Protein 4NV8 (pdb70)

Organism: Mesorhizobium japonicum (strain LMG 29417 / CECT 9101 / MAFF 303099) (NCBI:txid266835)

InterPro domains:
  IPR001447 Arylamine N-acetyltransferase [PF00797] (25-258)
  IPR001447 Arylamine N-acetyltransferase [PR01543] (25-48)
  IPR001447 Arylamine N-acetyltransferase [PR01543] (49-72)
  IPR001447 Arylamine N-acetyltransferase [PR01543] (73-95)
  IPR001447 Arylamine N-acetyltransferase [PR01543] (106-131)
  IPR001447 Arylamine N-acetyltransferase [PTHR11786] (8-260)
  IPR038765 Papain-like cysteine peptidase superfamily [SSF54001] (7-272)

Sequence (538 aa):
PPFDLDAYLARIGYTGPRNASLDTLKALHFAHPQAIPWENIDPFLGRPVRLDLAALQDKIVLGGRGGYCFEHNLLFMHALKALGFEVGGLAARVLWGQSEAITARSHMLLRVELDGRTYIADVGFGGLTLTAPLLLEPGREQKTPHEPFRIVEADDHFRLQAAIGGDWRSLYRFDLQPQYEVDYSVTNYFLSTSPTSHFLSSVIAARAAPDRRYALRGNRLSIHHLGGRTEQTEIATAADLADTLQGLLGIIIPDRRTAFEAKVRETKIVEPPFDLDAYLARIGYTGPRNASLDTLKALHFAHPQAIPWENIDPFLGRPVRLDLAALQDKIVLGGRGGYCFEHNLLFMHALKALGFEVGGLAARVLWGDAITARSHMLLRVELDGRTYIADVGFGGLTLTAPLLLEPGREQKTPHEPFRIVEADDHFRLQAAIGGDWRSLYRFDLQPQYEVDYSVTNYFLSTSPTSHFLSSVIAARAAPDRRYALRGNRLSIHHLGGRTEQTEIATAADLADTLQGLLGIIIPDRTAFEAKVRETKIVE

Structure (mmCIF, N/CA/C/O backbone):
data_4NV8
#
_entry.id   4NV8
#
_cell.length_a   52.860
_cell.length_b   115.080
_cell.length_c   115.570
_cell.angle_alpha   90.00
_cell.angle_beta   90.00
_cell.angle_gamma   90.00
#
_symmetry.space_group_name_H-M   'P 21 21 21'
#
loop_
_entity.id
_entity.type
_entity.pdbx_description
1 polymer 'Arylamine N-acetyltransferase'
2 water water
#
loop_
_atom_site.group_PDB
_atom_site.id
_atom_site.type_symbol
_atom_site.label_atom_id
_atom_site.label_alt_id
_atom_site.label_comp_id
_atom_site.label_asym_id
_atom_site.label_entity_id
_atom_site.label_seq_id
_atom_site.pdbx_PDB_ins_code
_atom_site.Cartn_x
_atom_site.Cartn_y
_atom_site.Cartn_z
_atom_site.occupancy
_atom_site.B_iso_or_equiv
_atom_site.auth_seq_id
_atom_site.auth_comp_id
_atom_site.auth_asym_id
_atom_site.auth_atom_id
_atom_site.pdbx_PDB_model_num
ATOM 1 N N . PRO A 1 39 ? -6.163 -11.696 13.755 1.00 74.28 5 PRO A N 1
ATOM 2 C CA . PRO A 1 39 ? -6.416 -12.989 14.405 1.00 70.17 5 PRO A CA 1
ATOM 3 C C . PRO A 1 39 ? -6.956 -14.061 13.445 1.00 64.60 5 PRO A C 1
ATOM 4 O O . PRO A 1 39 ? -7.199 -13.774 12.272 1.00 62.85 5 PRO A O 1
ATOM 8 N N . PRO A 1 40 ? -7.176 -15.293 13.935 1.00 60.06 6 PRO A N 1
ATOM 9 C CA . PRO A 1 40 ? -7.998 -16.139 13.085 1.00 54.49 6 PRO A CA 1
ATOM 10 C C . PRO A 1 40 ? -9.482 -15.852 13.310 1.00 45.95 6 PRO A C 1
ATOM 11 O O . PRO A 1 40 ? -9.860 -15.074 14.193 1.00 48.67 6 PRO A O 1
ATOM 15 N N . PHE A 1 41 ? -10.290 -16.439 12.454 1.00 36.06 7 PHE A N 1
ATOM 16 C CA . PHE A 1 41 ? -11.722 -16.362 12.559 1.00 32.77 7 PHE A CA 1
ATOM 17 C C . PHE A 1 41 ? -12.243 -17.461 13.479 1.00 31.06 7 PHE A C 1
ATOM 18 O O . PHE A 1 41 ? -11.981 -18.624 13.259 1.00 29.69 7 PHE A O 1
ATOM 26 N N . ASP A 1 42 ? -13.015 -17.091 14.490 1.00 30.04 8 ASP A N 1
ATOM 27 C CA . ASP A 1 42 ? -13.658 -18.076 15.342 1.00 29.09 8 ASP A CA 1
ATOM 28 C C . ASP A 1 42 ? -14.975 -18.543 14.740 1.00 28.48 8 ASP A C 1
ATOM 29 O O . ASP A 1 42 ? -16.026 -17.963 14.984 1.00 28.76 8 ASP A O 1
ATOM 34 N N . LEU A 1 43 ? -14.937 -19.636 13.991 1.00 29.89 9 LEU A N 1
ATOM 35 C CA . LEU A 1 43 ? -16.141 -20.134 13.326 1.00 28.96 9 LEU A CA 1
ATOM 36 C C . LEU A 1 43 ? -17.186 -20.628 14.326 1.00 29.65 9 LEU A C 1
ATOM 37 O O . LEU A 1 43 ? -18.378 -20.413 14.156 1.00 25.46 9 LEU A O 1
ATOM 42 N N . ASP A 1 44 ? -16.760 -21.320 15.382 1.00 31.09 10 ASP A N 1
ATOM 43 C CA . ASP A 1 44 ? -17.736 -21.806 16.381 1.00 31.45 10 ASP A CA 1
ATOM 44 C C . ASP A 1 44 ? -18.544 -20.669 16.925 1.00 25.83 10 ASP A C 1
ATOM 45 O O . ASP A 1 44 ? -19.753 -20.780 17.049 1.00 30.69 10 ASP A O 1
ATOM 50 N N . ALA A 1 45 ? -17.858 -19.595 17.308 1.00 25.20 11 ALA A N 1
ATOM 51 C CA . ALA A 1 45 ? -18.508 -18.447 17.941 1.00 25.59 11 ALA A CA 1
ATOM 52 C C . ALA A 1 45 ? -19.505 -17.805 16.963 1.00 26.73 11 ALA A C 1
ATOM 53 O O . ALA A 1 45 ? -20.611 -17.441 17.346 1.00 25.24 11 ALA A O 1
ATOM 55 N N . TYR A 1 46 ? -19.110 -17.695 15.691 1.00 25.23 12 TYR A N 1
ATOM 56 C CA . TYR A 1 46 ? -20.002 -17.085 14.678 1.00 24.56 12 TYR A CA 1
ATOM 57 C C . TYR A 1 46 ? -21.266 -17.938 14.498 1.00 24.17 12 TYR A C 1
ATOM 58 O O . TYR A 1 46 ? -22.388 -17.414 14.484 1.00 25.74 12 TYR A O 1
ATOM 67 N N . LEU A 1 47 ? -21.092 -19.255 14.378 1.00 26.32 13 LEU A N 1
ATOM 68 C CA . LEU A 1 47 ? -22.210 -20.160 14.168 1.00 29.64 13 LEU A CA 1
ATOM 69 C C . LEU A 1 47 ? -23.123 -20.144 15.394 1.00 30.22 13 LEU A C 1
ATOM 70 O O . LEU A 1 47 ? -24.341 -20.224 15.255 1.00 26.71 13 LEU A O 1
ATOM 75 N N . ALA A 1 48 ? -22.533 -19.952 16.578 1.00 30.66 14 ALA A N 1
ATOM 76 C CA . ALA A 1 48 ? -23.320 -19.777 17.799 1.00 30.82 14 ALA A CA 1
ATOM 77 C C . ALA A 1 48 ? -24.137 -18.486 17.757 1.00 29.78 14 ALA A C 1
ATOM 78 O O . ALA A 1 48 ? -25.325 -18.485 18.084 1.00 28.06 14 ALA A O 1
ATOM 80 N N . ARG A 1 49 ? -23.525 -17.392 17.323 1.00 28.07 15 ARG A N 1
ATOM 81 C CA . ARG A 1 49 ? -24.211 -16.131 17.190 1.00 26.95 15 ARG A CA 1
ATOM 82 C C . ARG A 1 49 ? -25.475 -16.267 16.313 1.00 26.30 15 ARG A C 1
ATOM 83 O O . ARG A 1 49 ? -26.473 -15.624 16.599 1.00 24.37 15 ARG A O 1
ATOM 91 N N . ILE A 1 50 ? -25.393 -17.037 15.222 1.00 26.45 16 ILE A N 1
ATOM 92 C CA . ILE A 1 50 ? -26.511 -17.135 14.287 1.00 27.76 16 ILE A CA 1
ATOM 93 C C . ILE A 1 50 ? -27.356 -18.379 14.530 1.00 30.93 16 ILE A C 1
ATOM 94 O O . ILE A 1 50 ? -28.328 -18.576 13.834 1.00 30.10 16 ILE A O 1
ATOM 99 N N . GLY A 1 51 ? -26.991 -19.197 15.525 1.00 31.31 17 GLY A N 1
ATOM 100 C CA . GLY A 1 51 ? -27.811 -20.329 15.940 1.00 33.60 17 GLY A CA 1
ATOM 101 C C . GLY A 1 51 ? -27.762 -21.471 14.966 1.00 32.93 17 GLY A C 1
ATOM 102 O O . GLY A 1 51 ? -28.728 -22.206 14.827 1.00 40.19 17 GLY A O 1
ATOM 103 N N . TYR A 1 52 ? -26.637 -21.624 14.276 1.00 34.56 18 TYR A N 1
ATOM 104 C CA . TYR A 1 52 ? -26.522 -22.675 13.276 1.00 36.33 18 TYR A CA 1
ATOM 105 C C . TYR A 1 52 ? -25.839 -23.862 13.913 1.00 40.15 18 TYR A C 1
ATOM 106 O O . TYR A 1 52 ? -24.714 -23.741 14.371 1.00 39.18 18 TYR A O 1
ATOM 115 N N . THR A 1 53 ? -26.528 -24.998 13.915 1.00 40.37 19 THR A N 1
ATOM 116 C CA . THR A 1 53 ? -25.997 -26.233 14.482 1.00 45.57 19 THR A CA 1
ATOM 117 C C . THR A 1 53 ? -25.959 -27.345 13.436 1.00 46.44 19 THR A C 1
ATOM 118 O O . THR A 1 53 ? -25.855 -28.528 13.781 1.00 51.44 19 THR A O 1
ATOM 122 N N . GLY A 1 54 ? -26.059 -26.982 12.158 1.00 41.92 20 GLY A N 1
ATOM 123 C CA . GLY A 1 54 ? -26.071 -27.977 11.105 1.00 38.56 20 GLY A CA 1
ATOM 124 C C . GLY A 1 54 ? -24.677 -28.430 10.725 1.00 39.18 20 GLY A C 1
ATOM 125 O O . GLY A 1 54 ? -23.687 -28.006 11.328 1.00 40.80 20 GLY A O 1
ATOM 126 N N . PRO A 1 55 ? -24.585 -29.265 9.686 1.00 39.81 21 PRO A N 1
ATOM 127 C CA . PRO A 1 55 ? -23.332 -29.761 9.152 1.00 41.69 21 PRO A CA 1
ATOM 128 C C . PRO A 1 55 ? -22.391 -28.642 8.731 1.00 40.29 21 PRO A C 1
ATOM 129 O O . PRO A 1 55 ? -22.843 -27.598 8.260 1.00 39.10 21 PRO A O 1
ATOM 133 N N . ARG A 1 56 ? -21.099 -28.859 8.915 1.00 40.65 22 ARG A N 1
ATOM 134 C CA . ARG A 1 56 ? -20.107 -27.876 8.553 1.00 44.63 22 ARG A CA 1
ATOM 135 C C . ARG A 1 56 ? -19.343 -28.324 7.339 1.00 47.06 22 ARG A C 1
ATOM 136 O O . ARG A 1 56 ? -18.343 -29.044 7.425 1.00 52.47 22 ARG A O 1
ATOM 144 N N . ASN A 1 57 ? -19.828 -27.893 6.192 1.00 46.15 23 ASN A N 1
ATOM 145 C CA . ASN A 1 57 ? -19.223 -28.254 4.934 1.00 44.06 23 ASN A CA 1
ATOM 146 C C . ASN A 1 57 ? -19.559 -27.155 3.922 1.00 43.76 23 ASN A C 1
ATOM 147 O O . ASN A 1 57 ? -20.223 -26.168 4.269 1.00 38.41 23 ASN A O 1
ATOM 152 N N . ALA A 1 58 ? -19.072 -27.303 2.693 1.00 38.56 24 ALA A N 1
ATOM 153 C CA . ALA A 1 58 ? -19.205 -26.257 1.701 1.00 35.98 24 ALA A CA 1
ATOM 154 C C . ALA A 1 58 ? -20.258 -26.614 0.663 1.00 36.41 24 ALA A C 1
ATOM 155 O O . ALA A 1 58 ? -20.064 -26.418 -0.529 1.00 42.48 24 ALA A O 1
ATOM 157 N N . SER A 1 59 ? -21.406 -27.080 1.138 1.00 36.49 25 SER A N 1
ATOM 158 C CA . SER A 1 59 ? -22.495 -27.506 0.275 1.00 36.51 25 SER A CA 1
ATOM 159 C C . SER A 1 59 ? -23.486 -26.396 0.042 1.00 35.54 25 SER A C 1
ATOM 160 O O . SER A 1 59 ? -23.571 -25.456 0.847 1.00 31.27 25 SER A O 1
ATOM 163 N N . LEU A 1 60 ? -24.278 -26.538 -1.018 1.00 34.95 26 LEU A N 1
ATOM 164 C CA . LEU A 1 60 ? -25.394 -25.630 -1.278 1.00 38.07 26 LEU A CA 1
ATOM 165 C C . LEU A 1 60 ? -26.411 -25.653 -0.119 1.00 38.52 26 LEU A C 1
ATOM 166 O O . LEU A 1 60 ? -26.919 -24.608 0.281 1.00 38.15 26 LEU A O 1
ATOM 171 N N . ASP A 1 61 ? -26.695 -26.830 0.432 1.00 38.61 27 ASP A N 1
ATOM 172 C CA . ASP A 1 61 ? -27.583 -26.920 1.598 1.00 38.92 27 ASP A CA 1
ATOM 173 C C . ASP A 1 61 ? -27.082 -26.026 2.736 1.00 33.27 27 ASP A C 1
ATOM 174 O O . ASP A 1 61 ? -27.842 -25.269 3.335 1.00 34.89 27 ASP A O 1
ATOM 179 N N . THR A 1 62 ? -25.794 -26.113 3.034 1.00 34.04 28 THR A N 1
ATOM 180 C CA . THR A 1 62 ? -25.213 -25.289 4.104 1.00 33.17 28 THR A CA 1
ATOM 181 C C . THR A 1 62 ? -25.301 -23.802 3.781 1.00 33.96 28 THR A C 1
ATOM 182 O O . THR A 1 62 ? -25.647 -22.966 4.646 1.00 31.96 28 THR A O 1
ATOM 186 N N . LEU A 1 63 ? -24.980 -23.448 2.541 1.00 31.04 29 LEU A N 1
ATOM 187 C CA . LEU A 1 63 ? -25.026 -22.057 2.144 1.00 30.97 29 LEU A CA 1
ATOM 188 C C . LEU A 1 63 ? -26.433 -21.520 2.330 1.00 28.75 29 LEU A C 1
ATOM 189 O O . LEU A 1 63 ? -26.637 -20.414 2.867 1.00 28.22 29 LEU A O 1
ATOM 194 N N . LYS A 1 64 ? -27.418 -22.299 1.916 1.00 28.54 30 LYS A N 1
ATOM 195 C CA . LYS A 1 64 ? -28.803 -21.877 2.087 1.00 30.95 30 LYS A CA 1
ATOM 196 C C . LYS A 1 64 ? -29.182 -21.678 3.555 1.00 30.37 30 LYS A C 1
ATOM 197 O O . LYS A 1 64 ? -29.856 -20.697 3.905 1.00 29.77 30 LYS A O 1
ATOM 203 N N . ALA A 1 65 ? -28.760 -22.617 4.402 1.00 29.44 31 ALA A N 1
ATOM 204 C CA . ALA A 1 65 ? -29.080 -22.557 5.809 1.00 29.24 31 ALA A CA 1
ATOM 205 C C . ALA A 1 65 ? -28.462 -21.314 6.467 1.00 25.35 31 ALA A C 1
ATOM 206 O O . ALA A 1 65 ? -29.127 -20.581 7.217 1.00 28.94 31 ALA A O 1
ATOM 208 N N . LEU A 1 66 ? -27.206 -21.059 6.150 1.00 27.88 32 LEU A N 1
ATOM 209 C CA . LEU A 1 66 ? -26.508 -19.901 6.700 1.00 27.47 32 LEU A CA 1
ATOM 210 C C . LEU A 1 66 ? -27.115 -18.595 6.196 1.00 27.50 32 LEU A C 1
ATOM 211 O O . LEU A 1 66 ? -27.241 -17.615 6.953 1.00 24.54 32 LEU A O 1
ATOM 216 N N . HIS A 1 67 ? -27.495 -18.590 4.915 1.00 27.34 33 HIS A N 1
ATOM 217 C CA . HIS A 1 67 ? -28.010 -17.382 4.301 1.00 27.64 33 HIS A CA 1
ATOM 218 C C . HIS A 1 67 ? -29.357 -16.985 4.880 1.00 28.33 33 HIS A C 1
ATOM 219 O O . HIS A 1 67 ? -29.708 -15.798 4.895 1.00 28.40 33 HIS A O 1
ATOM 226 N N . PHE A 1 68 ? -30.091 -17.990 5.390 1.00 27.83 34 PHE A N 1
ATOM 227 C CA . PHE A 1 68 ? -31.369 -17.785 6.065 1.00 28.55 34 PHE A CA 1
ATOM 228 C C . PHE A 1 68 ? -31.180 -17.380 7.522 1.00 26.00 34 PHE A C 1
ATOM 229 O O . PHE A 1 68 ? -31.822 -16.468 8.001 1.00 26.25 34 PHE A O 1
ATOM 237 N N . ALA A 1 69 ? -30.258 -18.051 8.204 1.00 26.85 35 ALA A N 1
ATOM 238 C CA . ALA A 1 69 ? -30.075 -17.869 9.650 1.00 28.32 35 ALA A CA 1
ATOM 239 C C . ALA A 1 69 ? -29.426 -16.545 9.999 1.00 24.99 35 ALA A C 1
ATOM 240 O O . ALA A 1 69 ? -29.841 -15.888 10.950 1.00 25.74 35 ALA A O 1
ATOM 242 N N . HIS A 1 70 ? -28.393 -16.135 9.235 1.00 24.21 36 HIS A N 1
ATOM 243 C CA . HIS A 1 70 ? -27.642 -14.928 9.554 1.00 23.13 36 HIS A CA 1
ATOM 244 C C . HIS A 1 70 ? -28.488 -13.665 9.692 1.00 23.90 36 HIS A C 1
ATOM 245 O O . HIS A 1 70 ? -28.433 -12.976 10.752 1.00 22.47 36 HIS A O 1
ATOM 252 N N . PRO A 1 71 ? -29.325 -13.334 8.665 1.00 24.52 37 PRO A N 1
ATOM 253 C CA . PRO A 1 71 ? -30.054 -12.099 8.771 1.00 23.90 37 PRO A CA 1
ATOM 254 C C . PRO A 1 71 ? -31.236 -12.131 9.716 1.00 26.48 37 PRO A C 1
ATOM 255 O O . PRO A 1 71 ? -31.828 -11.091 9.942 1.00 28.03 37 PRO A O 1
ATOM 259 N N . GLN A 1 72 ? -31.596 -13.304 10.211 1.00 28.46 38 GLN A N 1
ATOM 260 C CA . GLN A 1 72 ? -32.563 -13.362 11.321 1.00 31.55 38 GLN A CA 1
ATOM 261 C C . GLN A 1 72 ? -31.884 -13.096 12.663 1.00 31.07 38 GLN A C 1
ATOM 262 O O . GLN A 1 72 ? -32.466 -12.470 13.518 1.00 31.54 38 GLN A O 1
ATOM 268 N N . ALA A 1 73 ? -30.630 -13.515 12.806 1.00 27.31 39 ALA A N 1
ATOM 269 C CA . ALA A 1 73 ? -29.914 -13.393 14.089 1.00 27.97 39 ALA A CA 1
ATOM 270 C C . ALA A 1 73 ? -29.210 -12.063 14.258 1.00 27.50 39 ALA A C 1
ATOM 271 O O . ALA A 1 73 ? -29.160 -11.520 15.367 1.00 24.45 39 ALA A O 1
ATOM 273 N N . ILE A 1 74 ? -28.670 -11.508 13.167 1.00 22.95 40 ILE A N 1
ATOM 274 C CA . ILE A 1 74 ? -27.889 -10.289 13.223 1.00 22.94 40 ILE A CA 1
ATOM 275 C C . ILE A 1 74 ? -28.612 -9.157 12.496 1.00 24.40 40 ILE A C 1
ATOM 276 O O . ILE A 1 74 ? -28.795 -9.255 11.287 1.00 22.84 40 ILE A O 1
ATOM 281 N N . PRO A 1 75 ? -29.018 -8.076 13.211 1.00 22.46 41 PRO A N 1
ATOM 282 C CA . PRO A 1 75 ? -29.811 -7.059 12.539 1.00 22.85 41 PRO A CA 1
ATOM 283 C C . PRO A 1 75 ? -28.962 -6.140 11.670 1.00 22.34 41 PRO A C 1
ATOM 284 O O . PRO A 1 75 ? -27.723 -6.031 11.841 1.00 20.12 41 PRO A O 1
ATOM 288 N N . TRP A 1 76 ? -29.626 -5.548 10.693 1.00 21.96 42 TRP A N 1
ATOM 289 C CA . TRP A 1 76 ? -29.053 -4.476 9.918 1.00 22.23 42 TRP A CA 1
ATOM 290 C C . TRP A 1 76 ? -29.314 -3.201 10.664 1.00 23.33 42 TRP A C 1
ATOM 291 O O . TRP A 1 76 ? -30.467 -2.911 11.021 1.00 23.88 42 TRP A O 1
ATOM 302 N N . GLU A 1 77 ? -28.269 -2.440 10.933 1.00 21.87 43 GLU A N 1
ATOM 303 C CA . GLU A 1 77 ? -28.426 -1.178 11.612 1.00 25.93 43 GLU A CA 1
ATOM 304 C C . GLU A 1 77 ? -27.251 -0.254 11.366 1.00 25.12 43 GLU A C 1
ATOM 305 O O . GLU A 1 77 ? -26.165 -0.702 10.987 1.00 21.66 43 GLU A O 1
ATOM 311 N N . ASN A 1 78 ? -27.503 1.033 11.548 1.00 25.47 44 ASN A N 1
ATOM 312 C CA . ASN A 1 78 ? -26.510 2.082 11.367 1.00 26.16 44 ASN A CA 1
ATOM 313 C C . ASN A 1 78 ? -26.295 2.901 12.650 1.00 26.63 44 ASN A C 1
ATOM 314 O O . ASN A 1 78 ? -26.041 4.104 12.588 1.00 27.43 44 ASN A O 1
ATOM 319 N N . ILE A 1 79 ? -26.383 2.226 13.791 1.00 27.68 45 ILE A N 1
ATOM 320 C CA . ILE A 1 79 ? -26.264 2.882 15.097 1.00 31.68 45 ILE A CA 1
ATOM 321 C C . ILE A 1 79 ? -24.931 3.624 15.184 1.00 31.24 45 ILE A C 1
ATOM 322 O O . ILE A 1 79 ? -24.906 4.773 15.550 1.00 31.26 45 ILE A O 1
ATOM 327 N N . ASP A 1 80 ? -23.821 2.964 14.878 1.00 28.53 46 ASP A N 1
ATOM 328 C CA . ASP A 1 80 ? -22.527 3.626 15.025 1.00 30.88 46 ASP A CA 1
ATOM 329 C C . ASP A 1 80 ? -22.367 4.851 14.120 1.00 31.59 46 ASP A C 1
ATOM 330 O O . ASP A 1 80 ? -21.986 5.903 14.612 1.00 31.04 46 ASP A O 1
ATOM 335 N N . PRO A 1 81 ? -22.641 4.724 12.800 1.00 31.23 47 PRO A N 1
ATOM 336 C CA . PRO A 1 81 ? -22.588 5.916 11.946 1.00 32.45 47 PRO A CA 1
ATOM 337 C C . PRO A 1 81 ? -23.494 7.060 12.457 1.00 32.40 47 PRO A C 1
ATOM 338 O O . PRO A 1 81 ? -23.123 8.224 12.437 1.00 31.47 47 PRO A O 1
ATOM 342 N N . PHE A 1 82 ? -24.686 6.708 12.903 1.00 31.58 48 PHE A N 1
ATOM 343 C CA . PHE A 1 82 ? -25.624 7.700 13.430 1.00 31.87 48 PHE A CA 1
ATOM 344 C C . PHE A 1 82 ? -25.024 8.391 14.680 1.00 35.25 48 PHE A C 1
ATOM 345 O O . PHE A 1 82 ? -25.173 9.591 14.866 1.00 37.28 48 PHE A O 1
ATOM 353 N N . LEU A 1 83 ? -24.352 7.643 15.535 1.00 36.27 49 LEU A N 1
ATOM 354 C CA . LEU A 1 83 ? -23.785 8.216 16.758 1.00 38.90 49 LEU A CA 1
ATOM 355 C C . LEU A 1 83 ? -22.405 8.833 16.490 1.00 41.74 49 LEU A C 1
ATOM 356 O O . LEU A 1 83 ? -21.768 9.315 17.403 1.00 39.05 49 LEU A O 1
ATOM 361 N N . GLY A 1 84 ? -21.928 8.773 15.250 1.00 40.14 50 GLY A N 1
ATOM 362 C CA . GLY A 1 84 ? -20.619 9.299 14.890 1.00 37.42 50 GLY A CA 1
ATOM 363 C C . GLY A 1 84 ? -19.466 8.464 15.387 1.00 38.13 50 GLY A C 1
ATOM 364 O O . GLY A 1 84 ? -18.369 8.985 15.583 1.00 40.21 50 GLY A O 1
ATOM 365 N N . ARG A 1 85 ? -19.692 7.172 15.616 1.00 35.14 51 ARG A N 1
ATOM 366 C CA . ARG A 1 85 ? -18.637 6.292 16.050 1.00 35.32 51 ARG A CA 1
ATOM 367 C C . ARG A 1 85 ? -18.046 5.598 14.840 1.00 35.30 51 ARG A C 1
ATOM 368 O O . ARG A 1 85 ? -18.787 5.208 13.936 1.00 35.07 51 ARG A O 1
ATOM 376 N N . PRO A 1 86 ? -16.726 5.400 14.829 1.00 35.72 52 PRO A N 1
ATOM 377 C CA . PRO A 1 86 ? -16.101 4.751 13.670 1.00 34.46 52 PRO A CA 1
ATOM 378 C C . PRO A 1 86 ? -16.553 3.320 13.445 1.00 33.73 52 PRO A C 1
ATOM 379 O O . PRO A 1 86 ? -16.780 2.582 14.401 1.00 31.65 52 PRO A O 1
ATOM 383 N N . VAL A 1 87 ? -16.672 2.914 12.183 1.00 28.69 53 VAL A N 1
ATOM 384 C CA . VAL A 1 87 ? -17.018 1.568 11.848 1.00 27.26 53 VAL A CA 1
ATOM 385 C C . VAL A 1 87 ? -15.768 0.894 11.349 1.00 26.73 53 VAL A C 1
ATOM 386 O O . VAL A 1 87 ? -15.183 1.336 10.361 1.00 24.06 53 VAL A O 1
ATOM 390 N N . ARG A 1 88 ? -15.347 -0.166 12.020 1.00 24.19 54 ARG A N 1
ATOM 391 C CA . ARG A 1 88 ? -14.115 -0.872 11.668 1.00 25.78 54 ARG A CA 1
ATOM 392 C C . ARG A 1 88 ? -14.465 -2.119 10.935 1.00 26.05 54 ARG A C 1
ATOM 393 O O . ARG A 1 88 ? -15.388 -2.877 11.325 1.00 23.68 54 ARG A O 1
ATOM 401 N N . LEU A 1 89 ? -13.733 -2.386 9.865 1.00 24.50 55 LEU A N 1
ATOM 402 C CA . LEU A 1 89 ? -14.019 -3.557 9.039 1.00 25.16 55 LEU A CA 1
ATOM 403 C C . LEU A 1 89 ? -13.043 -4.717 9.168 1.00 25.44 55 LEU A C 1
ATOM 404 O O . LEU A 1 89 ? -13.242 -5.757 8.590 1.00 24.99 55 LEU A O 1
ATOM 409 N N . ASP A 1 90 ? -11.960 -4.534 9.916 1.00 27.07 56 ASP A N 1
ATOM 410 C CA . ASP A 1 90 ? -11.000 -5.623 10.144 1.00 27.98 56 ASP A CA 1
ATOM 411 C C . ASP A 1 90 ? -11.639 -6.755 10.919 1.00 29.40 56 ASP A C 1
ATOM 412 O O . ASP A 1 90 ? -12.574 -6.541 11.698 1.00 26.73 56 ASP A O 1
ATOM 417 N N . LEU A 1 91 ? -11.153 -7.961 10.660 1.00 28.34 57 LEU A N 1
ATOM 418 C CA . LEU A 1 91 ? -11.761 -9.160 11.171 1.00 31.89 57 LEU A CA 1
ATOM 419 C C . LEU A 1 91 ? -11.891 -9.131 12.701 1.00 30.53 57 LEU A C 1
ATOM 420 O O . LEU A 1 91 ? -12.941 -9.518 13.239 1.00 26.90 57 LEU A O 1
ATOM 425 N N . ALA A 1 92 ? -10.862 -8.647 13.378 1.00 30.43 58 ALA A N 1
ATOM 426 C CA . ALA A 1 92 ? -10.890 -8.615 14.843 1.00 32.82 58 ALA A CA 1
ATOM 427 C C . ALA A 1 92 ? -12.060 -7.784 15.330 1.00 29.99 58 ALA A C 1
ATOM 428 O O . ALA A 1 92 ? -12.836 -8.246 16.181 1.00 28.80 58 ALA A O 1
ATOM 430 N N . ALA A 1 93 ? -12.227 -6.584 14.766 1.00 28.18 59 ALA A N 1
ATOM 431 C CA . ALA A 1 93 ? -13.238 -5.671 15.198 1.00 28.04 59 ALA A CA 1
ATOM 432 C C . ALA A 1 93 ? -14.656 -6.181 14.858 1.00 28.34 59 ALA A C 1
ATOM 433 O O . ALA A 1 93 ? -15.559 -6.056 15.667 1.00 24.85 59 ALA A O 1
ATOM 435 N N . LEU A 1 94 ? -14.825 -6.790 13.687 1.00 27.52 60 LEU A N 1
ATOM 436 C CA . LEU A 1 94 ? -16.136 -7.364 13.304 1.00 26.73 60 LEU A CA 1
ATOM 437 C C . LEU A 1 94 ? -16.552 -8.457 14.266 1.00 27.29 60 LEU A C 1
ATOM 438 O O . LEU A 1 94 ? -17.688 -8.501 14.708 1.00 27.33 60 LEU A O 1
ATOM 443 N N . GLN A 1 95 ? -15.646 -9.370 14.559 1.00 25.19 61 GLN A N 1
ATOM 444 C CA . GLN A 1 95 ? -15.978 -10.426 15.491 1.00 26.64 61 GLN A CA 1
ATOM 445 C C . GLN A 1 95 ? -16.327 -9.869 16.871 1.00 28.81 61 GLN A C 1
ATOM 446 O O . GLN A 1 95 ? -17.320 -10.277 17.460 1.00 29.13 61 GLN A O 1
ATOM 452 N N . ASP A 1 96 ? -15.541 -8.920 17.362 1.00 27.04 62 ASP A N 1
ATOM 453 C CA . ASP A 1 96 ? -15.782 -8.337 18.675 1.00 30.70 62 ASP A CA 1
ATOM 454 C C . ASP A 1 96 ? -17.114 -7.555 18.743 1.00 29.45 62 ASP A C 1
ATOM 455 O O . ASP A 1 96 ? -17.839 -7.643 19.716 1.00 27.01 62 ASP A O 1
ATOM 460 N N . LYS A 1 97 ? -17.430 -6.788 17.696 1.00 25.18 63 LYS A N 1
ATOM 461 C CA . LYS A 1 97 ? -18.645 -6.017 17.692 1.00 24.21 63 LYS A CA 1
ATOM 462 C C . LYS A 1 97 ? -19.882 -6.891 17.558 1.00 23.55 63 LYS A C 1
ATOM 463 O O . LYS A 1 97 ? -20.856 -6.754 18.323 1.00 24.00 63 LYS A O 1
ATOM 469 N N . ILE A 1 98 ? -19.846 -7.781 16.578 1.00 23.05 64 ILE A N 1
ATOM 470 C CA . ILE A 1 98 ? -21.018 -8.490 16.156 1.00 24.47 64 ILE A CA 1
ATOM 471 C C . ILE A 1 98 ? -21.148 -9.842 16.832 1.00 24.45 64 ILE A C 1
ATOM 472 O O . ILE A 1 98 ? -22.187 -10.126 17.397 1.00 24.84 64 ILE A O 1
ATOM 477 N N . VAL A 1 99 ? -20.089 -10.651 16.781 1.00 23.51 65 VAL A N 1
ATOM 478 C CA . VAL A 1 99 ? -20.150 -12.026 17.239 1.00 25.93 65 VAL A CA 1
ATOM 479 C C . VAL A 1 99 ? -20.095 -12.059 18.783 1.00 26.43 65 VAL A C 1
ATOM 480 O O . VAL A 1 99 ? -20.987 -12.592 19.430 1.00 25.20 65 VAL A O 1
ATOM 484 N N . LEU A 1 100 ? -19.101 -11.402 19.350 1.00 25.70 66 LEU A N 1
ATOM 485 C CA . LEU A 1 100 ? -19.002 -11.337 20.835 1.00 26.80 66 LEU A CA 1
ATOM 486 C C . LEU A 1 100 ? -19.888 -10.267 21.450 1.00 26.15 66 LEU A C 1
ATOM 487 O O . LEU A 1 100 ? -20.641 -10.546 22.399 1.00 25.08 66 LEU A O 1
ATOM 492 N N . GLY A 1 101 ? -19.859 -9.051 20.903 1.00 20.94 67 GLY A N 1
ATOM 493 C CA . GLY A 1 101 ? -20.584 -7.942 21.462 1.00 23.17 67 GLY A CA 1
ATOM 494 C C . GLY A 1 101 ? -22.075 -8.004 21.203 1.00 21.43 67 GLY A C 1
ATOM 495 O O . GLY A 1 101 ? -22.836 -7.257 21.803 1.00 23.73 67 GLY A O 1
ATOM 496 N N . GLY A 1 102 ? -22.506 -8.914 20.344 1.00 23.34 68 GLY A N 1
ATOM 497 C CA . GLY A 1 102 ? -23.934 -9.100 20.071 1.00 21.85 68 GLY A CA 1
ATOM 498 C C . GLY A 1 102 ? -24.651 -7.951 19.353 1.00 24.54 68 GLY A C 1
ATOM 499 O O . GLY A 1 102 ? -25.882 -7.861 19.384 1.00 24.09 68 GLY A O 1
ATOM 500 N N . ARG A 1 103 ? -23.911 -7.112 18.653 1.00 23.15 69 ARG A N 1
ATOM 501 C CA . ARG A 1 103 ? -24.519 -6.003 17.902 1.00 23.45 69 ARG A CA 1
ATOM 502 C C . ARG A 1 103 ? -24.687 -6.444 16.435 1.00 22.00 69 ARG A C 1
ATOM 503 O O . ARG A 1 103 ? -24.483 -7.610 16.098 1.00 23.01 69 ARG A O 1
ATOM 511 N N . GLY A 1 104 ? -25.166 -5.522 15.612 1.00 22.53 70 GLY A N 1
ATOM 512 C CA . GLY A 1 104 ? -25.339 -5.752 14.160 1.00 21.95 70 GLY A CA 1
ATOM 513 C C . GLY A 1 104 ? -24.464 -4.791 13.400 1.00 22.91 70 GLY A C 1
ATOM 514 O O . GLY A 1 104 ? -23.426 -4.336 13.901 1.00 21.53 70 GLY A O 1
ATOM 515 N N . GLY A 1 105 ? -24.907 -4.411 12.200 1.00 21.99 71 GLY A N 1
ATOM 516 C CA . GLY A 1 105 ? -24.138 -3.490 11.403 1.00 20.20 71 GLY A CA 1
ATOM 517 C C . GLY A 1 105 ? -24.781 -3.305 10.043 1.00 21.91 71 GLY A C 1
ATOM 518 O O . GLY A 1 105 ? -25.912 -3.753 9.840 1.00 19.28 71 GLY A O 1
ATOM 519 N N . TYR A 1 106 ? -24.062 -2.603 9.157 1.00 22.72 72 TYR A N 1
ATOM 520 C CA . TYR A 1 106 ? -24.563 -2.414 7.782 1.00 23.48 72 TYR A CA 1
ATOM 521 C C . TYR A 1 106 ? -23.787 -3.285 6.769 1.00 22.03 72 TYR A C 1
ATOM 522 O O . TYR A 1 106 ? -23.179 -4.300 7.160 1.00 20.67 72 TYR A O 1
ATOM 531 N N . CYS A 1 107 ? -23.887 -2.958 5.465 1.00 21.84 73 CYS A N 1
ATOM 532 C CA . CYS A 1 107 ? -23.620 -3.976 4.466 1.00 19.94 73 CYS A CA 1
ATOM 533 C C . CYS A 1 107 ? -22.210 -4.573 4.565 1.00 18.86 73 CYS A C 1
ATOM 534 O O . CYS A 1 107 ? -22.063 -5.781 4.467 1.00 18.92 73 CYS A O 1
ATOM 537 N N . PHE A 1 108 ? -21.200 -3.742 4.753 1.00 19.36 74 PHE A N 1
ATOM 538 C CA . PHE A 1 108 ? -19.810 -4.258 4.751 1.00 19.03 74 PHE A CA 1
ATOM 539 C C . PHE A 1 108 ? -19.554 -5.188 5.946 1.00 19.00 74 PHE A C 1
ATOM 540 O O . PHE A 1 108 ? -18.858 -6.204 5.867 1.00 19.64 74 PHE A O 1
ATOM 548 N N . GLU A 1 109 ? -20.142 -4.810 7.081 1.00 19.41 75 GLU A N 1
ATOM 549 C CA . GLU A 1 109 ? -19.981 -5.613 8.303 1.00 21.07 75 GLU A CA 1
ATOM 550 C C . GLU A 1 109 ? -20.598 -6.982 8.167 1.00 19.30 75 GLU A C 1
ATOM 551 O O . GLU A 1 109 ? -19.977 -7.995 8.437 1.00 20.33 75 GLU A O 1
ATOM 557 N N . HIS A 1 110 ? -21.839 -7.023 7.699 1.00 18.00 76 HIS A N 1
ATOM 558 C CA . HIS A 1 110 ? -22.512 -8.248 7.406 1.00 19.16 76 HIS A CA 1
ATOM 559 C C . HIS A 1 110 ? -21.781 -9.144 6.417 1.00 19.71 76 HIS A C 1
ATOM 560 O O . HIS A 1 110 ? -21.507 -10.307 6.687 1.00 18.01 76 HIS A O 1
ATOM 567 N N . ASN A 1 111 ? -21.416 -8.585 5.267 1.00 21.00 77 ASN A N 1
ATOM 568 C CA . ASN A 1 111 ? -20.921 -9.462 4.226 1.00 19.70 77 ASN A CA 1
ATOM 569 C C . ASN A 1 111 ? -19.456 -9.821 4.368 1.00 19.23 77 ASN A C 1
ATOM 570 O O . ASN A 1 111 ? -19.077 -10.893 3.906 1.00 19.76 77 ASN A O 1
ATOM 575 N N . LEU A 1 112 ? -18.668 -8.972 5.008 1.00 20.47 78 LEU A N 1
ATOM 576 C CA . LEU A 1 112 ? -17.295 -9.359 5.363 1.00 20.49 78 LEU A CA 1
ATOM 577 C C . LEU A 1 112 ? -17.341 -10.499 6.343 1.00 21.23 78 LEU A C 1
ATOM 578 O O . LEU A 1 112 ? -16.622 -11.492 6.201 1.00 21.82 78 LEU A O 1
ATOM 583 N N . LEU A 1 113 ? -18.186 -10.387 7.355 1.00 21.65 79 LEU A N 1
ATOM 584 C CA . LEU A 1 113 ? -18.278 -11.469 8.331 1.00 21.06 79 LEU A CA 1
ATOM 585 C C . LEU A 1 113 ? -18.749 -12.739 7.675 1.00 21.58 79 LEU A C 1
ATOM 586 O O . LEU A 1 113 ? -18.245 -13.837 7.917 1.00 21.60 79 LEU A O 1
ATOM 591 N N . PHE A 1 114 ? -19.790 -12.618 6.867 1.00 20.47 80 PHE A N 1
ATOM 592 C CA . PHE A 1 114 ? -20.336 -13.765 6.211 1.00 19.37 80 PHE A CA 1
ATOM 593 C C . PHE A 1 114 ? -19.282 -14.423 5.318 1.00 20.11 80 PHE A C 1
ATOM 594 O O . PHE A 1 114 ? -19.168 -15.645 5.299 1.00 20.53 80 PHE A O 1
ATOM 602 N N . MET A 1 115 ? -18.530 -13.619 4.574 1.00 21.32 81 MET A N 1
ATOM 603 C CA . MET A 1 115 ? -17.461 -14.165 3.739 1.00 21.49 81 MET A CA 1
ATOM 604 C C . MET A 1 115 ? -16.413 -14.937 4.557 1.00 22.61 81 MET A C 1
ATOM 605 O O . MET A 1 115 ? -15.924 -15.965 4.125 1.00 22.76 81 MET A O 1
ATOM 610 N N . HIS A 1 116 ? -15.983 -14.361 5.675 1.00 23.67 82 HIS A N 1
ATOM 611 C CA . HIS A 1 116 ? -15.024 -15.053 6.550 1.00 25.20 82 HIS A CA 1
ATOM 612 C C . HIS A 1 116 ? -15.537 -16.415 6.975 1.00 23.76 82 HIS A C 1
ATOM 613 O O . HIS A 1 116 ? -14.784 -17.376 7.036 1.00 25.29 82 HIS A O 1
ATOM 620 N N . ALA A 1 117 ? -16.810 -16.478 7.339 1.00 24.09 83 ALA A N 1
ATOM 621 C CA . ALA A 1 117 ? -17.430 -17.706 7.760 1.00 25.77 83 ALA A CA 1
ATOM 622 C C . ALA A 1 117 ? -17.475 -18.727 6.620 1.00 26.91 83 ALA A C 1
ATOM 623 O O . ALA A 1 117 ? -17.145 -19.911 6.808 1.00 23.94 83 ALA A O 1
ATOM 625 N N . LEU A 1 118 ? -17.889 -18.270 5.430 1.00 25.64 84 LEU A N 1
ATOM 626 C CA . LEU A 1 118 ? -17.955 -19.170 4.285 1.00 25.29 84 LEU A CA 1
ATOM 627 C C . LEU A 1 118 ? -16.573 -19.678 3.922 1.00 24.86 84 LEU A C 1
ATOM 628 O O . LEU A 1 118 ? -16.427 -20.867 3.632 1.00 29.57 84 LEU A O 1
ATOM 633 N N . LYS A 1 119 ? -15.576 -18.802 3.929 1.00 27.68 85 LYS A N 1
ATOM 634 C CA . LYS A 1 119 ? -14.187 -19.238 3.690 1.00 28.91 85 LYS A CA 1
ATOM 635 C C . LYS A 1 119 ? -13.749 -20.291 4.723 1.00 32.25 85 LYS A C 1
ATOM 636 O O . LYS A 1 119 ? -13.119 -21.279 4.370 1.00 30.93 85 LYS A O 1
ATOM 642 N N . ALA A 1 120 ? -14.141 -20.097 5.979 1.00 30.36 86 ALA A N 1
ATOM 643 C CA . ALA A 1 120 ? -13.807 -21.052 7.052 1.00 28.75 86 ALA A CA 1
ATOM 644 C C . ALA A 1 120 ? -14.442 -22.408 6.816 1.00 33.33 86 ALA A C 1
ATOM 645 O O . ALA A 1 120 ? -13.851 -23.434 7.155 1.00 35.15 86 ALA A O 1
ATOM 647 N N . LEU A 1 121 ? -15.615 -22.422 6.194 1.00 30.52 87 LEU A N 1
ATOM 648 C CA . LEU A 1 121 ? -16.326 -23.650 5.881 1.00 32.01 87 LEU A CA 1
ATOM 649 C C . LEU A 1 121 ? -15.867 -24.318 4.590 1.00 30.30 87 LEU A C 1
ATOM 650 O O . LEU A 1 121 ? -16.338 -25.389 4.266 1.00 35.99 87 LEU A O 1
ATOM 655 N N . GLY A 1 122 ? -14.982 -23.672 3.854 1.00 32.41 88 GLY A N 1
ATOM 656 C CA . GLY A 1 122 ? -14.418 -24.270 2.662 1.00 32.45 88 GLY A CA 1
ATOM 657 C C . GLY A 1 122 ? -15.041 -23.771 1.365 1.00 33.74 88 GLY A C 1
ATOM 658 O O . GLY A 1 122 ? -14.670 -24.254 0.294 1.00 29.86 88 GLY A O 1
ATOM 659 N N . PHE A 1 123 ? -15.938 -22.779 1.423 1.00 28.15 89 PHE A N 1
ATOM 660 C CA . PHE A 1 123 ? -16.466 -22.215 0.177 1.00 28.86 89 PHE A CA 1
ATOM 661 C C . PHE A 1 123 ? -15.452 -21.360 -0.576 1.00 29.73 89 PHE A C 1
ATOM 662 O O . PHE A 1 123 ? -14.542 -20.770 0.015 1.00 28.95 89 PHE A O 1
ATOM 670 N N . GLU A 1 124 ? -15.615 -21.304 -1.898 1.00 30.19 90 GLU A N 1
ATOM 671 C CA . GLU A 1 124 ? -14.861 -20.388 -2.753 1.00 31.97 90 GLU A CA 1
ATOM 672 C C . GLU A 1 124 ? -15.669 -19.097 -2.899 1.00 29.83 90 GLU A C 1
ATOM 673 O O . GLU A 1 124 ? -16.717 -19.111 -3.533 1.00 30.12 90 GLU A O 1
ATOM 679 N N . VAL A 1 125 ? -15.175 -18.005 -2.322 1.00 28.59 91 VAL A N 1
ATOM 680 C CA . VAL A 1 125 ? -15.973 -16.793 -2.173 1.00 27.58 91 VAL A CA 1
ATOM 681 C C . VAL A 1 125 ? -15.117 -15.591 -2.438 1.00 28.88 91 VAL A C 1
ATOM 682 O O . VAL A 1 125 ? -13.916 -15.568 -2.126 1.00 27.04 91 VAL A O 1
ATOM 686 N N . GLY A 1 126 ? -15.718 -14.601 -3.080 1.00 23.99 92 GLY A N 1
ATOM 687 C CA . GLY A 1 126 ? -15.067 -13.347 -3.378 1.00 28.14 92 GLY A CA 1
ATOM 688 C C . GLY A 1 126 ? -16.025 -12.192 -3.139 1.00 25.03 92 GLY A C 1
ATOM 689 O O . GLY A 1 126 ? -17.240 -12.382 -3.165 1.00 26.45 92 GLY A O 1
ATOM 690 N N . GLY A 1 127 ? -15.469 -11.018 -2.937 1.00 23.88 93 GLY A N 1
ATOM 691 C CA . GLY A 1 127 ? -16.253 -9.814 -2.764 1.00 24.59 93 GLY A CA 1
ATOM 692 C C . GLY A 1 127 ? -16.604 -9.138 -4.086 1.00 24.27 93 GLY A C 1
ATOM 693 O O . GLY A 1 127 ? -15.791 -9.109 -5.022 1.00 21.20 93 GLY A O 1
ATOM 694 N N . LEU A 1 128 ? -17.796 -8.566 -4.119 1.00 22.22 94 LEU A N 1
ATOM 695 C CA . LEU A 1 128 ? -18.290 -7.707 -5.240 1.00 23.76 94 LEU A CA 1
ATOM 696 C C . LEU A 1 128 ? -18.780 -6.408 -4.697 1.00 21.90 94 LEU A C 1
ATOM 697 O O . LEU A 1 128 ? -18.884 -6.258 -3.469 1.00 23.55 94 LEU A O 1
ATOM 702 N N . ALA A 1 129 ? -19.074 -5.426 -5.556 1.00 19.45 95 ALA A N 1
ATOM 703 C CA . ALA A 1 129 ? -19.646 -4.177 -5.118 1.00 18.54 95 ALA A CA 1
ATOM 704 C C . ALA A 1 129 ? -20.820 -3.842 -6.044 1.00 20.53 95 ALA A C 1
ATOM 705 O O . ALA A 1 129 ? -20.847 -4.318 -7.184 1.00 21.40 95 ALA A O 1
ATOM 707 N N . ALA A 1 130 ? -21.692 -2.976 -5.587 1.00 17.11 96 ALA A N 1
ATOM 708 C CA . ALA A 1 130 ? -22.908 -2.607 -6.355 1.00 17.90 96 ALA A CA 1
ATOM 709 C C . ALA A 1 130 ? -23.298 -1.182 -6.155 1.00 19.58 96 ALA A C 1
ATOM 710 O O . ALA A 1 130 ? -23.023 -0.582 -5.105 1.00 20.08 96 ALA A O 1
ATOM 712 N N . ARG A 1 131 ? -24.013 -0.621 -7.143 1.00 18.85 97 ARG A N 1
ATOM 713 C CA . ARG A 1 131 ? -24.592 0.668 -7.031 1.00 18.78 97 ARG A CA 1
ATOM 714 C C . ARG A 1 131 ? -26.060 0.487 -6.675 1.00 18.84 97 ARG A C 1
ATOM 715 O O . ARG A 1 131 ? -26.742 -0.310 -7.310 1.00 20.25 97 ARG A O 1
ATOM 723 N N . VAL A 1 132 ? -26.528 1.201 -5.673 1.00 19.96 98 VAL A N 1
ATOM 724 C CA . VAL A 1 132 ? -27.879 0.953 -5.156 1.00 20.95 98 VAL A CA 1
ATOM 725 C C . VAL A 1 132 ? -28.888 1.671 -6.050 1.00 21.66 98 VAL A C 1
ATOM 726 O O . VAL A 1 132 ? -28.656 2.825 -6.460 1.00 21.72 98 VAL A O 1
ATOM 730 N N . LEU A 1 133 ? -29.966 0.959 -6.370 1.00 21.71 99 LEU A N 1
ATOM 731 C CA . LEU A 1 133 ? -31.058 1.482 -7.199 1.00 24.08 99 LEU A CA 1
ATOM 732 C C . LEU A 1 133 ? -32.360 1.663 -6.400 1.00 26.61 99 LEU A C 1
ATOM 733 O O . LEU A 1 133 ? -33.120 2.580 -6.657 1.00 29.27 99 LEU A O 1
ATOM 738 N N . TRP A 1 134 ? -32.573 0.798 -5.437 1.00 27.29 100 TRP A N 1
ATOM 739 C CA . TRP A 1 134 ? -33.735 0.830 -4.542 1.00 32.40 100 TRP A CA 1
ATOM 740 C C . TRP A 1 134 ? -33.928 2.213 -3.918 1.00 34.06 100 TRP A C 1
ATOM 741 O O . TRP A 1 134 ? -33.028 2.745 -3.294 1.00 34.57 100 TRP A O 1
ATOM 752 N N . GLY A 1 135 ? -35.099 2.806 -4.065 1.00 40.71 101 GLY A N 1
ATOM 753 C CA . GLY A 1 135 ? -35.380 4.106 -3.441 1.00 47.90 101 GLY A CA 1
ATOM 754 C C . GLY A 1 135 ? -34.614 5.309 -3.964 1.00 54.65 101 GLY A C 1
ATOM 755 O O . GLY A 1 135 ? -34.788 6.408 -3.454 1.00 57.68 101 GLY A O 1
ATOM 756 N N . GLN A 1 136 ? -33.749 5.123 -4.957 1.00 57.16 102 GLN A N 1
ATOM 757 C CA . GLN A 1 136 ? -32.984 6.244 -5.501 1.00 62.61 102 GLN A CA 1
ATOM 758 C C . GLN A 1 136 ? -33.835 6.913 -6.563 1.00 66.15 102 GLN A C 1
ATOM 759 O O . GLN A 1 136 ? -34.958 6.495 -6.820 1.00 79.06 102 GLN A O 1
ATOM 765 N N . SER A 1 137 ? -33.298 7.955 -7.176 1.00 72.04 103 SER A N 1
ATOM 766 C CA . SER A 1 137 ? -33.958 8.629 -8.289 1.00 71.07 103 SER A CA 1
ATOM 767 C C . SER A 1 137 ? -33.271 8.261 -9.607 1.00 75.54 103 SER A C 1
ATOM 768 O O . SER A 1 137 ? -32.047 8.168 -9.664 1.00 80.47 103 SER A O 1
ATOM 771 N N . GLU A 1 138 ? -34.049 8.027 -10.660 1.00 77.07 104 GLU A N 1
ATOM 772 C CA . GLU A 1 138 ? -33.465 7.747 -11.974 1.00 74.83 104 GLU A CA 1
ATOM 773 C C . GLU A 1 138 ? -33.093 9.071 -12.619 1.00 74.77 104 GLU A C 1
ATOM 774 O O . GLU A 1 138 ? -32.278 9.111 -13.533 1.00 77.09 104 GLU A O 1
ATOM 780 N N . ALA A 1 140 ? -30.119 8.464 -11.252 1.00 60.14 106 ALA A N 1
ATOM 781 C CA . ALA A 1 140 ? -28.829 8.622 -11.927 1.00 58.15 106 ALA A CA 1
ATOM 782 C C . ALA A 1 140 ? -27.893 7.487 -11.506 1.00 52.19 106 ALA A C 1
ATOM 783 O O . ALA A 1 140 ? -28.311 6.542 -10.845 1.00 53.14 106 ALA A O 1
ATOM 785 N N . ILE A 1 141 ? -26.632 7.577 -11.903 1.00 50.06 107 ILE A N 1
ATOM 786 C CA . ILE A 1 141 ? -25.645 6.602 -11.493 1.00 41.69 107 ILE A CA 1
ATOM 787 C C . ILE A 1 141 ? -25.265 6.957 -10.048 1.00 36.05 107 ILE A C 1
ATOM 788 O O . ILE A 1 141 ? -24.852 8.080 -9.760 1.00 33.44 107 ILE A O 1
ATOM 793 N N . THR A 1 142 ? -25.447 6.005 -9.138 1.00 33.25 108 THR A N 1
ATOM 794 C CA . THR A 1 142 ? -25.076 6.145 -7.747 1.00 29.24 108 THR A CA 1
ATOM 795 C C . THR A 1 142 ? -23.693 5.480 -7.522 1.00 23.33 108 THR A C 1
ATOM 796 O O . THR A 1 142 ? -23.244 4.706 -8.331 1.00 22.74 108 THR A O 1
ATOM 800 N N . ALA A 1 143 ? -23.059 5.810 -6.417 1.00 24.00 109 ALA A N 1
ATOM 801 C CA . ALA A 1 143 ? -21.754 5.256 -6.066 1.00 25.76 109 ALA A CA 1
ATOM 802 C C . ALA A 1 143 ? -21.858 3.751 -5.832 1.00 25.00 109 ALA A C 1
ATOM 803 O O . ALA A 1 143 ? -22.940 3.230 -5.500 1.00 23.46 109 ALA A O 1
ATOM 805 N N . ARG A 1 144 ? -20.760 3.031 -6.035 1.00 24.92 110 ARG A N 1
ATOM 806 C CA . ARG A 1 144 ? -20.713 1.620 -5.728 1.00 26.91 110 ARG A CA 1
ATOM 807 C C . ARG A 1 144 ? -20.653 1.467 -4.219 1.00 29.17 110 ARG A C 1
ATOM 808 O O . ARG A 1 144 ? -19.639 1.077 -3.674 1.00 32.79 110 ARG A O 1
ATOM 816 N N . SER A 1 145 ? -21.757 1.739 -3.560 1.00 28.96 111 SER A N 1
ATOM 817 C CA . SER A 1 145 ? -21.780 1.900 -2.113 1.00 30.48 111 SER A CA 1
ATOM 818 C C . SER A 1 145 ? -22.141 0.584 -1.380 1.00 27.21 111 SER A C 1
ATOM 819 O O . SER A 1 145 ? -22.064 0.539 -0.154 1.00 27.91 111 SER A O 1
ATOM 822 N N . HIS A 1 146 ? -22.561 -0.457 -2.107 1.00 21.71 112 HIS A N 1
ATOM 823 C CA . HIS A 1 146 ? -23.020 -1.687 -1.500 1.00 21.60 112 HIS A CA 1
ATOM 824 C C . HIS A 1 146 ? -22.078 -2.847 -1.733 1.00 22.04 112 HIS A C 1
ATOM 825 O O . HIS A 1 146 ? -21.465 -2.993 -2.793 1.00 23.46 112 HIS A O 1
ATOM 832 N N . MET A 1 147 ? -21.928 -3.709 -0.746 1.00 20.45 113 MET A N 1
ATOM 833 C CA . MET A 1 147 ? -21.155 -4.913 -0.879 1.00 18.67 113 MET A CA 1
ATOM 834 C C . MET A 1 147 ? -22.036 -6.141 -1.042 1.00 20.53 113 MET A C 1
ATOM 835 O O . MET A 1 147 ? -23.044 -6.276 -0.359 1.00 18.31 113 MET A O 1
ATOM 840 N N . LEU A 1 148 ? -21.660 -7.066 -1.933 1.00 18.40 114 LEU A N 1
ATOM 841 C CA . LEU A 1 148 ? -22.219 -8.392 -1.943 1.00 19.04 114 LEU A CA 1
ATOM 842 C C . LEU A 1 148 ? -21.104 -9.409 -2.218 1.00 18.67 114 LEU A C 1
ATOM 843 O O . LEU A 1 148 ? -19.931 -9.015 -2.341 1.00 22.17 114 LEU A O 1
ATOM 848 N N . LEU A 1 149 ? -21.463 -10.678 -2.353 1.00 19.86 115 LEU A N 1
ATOM 849 C CA . LEU A 1 149 ? -20.503 -11.762 -2.497 1.00 21.41 115 LEU A CA 1
ATOM 850 C C . LEU A 1 149 ? -20.778 -12.616 -3.729 1.00 22.19 115 LEU A C 1
ATOM 851 O O . LEU A 1 149 ? -21.914 -12.766 -4.157 1.00 22.58 115 LEU A O 1
ATOM 856 N N . ARG A 1 150 ? -19.708 -13.169 -4.258 1.00 23.44 116 ARG A N 1
ATOM 857 C CA . ARG A 1 150 ? -19.791 -14.204 -5.269 1.00 27.25 116 ARG A CA 1
ATOM 858 C C . ARG A 1 150 ? -19.307 -15.525 -4.693 1.00 27.07 116 ARG A C 1
ATOM 859 O O . ARG A 1 150 ? -18.292 -15.556 -3.970 1.00 27.05 116 ARG A O 1
ATOM 867 N N . VAL A 1 151 ? -20.050 -16.610 -4.950 1.00 28.12 117 VAL A N 1
ATOM 868 C CA . VAL A 1 151 ? -19.702 -17.912 -4.433 1.00 30.77 117 VAL A CA 1
ATOM 869 C C . VAL A 1 151 ? -19.682 -18.884 -5.624 1.00 32.05 117 VAL A C 1
ATOM 870 O O . VAL A 1 151 ? -20.657 -18.969 -6.371 1.00 33.13 117 VAL A O 1
ATOM 874 N N . GLU A 1 152 ? -18.566 -19.585 -5.781 1.00 32.72 118 GLU A N 1
ATOM 875 C CA . GLU A 1 152 ? -18.406 -20.610 -6.831 1.00 35.18 118 GLU A CA 1
ATOM 876 C C . GLU A 1 152 ? -18.631 -21.976 -6.207 1.00 34.46 118 GLU A C 1
ATOM 877 O O . GLU A 1 152 ? -17.912 -22.388 -5.307 1.00 34.75 118 GLU A O 1
ATOM 883 N N . LEU A 1 153 ? -19.645 -22.679 -6.677 1.00 34.50 119 LEU A N 1
ATOM 884 C CA . LEU A 1 153 ? -20.113 -23.856 -6.009 1.00 40.21 119 LEU A CA 1
ATOM 885 C C . LEU A 1 153 ? -20.631 -24.865 -7.043 1.00 42.95 119 LEU A C 1
ATOM 886 O O . LEU A 1 153 ? -21.530 -24.555 -7.835 1.00 40.22 119 LEU A O 1
ATOM 891 N N . ASP A 1 154 ? -20.033 -26.055 -7.038 1.00 45.95 120 ASP A N 1
ATOM 892 C CA . ASP A 1 154 ? -20.338 -27.130 -7.991 1.00 47.17 120 ASP A CA 1
ATOM 893 C C . ASP A 1 154 ? -20.361 -26.648 -9.436 1.00 44.84 120 ASP A C 1
ATOM 894 O O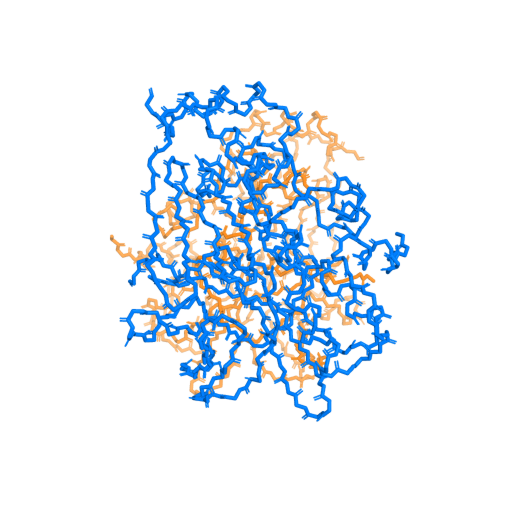 . ASP A 1 154 ? -21.292 -26.922 -10.164 1.00 46.08 120 ASP A O 1
ATOM 899 N N . GLY A 1 155 ? -19.355 -25.880 -9.814 1.00 42.16 121 GLY A N 1
ATOM 900 C CA . GLY A 1 155 ? -19.219 -25.408 -11.181 1.00 46.03 121 GLY A CA 1
ATOM 901 C C . GLY A 1 155 ? -20.132 -24.268 -11.603 1.00 45.60 121 GLY A C 1
ATOM 902 O O . GLY A 1 155 ? -20.114 -23.894 -12.768 1.00 42.57 121 GLY A O 1
ATOM 903 N N . ARG A 1 156 ? -20.911 -23.706 -10.671 1.00 42.09 122 ARG A N 1
ATOM 904 C CA . ARG A 1 156 ? -21.824 -22.607 -10.980 1.00 40.72 122 ARG A CA 1
ATOM 905 C C . ARG A 1 156 ? -21.540 -21.365 -10.105 1.00 38.21 122 ARG A C 1
ATOM 906 O O . ARG A 1 156 ? -21.019 -21.485 -8.999 1.00 36.50 122 ARG A O 1
ATOM 914 N N . THR A 1 157 ? -21.829 -20.185 -10.629 1.00 34.56 123 THR A N 1
ATOM 915 C CA . THR A 1 157 ? -21.642 -18.951 -9.870 1.00 35.65 123 THR A CA 1
ATOM 916 C C . THR A 1 157 ? -22.932 -18.559 -9.185 1.00 33.63 123 THR A C 1
ATOM 917 O O . THR A 1 157 ? -23.996 -18.481 -9.814 1.00 31.23 123 THR A O 1
ATOM 921 N N . TYR A 1 158 ? -22.836 -18.302 -7.885 1.00 31.63 124 TYR A N 1
ATOM 922 C CA . TYR A 1 158 ? -23.942 -17.760 -7.091 1.00 29.51 124 TYR A CA 1
ATOM 923 C C . TYR A 1 158 ? -23.577 -16.382 -6.573 1.00 25.11 124 TYR A C 1
ATOM 924 O O . TYR A 1 158 ? -22.394 -16.048 -6.451 1.00 26.42 124 TYR A O 1
ATOM 933 N N . ILE A 1 159 ? -24.583 -15.568 -6.270 1.00 26.52 125 ILE A N 1
ATOM 934 C CA . ILE A 1 159 ? -24.331 -14.415 -5.424 1.00 25.25 125 ILE A CA 1
ATOM 935 C C . ILE A 1 159 ? -24.936 -14.688 -4.056 1.00 25.34 125 ILE A C 1
ATOM 936 O O . ILE A 1 159 ? -25.864 -15.483 -3.908 1.00 23.48 125 ILE A O 1
ATOM 941 N N . ALA A 1 160 ? -24.377 -14.018 -3.064 1.00 23.34 126 ALA A N 1
ATOM 942 C CA . ALA A 1 160 ? -24.905 -14.084 -1.704 1.00 23.66 126 ALA A CA 1
ATOM 943 C C . ALA A 1 160 ? -24.762 -12.680 -1.134 1.00 23.30 126 ALA A C 1
ATOM 944 O O . ALA A 1 160 ? -23.871 -11.909 -1.523 1.00 21.08 126 ALA A O 1
ATOM 946 N N . ASP A 1 161 ? -25.708 -12.305 -0.279 1.00 21.11 127 ASP A N 1
ATOM 947 C CA . ASP A 1 161 ? -25.765 -10.979 0.225 1.00 21.67 127 ASP A CA 1
ATOM 948 C C . ASP A 1 161 ? -26.661 -10.984 1.457 1.00 22.25 127 ASP A C 1
ATOM 949 O O . ASP A 1 161 ? -27.898 -10.971 1.350 1.00 20.39 127 ASP A O 1
ATOM 954 N N . VAL A 1 162 ? -26.043 -10.975 2.625 1.00 22.04 128 VAL A N 1
ATOM 955 C CA . VAL A 1 162 ? -26.817 -10.905 3.879 1.00 21.23 128 VAL A CA 1
ATOM 956 C C . VAL A 1 162 ? -26.790 -9.517 4.463 1.00 23.03 128 VAL A C 1
ATOM 957 O O . VAL A 1 162 ? -27.049 -9.329 5.668 1.00 22.95 128 VAL A O 1
ATOM 961 N N . GLY A 1 163 ? -26.495 -8.488 3.638 1.00 22.36 129 GLY A N 1
ATOM 962 C CA . GLY A 1 163 ? -26.299 -7.142 4.151 1.00 22.99 129 GLY A CA 1
ATOM 963 C C . GLY A 1 163 ? -27.022 -5.989 3.487 1.00 21.26 129 GLY A C 1
ATOM 964 O O . GLY A 1 163 ? -26.674 -4.833 3.720 1.00 21.35 129 GLY A O 1
ATOM 965 N N . PHE A 1 164 ? -28.053 -6.270 2.696 1.00 23.00 130 PHE A N 1
ATOM 966 C CA . PHE A 1 164 ? -28.729 -5.181 1.973 1.00 23.18 130 PHE A CA 1
ATOM 967 C C . PHE A 1 164 ? -29.833 -4.612 2.844 1.00 27.44 130 PHE A C 1
ATOM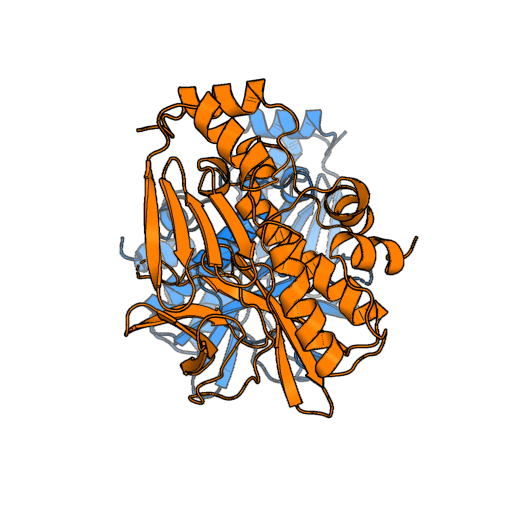 968 O O . PHE A 1 164 ? -30.707 -5.351 3.228 1.00 28.22 130 PHE A O 1
ATOM 976 N N . GLY A 1 165 ? -29.822 -3.323 3.136 1.00 27.63 131 GLY A N 1
ATOM 977 C CA . GLY A 1 165 ? -30.734 -2.807 4.186 1.00 34.58 131 GLY A CA 1
ATOM 978 C C . GLY A 1 165 ? -32.196 -2.743 3.731 1.00 38.04 131 GLY A C 1
ATOM 979 O O . GLY A 1 165 ? -33.114 -3.103 4.488 1.00 39.17 131 GLY A O 1
ATOM 980 N N . GLY A 1 166 ? -32.389 -2.376 2.458 1.00 40.96 132 GLY A N 1
ATOM 981 C CA . GLY A 1 166 ? -33.714 -2.150 1.896 1.00 40.13 132 GLY A CA 1
ATOM 982 C C . GLY A 1 166 ? -34.572 -3.396 1.827 1.00 40.67 132 GLY A C 1
ATOM 983 O O . GLY A 1 166 ? -35.801 -3.300 1.877 1.00 39.54 132 GLY A O 1
ATOM 984 N N . LEU A 1 167 ? -33.929 -4.555 1.729 1.00 33.46 133 LEU A N 1
ATOM 985 C CA . LEU A 1 167 ? -34.594 -5.841 1.586 1.00 33.11 133 LEU A CA 1
ATOM 986 C C . LEU A 1 167 ? -33.533 -6.923 1.625 1.00 36.27 133 LEU A C 1
ATOM 987 O O . LEU A 1 167 ? -32.820 -7.151 0.651 1.00 40.29 133 LEU A O 1
ATOM 992 N N . THR A 1 168 ? -33.396 -7.603 2.735 1.00 41.35 134 THR A N 1
ATOM 993 C CA . THR A 1 168 ? -32.326 -8.566 2.831 1.00 42.46 134 THR A CA 1
ATOM 994 C C . THR A 1 168 ? -32.693 -9.869 2.160 1.00 37.72 134 THR A C 1
ATOM 995 O O . THR A 1 168 ? -33.754 -10.412 2.374 1.00 42.11 134 THR A O 1
ATOM 999 N N . LEU A 1 169 ? -31.795 -10.337 1.321 1.00 31.78 135 LEU A N 1
ATOM 1000 C CA . LEU A 1 169 ? -31.928 -11.619 0.699 1.00 30.92 135 LEU A CA 1
ATOM 1001 C C . LEU A 1 169 ? -31.699 -12.765 1.711 1.00 29.02 135 LEU A C 1
ATOM 1002 O O . LEU A 1 169 ? -30.815 -12.672 2.558 1.00 26.03 135 LEU A O 1
ATOM 1007 N N . THR A 1 170 ? -32.512 -13.823 1.633 1.00 28.39 136 THR A N 1
ATOM 1008 C CA . THR A 1 170 ? -32.448 -14.933 2.581 1.00 28.27 136 THR A CA 1
ATOM 1009 C C . THR A 1 170 ? -32.087 -16.279 1.954 1.00 28.45 136 THR A C 1
ATOM 1010 O O . THR A 1 170 ? -32.171 -17.315 2.623 1.00 30.75 136 THR A O 1
ATOM 1014 N N . ALA A 1 171 ? -31.633 -16.250 0.694 1.00 26.64 137 ALA A N 1
ATOM 1015 C CA . ALA A 1 171 ? -31.055 -17.406 0.031 1.00 26.27 137 ALA A CA 1
ATOM 1016 C C . ALA A 1 171 ? -30.033 -16.934 -0.984 1.00 26.34 137 ALA A C 1
ATOM 1017 O O . ALA A 1 171 ? -30.179 -15.835 -1.533 1.00 25.21 137 ALA A O 1
ATOM 1019 N N . PRO A 1 172 ? -29.001 -17.745 -1.245 1.00 25.79 138 PRO A N 1
ATOM 1020 C CA . PRO A 1 172 ? -28.084 -17.469 -2.359 1.00 25.15 138 PRO A CA 1
ATOM 1021 C C . PRO A 1 172 ? -28.823 -17.614 -3.681 1.00 26.55 138 PRO A C 1
ATOM 1022 O O . PRO A 1 172 ? -29.827 -18.332 -3.729 1.00 26.46 138 PRO A O 1
ATOM 1026 N N . LEU A 1 173 ? -28.375 -16.896 -4.705 1.00 26.45 139 LEU A N 1
ATOM 1027 C CA . LEU A 1 173 ? -29.034 -16.925 -6.017 1.00 26.34 139 LEU A CA 1
ATOM 1028 C C . LEU A 1 173 ? -28.041 -17.312 -7.092 1.00 26.83 139 LEU A C 1
ATOM 1029 O O . LEU A 1 173 ? -26.908 -16.837 -7.121 1.00 29.03 139 LEU A O 1
ATOM 1034 N N . LEU A 1 174 ? -28.479 -18.168 -8.003 1.00 30.38 140 LEU A N 1
ATOM 1035 C CA . LEU A 1 174 ? -27.679 -18.484 -9.163 1.00 28.37 140 LEU A CA 1
ATOM 1036 C C . LEU A 1 174 ? -27.527 -17.241 -10.011 1.00 29.24 140 LEU A C 1
ATOM 1037 O O . LEU A 1 174 ? -28.507 -16.552 -10.263 1.00 27.35 140 LEU A O 1
ATOM 1042 N N . LEU A 1 175 ? -26.320 -16.965 -10.504 1.00 29.41 141 LEU A N 1
ATOM 1043 C CA . LEU A 1 175 ? -26.128 -15.850 -11.391 1.00 30.25 141 LEU A CA 1
ATOM 1044 C C . LEU A 1 175 ? -26.606 -16.256 -12.798 1.00 33.36 141 LEU A C 1
ATOM 1045 O O . LEU A 1 175 ? -25.790 -16.498 -13.668 1.00 34.53 141 LEU A O 1
ATOM 1050 N N . GLU A 1 176 ? -27.921 -16.367 -12.981 1.00 35.33 142 GLU A N 1
ATOM 1051 C CA . GLU A 1 176 ? -28.533 -16.860 -14.247 1.00 37.89 142 GLU A CA 1
ATOM 1052 C C . GLU A 1 176 ? -29.559 -15.860 -14.732 1.00 33.91 142 GLU A C 1
ATOM 1053 O O . GLU A 1 176 ? -30.699 -15.838 -14.238 1.00 36.64 142 GLU A O 1
ATOM 1059 N N . PRO A 1 177 ? -29.146 -14.966 -15.648 1.00 34.83 143 PRO A N 1
ATOM 1060 C CA . PRO A 1 177 ? -30.036 -13.869 -16.010 1.00 38.72 143 PRO A CA 1
ATOM 1061 C C . PRO A 1 177 ? -31.418 -14.334 -16.443 1.00 36.91 143 PRO A C 1
ATOM 1062 O O . PRO A 1 177 ? -31.530 -15.327 -17.146 1.00 36.39 143 PRO A O 1
ATOM 1066 N N . GLY A 1 178 ? -32.448 -13.628 -15.987 1.00 36.77 144 GLY A N 1
ATOM 1067 C CA . GLY A 1 178 ? -33.828 -13.905 -16.350 1.00 38.57 144 GLY A CA 1
ATOM 1068 C C . GLY A 1 178 ? -34.563 -14.877 -15.439 1.00 38.18 144 GLY A C 1
ATOM 1069 O O . GLY A 1 178 ? -35.764 -14.774 -15.248 1.00 42.61 144 GLY A O 1
ATOM 1070 N N . ARG A 1 179 ? -33.837 -15.819 -14.858 1.00 41.35 145 ARG A N 1
ATOM 1071 C CA . ARG A 1 179 ? -34.439 -16.897 -14.109 1.00 40.83 145 ARG A CA 1
ATOM 1072 C C . ARG A 1 179 ? -35.101 -16.441 -12.820 1.00 42.96 145 ARG A C 1
ATOM 1073 O O . ARG A 1 179 ? -34.488 -15.721 -12.052 1.00 39.66 145 ARG A O 1
ATOM 1081 N N . GLU A 1 180 ? -36.337 -16.874 -12.564 1.00 39.68 146 GLU A N 1
ATOM 1082 C CA . GLU A 1 180 ? -37.014 -16.466 -11.358 1.00 42.67 146 GLU A CA 1
ATOM 1083 C C . GLU A 1 180 ? -36.677 -17.478 -10.284 1.00 37.32 146 GLU A C 1
ATOM 1084 O O . GLU A 1 180 ? -36.788 -18.674 -10.505 1.00 43.61 146 GLU A O 1
ATOM 1090 N N . GLN A 1 181 ? -36.222 -16.989 -9.137 1.00 35.83 147 GLN A N 1
ATOM 1091 C CA . GLN A 1 181 ? -35.717 -17.860 -8.090 1.00 33.40 147 GLN A CA 1
ATOM 1092 C C . GLN A 1 181 ? -36.466 -17.651 -6.810 1.00 35.16 147 GLN A C 1
ATOM 1093 O O . GLN A 1 181 ? -36.522 -16.525 -6.273 1.00 35.48 147 GLN A O 1
ATOM 1099 N N . LYS A 1 182 ? -37.019 -18.743 -6.295 1.00 37.31 148 LYS A N 1
ATOM 1100 C CA . LYS A 1 182 ? -37.711 -18.724 -5.019 1.00 40.72 148 LYS A CA 1
ATOM 1101 C C . LYS A 1 182 ? -36.713 -18.570 -3.891 1.00 36.38 148 LYS A C 1
ATOM 1102 O O . LYS A 1 182 ? -35.589 -19.041 -3.975 1.00 38.46 148 LYS A O 1
ATOM 1108 N N . THR A 1 183 ? -37.126 -17.869 -2.851 1.00 34.89 149 THR A N 1
ATOM 1109 C CA . THR A 1 183 ? -36.355 -17.817 -1.621 1.00 35.57 149 THR A CA 1
ATOM 1110 C C . THR A 1 183 ? -37.323 -18.095 -0.473 1.00 37.98 149 THR A C 1
ATOM 1111 O O . THR A 1 183 ? -38.521 -18.225 -0.696 1.00 38.00 149 THR A O 1
ATOM 1115 N N . PRO A 1 184 ? -36.806 -18.159 0.762 1.00 39.12 150 PRO A N 1
ATOM 1116 C CA . PRO A 1 184 ? -37.714 -18.262 1.904 1.00 40.19 150 PRO A CA 1
ATOM 1117 C C . PRO A 1 184 ? -38.657 -17.064 2.070 1.00 40.52 150 PRO A C 1
ATOM 1118 O O . PRO A 1 184 ? -39.640 -17.173 2.785 1.00 40.85 150 PRO A O 1
ATOM 1122 N N . HIS A 1 185 ? -38.347 -15.927 1.433 1.00 37.43 151 HIS A N 1
ATOM 1123 C CA . HIS A 1 185 ? -39.233 -14.774 1.411 1.00 36.93 151 HIS A CA 1
ATOM 1124 C C . HIS A 1 185 ? -39.648 -14.526 -0.051 1.00 40.99 151 HIS A C 1
ATOM 1125 O O . HIS A 1 185 ? -40.187 -15.441 -0.663 1.00 38.36 151 HIS A O 1
ATOM 1132 N N . GLU A 1 186 ? -39.373 -13.336 -0.601 1.00 39.33 152 GLU A N 1
ATOM 1133 C CA . GLU A 1 186 ? -39.829 -12.940 -1.951 1.00 38.13 152 GLU A CA 1
ATOM 1134 C C . GLU A 1 186 ? -39.047 -13.702 -3.025 1.00 33.71 152 GLU A C 1
ATOM 1135 O O . GLU A 1 186 ? -37.933 -14.141 -2.784 1.00 33.53 152 GLU A O 1
ATOM 1141 N N . PRO A 1 187 ? -39.634 -13.861 -4.220 1.00 31.22 153 PRO A N 1
ATOM 1142 C CA . PRO A 1 187 ? -38.840 -14.296 -5.347 1.00 31.08 153 PRO A CA 1
ATOM 1143 C C . PRO A 1 187 ? -37.886 -13.167 -5.801 1.00 27.09 153 PRO A C 1
ATOM 1144 O O . PRO A 1 187 ? -38.198 -11.980 -5.641 1.00 26.68 153 PRO A O 1
ATOM 1148 N N . PHE A 1 188 ? -36.754 -13.576 -6.339 1.00 28.21 154 PHE A N 1
ATOM 1149 C CA . PHE A 1 188 ? -35.735 -12.662 -6.841 1.00 27.71 154 PHE A CA 1
ATOM 1150 C C . PHE A 1 188 ? -35.360 -13.125 -8.224 1.00 27.21 154 PHE A C 1
ATOM 1151 O O . PHE A 1 188 ? -35.567 -14.276 -8.596 1.00 30.89 154 PHE A O 1
ATOM 1159 N N . ARG A 1 189 ? -34.796 -12.226 -9.009 1.00 27.40 155 ARG A N 1
ATOM 1160 C CA . ARG A 1 189 ? -34.167 -12.622 -10.238 1.00 27.68 155 ARG A CA 1
ATOM 1161 C C . ARG A 1 189 ? -33.008 -11.674 -10.516 1.00 26.37 155 ARG A C 1
ATOM 1162 O O . ARG A 1 189 ? -32.999 -10.542 -10.062 1.00 28.03 155 ARG A O 1
ATOM 1170 N N . ILE A 1 190 ? -32.061 -12.159 -11.293 1.00 27.18 156 ILE A N 1
ATOM 1171 C CA . ILE A 1 190 ? -30.983 -11.340 -11.824 1.00 28.63 156 ILE A CA 1
ATOM 1172 C C . ILE A 1 190 ? -31.244 -11.158 -13.300 1.00 29.80 156 ILE A C 1
ATOM 1173 O O . ILE A 1 190 ? -31.625 -12.111 -14.004 1.00 33.76 156 ILE A O 1
ATOM 1178 N N . VAL A 1 191 ? -31.081 -9.931 -13.748 1.00 30.92 157 VAL A N 1
ATOM 1179 C CA . VAL A 1 191 ? -31.231 -9.596 -15.154 1.00 31.79 157 VAL A CA 1
ATOM 1180 C C . VAL A 1 191 ? -29.950 -8.980 -15.656 1.00 34.16 157 VAL A C 1
ATOM 1181 O O . VAL A 1 191 ? -29.219 -8.364 -14.897 1.00 30.30 157 VAL A O 1
ATOM 1185 N N . GLU A 1 192 ? -29.707 -9.117 -16.959 1.00 33.21 158 GLU A N 1
ATOM 1186 C CA . GLU A 1 192 ? -28.638 -8.387 -17.611 1.00 40.12 158 GLU A CA 1
ATOM 1187 C C . GLU A 1 192 ? -29.078 -7.021 -18.055 1.00 44.46 158 GLU A C 1
ATOM 1188 O O . GLU A 1 192 ? -30.212 -6.833 -18.478 1.00 45.82 158 GLU A O 1
ATOM 1194 N N . ALA A 1 193 ? -28.186 -6.054 -17.924 1.00 42.83 159 ALA A N 1
ATOM 1195 C CA . ALA A 1 193 ? -28.389 -4.731 -18.429 1.00 49.80 159 ALA A CA 1
ATOM 1196 C C . ALA A 1 193 ? -27.039 -4.267 -18.914 1.00 55.42 159 ALA A C 1
ATOM 1197 O O . ALA A 1 193 ? -26.112 -4.154 -18.094 1.00 52.74 159 ALA A O 1
ATOM 1199 N N . ASP A 1 194 ? -26.922 -3.952 -20.205 1.00 59.55 160 ASP A N 1
ATOM 1200 C CA . ASP A 1 194 ? -25.628 -3.590 -20.792 1.00 58.98 160 ASP A CA 1
ATOM 1201 C C . ASP A 1 194 ? -24.635 -4.684 -20.467 1.00 56.88 160 ASP A C 1
ATOM 1202 O O . ASP A 1 194 ? -24.966 -5.859 -20.564 1.00 61.61 160 ASP A O 1
ATOM 1207 N N . ASP A 1 195 ? -23.448 -4.313 -19.994 1.00 54.97 161 ASP A N 1
ATOM 1208 C CA . ASP A 1 195 ? -22.452 -5.304 -19.613 1.00 55.38 161 ASP A CA 1
ATOM 1209 C C . ASP A 1 195 ? -22.442 -5.558 -18.097 1.00 52.21 161 ASP A C 1
ATOM 1210 O O . ASP A 1 195 ? -21.420 -5.971 -17.549 1.00 50.33 161 ASP A O 1
ATOM 1215 N N . HIS A 1 196 ? -23.570 -5.301 -17.419 1.00 48.48 162 HIS A N 1
ATOM 1216 C CA . HIS A 1 196 ? -23.683 -5.562 -15.964 1.00 42.79 162 HIS A CA 1
ATOM 1217 C C . HIS A 1 196 ? -25.002 -6.255 -15.626 1.00 39.27 162 HIS A C 1
ATOM 1218 O O . HIS A 1 196 ? -25.785 -6.589 -16.518 1.00 33.55 162 HIS A O 1
ATOM 1225 N N . PHE A 1 197 ? -25.227 -6.483 -14.338 1.00 28.65 163 PHE A N 1
ATOM 1226 C CA . PHE A 1 197 ? -26.390 -7.198 -13.851 1.00 25.06 163 PHE A CA 1
ATOM 1227 C C . PHE A 1 197 ? -27.191 -6.324 -12.904 1.00 26.86 163 PHE A C 1
ATOM 1228 O O . PHE A 1 197 ? -26.656 -5.368 -12.322 1.00 26.41 163 PHE A O 1
ATOM 1236 N N . ARG A 1 198 ? -28.475 -6.634 -12.767 1.00 25.06 164 ARG A N 1
ATOM 1237 C CA . ARG A 1 198 ? -29.271 -6.051 -11.712 1.00 25.06 164 ARG A CA 1
ATOM 1238 C C . ARG A 1 198 ? -29.879 -7.177 -10.935 1.00 24.96 164 ARG A C 1
ATOM 1239 O O . ARG A 1 198 ? -30.346 -8.167 -11.517 1.00 27.77 164 ARG A O 1
ATOM 1247 N N . LEU A 1 199 ? -29.906 -7.022 -9.611 1.00 22.43 165 LEU A N 1
ATOM 1248 C CA . LEU A 1 199 ? -30.720 -7.854 -8.771 1.00 22.91 165 LEU A CA 1
ATOM 1249 C C . LEU A 1 199 ? -32.072 -7.196 -8.546 1.00 20.84 165 LEU A C 1
ATOM 1250 O O . LEU A 1 199 ? -32.149 -6.013 -8.200 1.00 21.38 165 LEU A O 1
ATOM 1255 N N . GLN A 1 200 ? -33.119 -7.999 -8.727 1.00 24.21 166 GLN A N 1
ATOM 1256 C CA . GLN A 1 200 ? -34.48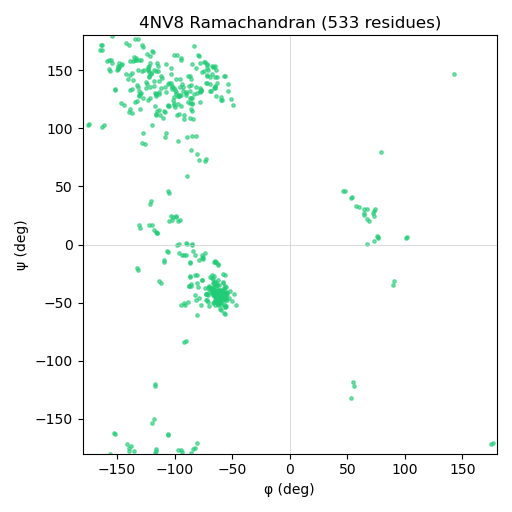8 -7.541 -8.610 1.00 23.00 166 GLN A CA 1
ATOM 1257 C C . GLN A 1 200 ? -35.285 -8.482 -7.734 1.00 23.05 166 GLN A C 1
ATOM 1258 O O . GLN A 1 200 ? -35.018 -9.670 -7.677 1.00 25.28 166 GLN A O 1
ATOM 1264 N N . ALA A 1 201 ? -36.278 -7.907 -7.066 1.00 23.37 167 ALA A N 1
ATOM 1265 C CA . ALA A 1 201 ? -37.222 -8.669 -6.245 1.00 24.18 167 ALA A CA 1
ATOM 1266 C C . ALA A 1 201 ? -38.643 -8.424 -6.735 1.00 24.17 167 ALA A C 1
ATOM 1267 O O . ALA A 1 201 ? -38.958 -7.337 -7.219 1.00 24.53 167 ALA A O 1
ATOM 1269 N N . ALA A 1 202 ? -39.473 -9.439 -6.587 1.00 28.59 168 ALA A N 1
ATOM 1270 C CA . ALA A 1 202 ? -40.883 -9.336 -6.958 1.00 29.79 168 ALA A CA 1
ATOM 1271 C C . ALA A 1 202 ? -41.606 -8.762 -5.762 1.00 32.02 168 ALA A C 1
ATOM 1272 O O . ALA A 1 202 ? -41.706 -9.418 -4.717 1.00 34.59 168 ALA A O 1
ATOM 1274 N N . ILE A 1 203 ? -42.028 -7.516 -5.893 1.00 28.04 169 ILE A N 1
ATOM 1275 C CA . ILE A 1 203 ? -42.697 -6.772 -4.834 1.00 31.75 169 ILE A CA 1
ATOM 1276 C C . ILE A 1 203 ? -43.941 -6.078 -5.385 1.00 32.74 169 ILE A C 1
ATOM 1277 O O . ILE A 1 203 ? -43.842 -5.288 -6.318 1.00 27.98 169 ILE A O 1
ATOM 1282 N N . GLY A 1 204 ? -45.102 -6.356 -4.803 1.00 31.04 170 GLY A N 1
ATOM 1283 C CA . GLY A 1 204 ? -46.333 -5.704 -5.246 1.00 31.51 170 GLY A CA 1
ATOM 1284 C C . GLY A 1 204 ? -46.674 -5.970 -6.695 1.00 28.44 170 GLY A C 1
ATOM 1285 O O . GLY A 1 204 ? -47.247 -5.130 -7.345 1.00 31.64 170 GLY A O 1
ATOM 1286 N N . GLY A 1 205 ? -46.320 -7.152 -7.178 1.00 27.96 171 GLY A N 1
ATOM 1287 C CA . GLY A 1 205 ? -46.548 -7.563 -8.526 1.00 27.96 171 GLY A CA 1
ATOM 1288 C C . GLY A 1 205 ? -45.612 -6.966 -9.552 1.00 28.54 171 GLY A C 1
ATOM 1289 O O . GLY A 1 205 ? -45.829 -7.189 -10.745 1.00 27.57 171 GLY A O 1
ATOM 1290 N N . ASP A 1 206 ? -44.583 -6.220 -9.115 1.00 25.80 172 ASP A N 1
ATOM 1291 C CA . ASP A 1 206 ? -43.581 -5.625 -10.017 1.00 24.60 172 ASP A CA 1
ATOM 1292 C C . ASP A 1 206 ? -42.190 -6.249 -9.758 1.00 27.37 172 ASP A C 1
ATOM 1293 O O . ASP A 1 206 ? -41.884 -6.641 -8.622 1.00 26.10 172 ASP A O 1
ATOM 1298 N N . TRP A 1 207 ? -41.356 -6.344 -10.788 1.00 25.27 173 TRP A N 1
ATOM 1299 C CA . TRP A 1 207 ? -39.934 -6.618 -10.566 1.00 26.44 173 TRP A CA 1
ATOM 1300 C C . TRP A 1 207 ? -39.219 -5.297 -10.276 1.00 27.15 173 TRP A C 1
ATOM 1301 O O . TRP A 1 207 ? -39.170 -4.415 -11.126 1.00 27.25 173 TRP A O 1
ATOM 1312 N N . ARG A 1 208 ? -38.687 -5.145 -9.060 1.00 24.95 174 ARG A N 1
ATOM 1313 C CA . ARG A 1 208 ? -38.089 -3.914 -8.621 1.00 25.87 174 ARG A CA 1
ATOM 1314 C C . ARG A 1 208 ? -36.592 -4.101 -8.418 1.00 22.57 174 ARG A C 1
ATOM 1315 O O . ARG A 1 208 ? -36.179 -5.033 -7.758 1.00 22.44 174 ARG A O 1
ATOM 1323 N N . SER A 1 209 ? -35.816 -3.191 -8.982 1.00 21.04 175 SER A N 1
ATOM 1324 C CA . SER A 1 209 ? -34.360 -3.310 -8.939 1.00 22.12 175 SER A CA 1
ATOM 1325 C C . SER A 1 209 ? -33.826 -2.895 -7.557 1.00 22.12 175 SER A C 1
ATOM 1326 O O . SER A 1 209 ? -34.185 -1.842 -7.040 1.00 22.03 175 SER A O 1
ATOM 1329 N N . LEU A 1 210 ? -32.956 -3.723 -6.995 1.00 23.25 176 LEU A N 1
ATOM 1330 C CA . LEU A 1 210 ? -32.322 -3.415 -5.703 1.00 23.48 176 LEU A CA 1
ATOM 1331 C C . LEU A 1 210 ? -31.003 -2.674 -5.973 1.00 20.23 176 LEU A C 1
ATOM 1332 O O . LEU A 1 210 ? -30.719 -1.594 -5.426 1.00 20.55 176 LEU A O 1
ATOM 1337 N N . TYR A 1 211 ? -30.233 -3.272 -6.856 1.00 19.52 177 TYR A N 1
ATOM 1338 C CA . TYR A 1 211 ? -28.941 -2.734 -7.213 1.00 19.47 177 TYR A CA 1
ATOM 1339 C C . TYR A 1 211 ? -28.380 -3.329 -8.482 1.00 19.16 177 TYR A C 1
ATOM 1340 O O . TYR A 1 211 ? -28.882 -4.346 -8.971 1.00 20.23 177 TYR A O 1
ATOM 1349 N N . ARG A 1 212 ? -27.325 -2.674 -8.990 1.00 20.78 178 ARG A N 1
ATOM 1350 C CA . ARG A 1 212 ? -26.668 -3.088 -10.203 1.00 22.21 178 ARG A CA 1
ATOM 1351 C C . ARG A 1 212 ? -25.221 -3.344 -9.905 1.00 22.73 178 ARG A C 1
ATOM 1352 O O . ARG A 1 212 ? -24.611 -2.646 -9.060 1.00 21.74 178 ARG A O 1
ATOM 1360 N N . PHE A 1 213 ? -24.662 -4.334 -10.580 1.00 21.67 179 PHE A N 1
ATOM 1361 C CA . PHE A 1 213 ? -23.282 -4.726 -10.310 1.00 22.80 179 PHE A CA 1
ATOM 1362 C C . PHE A 1 213 ? -22.614 -5.398 -11.483 1.00 25.33 179 PHE A C 1
ATOM 1363 O O . PHE A 1 213 ? -23.289 -6.004 -12.326 1.00 27.14 179 PHE A O 1
ATOM 1371 N N . ASP A 1 214 ? -21.273 -5.374 -11.469 1.00 24.11 180 ASP A N 1
ATOM 1372 C CA . ASP A 1 214 ? -20.496 -6.248 -12.348 1.00 24.50 180 ASP A CA 1
ATOM 1373 C C . ASP A 1 214 ? -19.676 -7.225 -11.497 1.00 24.72 180 ASP A C 1
ATOM 1374 O O . ASP A 1 214 ? -19.801 -7.234 -10.289 1.00 23.75 180 ASP A O 1
ATOM 1379 N N . LEU A 1 215 ? -18.867 -8.065 -12.130 1.00 23.45 181 LEU A N 1
ATOM 1380 C CA . LEU A 1 215 ? -18.084 -9.066 -11.420 1.00 25.13 181 LEU A CA 1
ATOM 1381 C C . LEU A 1 215 ? -16.656 -8.671 -11.070 1.00 22.62 181 LEU A C 1
ATOM 1382 O O . LEU A 1 215 ? -15.834 -9.513 -10.753 1.00 26.16 181 LEU A O 1
ATOM 1387 N N . GLN A 1 216 ? -16.378 -7.392 -11.036 1.00 22.53 182 GLN A N 1
ATOM 1388 C CA . GLN A 1 216 ? -15.058 -6.966 -10.630 1.00 23.05 182 GLN A CA 1
ATOM 1389 C C . GLN A 1 216 ? -14.828 -7.374 -9.180 1.00 25.36 182 GLN A C 1
ATOM 1390 O O . GLN A 1 216 ? -15.617 -6.985 -8.326 1.00 22.17 182 GLN A O 1
ATOM 1396 N N . PRO A 1 217 ? -13.711 -8.060 -8.895 1.00 25.84 183 PRO A N 1
ATOM 1397 C CA . PRO A 1 217 ? -13.409 -8.436 -7.502 1.00 27.16 183 PRO A CA 1
ATOM 1398 C C . PRO A 1 217 ? -13.054 -7.249 -6.631 1.00 25.53 183 PRO A C 1
ATOM 1399 O O . PRO A 1 217 ? -12.468 -6.253 -7.095 1.00 24.29 183 PRO A O 1
ATOM 1403 N N . GLN A 1 218 ? -13.473 -7.320 -5.375 1.00 22.77 184 GLN A N 1
ATOM 1404 C CA . GLN A 1 218 ? -13.206 -6.279 -4.400 1.00 22.78 184 GLN A CA 1
ATOM 1405 C C . GLN A 1 218 ? -12.477 -6.879 -3.214 1.00 26.47 184 GLN A C 1
ATOM 1406 O O . GLN A 1 218 ? -12.734 -8.005 -2.856 1.00 25.89 184 GLN A O 1
ATOM 1412 N N . TYR A 1 219 ? -11.656 -6.076 -2.561 1.00 27.96 185 TYR A N 1
ATOM 1413 C CA . TYR A 1 219 ? -10.959 -6.516 -1.364 1.00 28.95 185 TYR A CA 1
ATOM 1414 C C . TYR A 1 219 ? -11.333 -5.647 -0.195 1.00 28.00 185 TYR A C 1
ATOM 1415 O O . TYR A 1 219 ? -11.881 -4.593 -0.360 1.00 26.04 185 TYR A O 1
ATOM 1424 N N . GLU A 1 220 ? -11.000 -6.099 1.020 1.00 27.07 186 GLU A N 1
ATOM 1425 C CA . GLU A 1 220 ? -11.268 -5.302 2.186 1.00 27.67 186 GLU A CA 1
ATOM 1426 C C . GLU A 1 220 ? -10.806 -3.879 2.037 1.00 22.88 186 GLU A C 1
ATOM 1427 O O . GLU A 1 220 ? -11.469 -2.973 2.468 1.00 26.13 186 GLU A O 1
ATOM 1433 N N . VAL A 1 221 ? -9.617 -3.642 1.472 1.00 24.15 187 VAL A N 1
ATOM 1434 C CA . VAL A 1 221 ? -9.173 -2.243 1.305 1.00 21.78 187 VAL A CA 1
ATOM 1435 C C . VAL A 1 221 ? -10.152 -1.397 0.474 1.00 20.02 187 VAL A C 1
ATOM 1436 O O . VAL A 1 221 ? -10.337 -0.174 0.705 1.00 22.62 187 VAL A O 1
ATOM 1440 N N . ASP A 1 222 ? -10.795 -2.031 -0.484 1.00 22.92 188 ASP A N 1
ATOM 1441 C CA . ASP A 1 222 ? -11.730 -1.290 -1.349 1.00 22.80 188 ASP A CA 1
ATOM 1442 C C . ASP A 1 222 ? -12.949 -0.898 -0.536 1.00 20.64 188 ASP A C 1
ATOM 1443 O O . ASP A 1 222 ? -13.443 0.243 -0.596 1.00 22.84 188 ASP A O 1
ATOM 1448 N N . TYR A 1 223 ? -13.399 -1.837 0.297 1.00 19.64 189 TYR A N 1
ATOM 1449 C CA . TYR A 1 223 ? -14.557 -1.551 1.117 1.00 21.08 189 TYR A CA 1
ATOM 1450 C C . TYR A 1 223 ? -14.259 -0.462 2.161 1.00 21.90 189 TYR A C 1
ATOM 1451 O O . TYR A 1 223 ? -15.128 0.307 2.527 1.00 20.11 189 TYR A O 1
ATOM 1460 N N . SER A 1 224 ? -13.001 -0.384 2.608 1.00 26.73 190 SER A N 1
ATOM 1461 C CA . SER A 1 224 ? -12.635 0.611 3.611 1.00 27.07 190 SER A CA 1
ATOM 1462 C C . SER A 1 224 ? -12.805 2.011 3.108 1.00 25.39 190 SER A C 1
ATOM 1463 O O . SER A 1 224 ? -13.222 2.879 3.855 1.00 22.31 190 SER A O 1
ATOM 1466 N N . VAL A 1 225 ? -12.548 2.248 1.817 1.00 22.97 191 VAL A N 1
ATOM 1467 C CA . VAL A 1 225 ? -12.750 3.557 1.236 1.00 24.52 191 VAL A CA 1
ATOM 1468 C C . VAL A 1 225 ? -14.242 3.943 1.209 1.00 22.58 191 VAL A C 1
ATOM 1469 O O . VAL A 1 225 ? -14.628 5.043 1.591 1.00 25.53 191 VAL A O 1
ATOM 1473 N N . THR A 1 226 ? -15.070 3.039 0.700 1.00 22.55 192 THR A N 1
ATOM 1474 C CA . THR A 1 226 ? -16.495 3.277 0.631 1.00 23.97 192 THR A CA 1
ATOM 1475 C C . THR A 1 226 ? -17.109 3.430 2.027 1.00 22.78 192 THR A C 1
ATOM 1476 O O . THR A 1 226 ? -17.927 4.301 2.269 1.00 24.40 192 THR A O 1
ATOM 1480 N N . ASN A 1 227 ? -16.662 2.580 2.928 1.00 23.51 193 ASN A N 1
ATOM 1481 C CA . ASN A 1 227 ? -17.121 2.620 4.328 1.00 23.40 193 ASN A CA 1
ATOM 1482 C C . ASN A 1 227 ? -16.788 3.972 4.954 1.00 24.34 193 ASN A C 1
ATOM 1483 O O . ASN A 1 227 ? -17.609 4.592 5.628 1.00 23.47 193 ASN A O 1
ATOM 1488 N N . TYR A 1 228 ? -15.593 4.492 4.682 1.00 26.96 194 TYR A N 1
ATOM 1489 C CA . TYR A 1 228 ? -15.235 5.807 5.173 1.00 29.65 194 TYR A CA 1
ATOM 1490 C C . TYR A 1 228 ? -16.208 6.861 4.688 1.00 30.84 194 TYR A C 1
ATOM 1491 O O . TYR A 1 228 ? -16.686 7.706 5.481 1.00 30.94 194 TYR A O 1
ATOM 1500 N N . PHE A 1 229 ? -16.524 6.823 3.391 1.00 25.76 195 PHE A N 1
ATOM 1501 C CA . PHE A 1 229 ? -17.459 7.756 2.799 1.00 27.88 195 PHE A CA 1
ATOM 1502 C C . PHE A 1 229 ? -18.837 7.632 3.442 1.00 26.09 195 PHE A C 1
ATOM 1503 O O . PHE A 1 229 ? -19.407 8.610 3.921 1.00 28.03 195 PHE A O 1
ATOM 1511 N N . LEU A 1 230 ? -19.385 6.431 3.436 1.00 26.46 196 LEU A N 1
ATOM 1512 C CA . LEU A 1 230 ? -20.782 6.252 3.945 1.00 27.98 196 LEU A CA 1
ATOM 1513 C C . LEU A 1 230 ? -20.943 6.530 5.437 1.00 29.14 196 LEU A C 1
ATOM 1514 O O . LEU A 1 230 ? -21.987 7.018 5.869 1.00 29.53 196 LEU A O 1
ATOM 1519 N N . SER A 1 231 ? -19.900 6.230 6.201 1.00 29.90 197 SER A N 1
ATOM 1520 C CA . SER A 1 231 ? -19.950 6.370 7.657 1.00 33.19 197 SER A CA 1
ATOM 1521 C C . SER A 1 231 ? -19.585 7.756 8.106 1.00 38.02 197 SER A C 1
ATOM 1522 O O . SER A 1 231 ? -19.860 8.096 9.255 1.00 35.94 197 SER A O 1
ATOM 1525 N N . THR A 1 232 ? -18.967 8.574 7.246 1.00 35.25 198 THR A N 1
ATOM 1526 C CA . THR A 1 232 ? -18.478 9.876 7.697 1.00 37.57 198 THR A CA 1
ATOM 1527 C C . THR A 1 232 ? -18.829 11.078 6.832 1.00 40.53 198 THR A C 1
ATOM 1528 O O . THR A 1 232 ? -18.791 12.201 7.317 1.00 40.09 198 THR A O 1
ATOM 1532 N N . SER A 1 233 ? -19.140 10.892 5.555 1.00 40.71 199 SER A N 1
ATOM 1533 C CA . SER A 1 233 ? -19.401 12.047 4.709 1.00 43.18 199 SER A CA 1
ATOM 1534 C C . SER A 1 233 ? -20.650 12.805 5.170 1.00 48.14 199 SER A C 1
ATOM 1535 O O . SER A 1 233 ? -21.661 12.184 5.472 1.00 49.99 199 SER A O 1
ATOM 1538 N N . PRO A 1 234 ? -20.587 14.152 5.225 1.00 53.38 200 PRO A N 1
ATOM 1539 C CA . PRO A 1 234 ? -21.790 14.951 5.506 1.00 55.62 200 PRO A CA 1
ATOM 1540 C C . PRO A 1 234 ? -22.912 14.705 4.505 1.00 55.07 200 PRO A C 1
ATOM 1541 O O . PRO A 1 234 ? -24.071 14.870 4.842 1.00 59.92 200 PRO A O 1
ATOM 1545 N N . THR A 1 235 ? -22.566 14.274 3.297 1.00 54.71 201 THR A N 1
ATOM 1546 C CA . THR A 1 235 ? -23.568 13.905 2.298 1.00 56.83 201 THR A CA 1
ATOM 1547 C C . THR A 1 235 ? -24.239 12.545 2.538 1.00 51.24 201 THR A C 1
ATOM 1548 O O . THR A 1 235 ? -25.234 12.249 1.898 1.00 55.23 201 THR A O 1
ATOM 1552 N N . SER A 1 236 ? -23.711 11.729 3.451 1.00 47.98 202 SER A N 1
ATOM 1553 C CA . SER A 1 236 ? -24.252 10.382 3.685 1.00 46.34 202 SER A CA 1
ATOM 1554 C C . SER A 1 236 ? -25.437 10.342 4.647 1.00 47.48 202 SER A C 1
ATOM 1555 O O . SER A 1 236 ? -25.307 10.676 5.819 1.00 49.49 202 SER A O 1
ATOM 1558 N N . HIS A 1 237 ? -26.565 9.836 4.177 1.00 49.24 203 HIS A N 1
ATOM 1559 C CA . HIS A 1 237 ? -27.750 9.701 5.039 1.00 49.93 203 HIS A CA 1
ATOM 1560 C C . HIS A 1 237 ? -27.580 8.697 6.193 1.00 47.59 203 HIS A C 1
ATOM 1561 O O . HIS A 1 237 ? -28.372 8.692 7.131 1.00 48.15 203 HIS A O 1
ATOM 1568 N N . PHE A 1 238 ? -26.563 7.849 6.132 1.00 41.75 204 PHE A N 1
ATOM 1569 C CA . PHE A 1 238 ? -26.285 6.952 7.248 1.00 43.41 204 PHE A CA 1
ATOM 1570 C C . PHE A 1 238 ? -25.888 7.689 8.532 1.00 45.39 204 PHE A C 1
ATOM 1571 O O . PHE A 1 238 ? -25.918 7.089 9.600 1.00 42.89 204 PHE A O 1
ATOM 1579 N N . LEU A 1 239 ? -25.548 8.981 8.429 1.00 45.45 205 LEU A N 1
ATOM 1580 C CA . LEU A 1 239 ? -25.200 9.803 9.590 1.00 46.87 205 LEU A CA 1
ATOM 1581 C C . LEU A 1 239 ? -26.423 10.446 10.255 1.00 50.72 205 LEU A C 1
ATOM 1582 O O . LEU A 1 239 ? -26.413 10.704 11.467 1.00 51.44 205 LEU A O 1
ATOM 1587 N N . SER A 1 240 ? -27.464 10.683 9.464 1.00 46.05 206 SER A N 1
ATOM 1588 C CA . SER A 1 240 ? -28.561 11.541 9.860 1.00 49.29 206 SER A CA 1
ATOM 1589 C C . SER A 1 240 ? -29.869 10.816 10.154 1.00 47.62 206 SER A C 1
ATOM 1590 O O . SER A 1 240 ? -30.774 11.395 10.731 1.00 51.50 206 SER A O 1
ATOM 1593 N N . SER A 1 241 ? -29.997 9.564 9.744 1.00 45.70 207 SER A N 1
ATOM 1594 C CA . SER A 1 241 ? -31.233 8.847 9.997 1.00 45.24 207 SER A CA 1
ATOM 1595 C C . SER A 1 241 ? -30.963 7.591 10.808 1.00 38.56 207 SER A C 1
ATOM 1596 O O . SER A 1 241 ? -29.833 7.148 10.916 1.00 39.21 207 SER A O 1
ATOM 1599 N N . VAL A 1 242 ? -32.019 7.063 11.413 1.00 32.93 208 VAL A N 1
ATOM 1600 C CA . VAL A 1 242 ? -31.984 5.767 12.071 1.00 32.15 208 VAL A CA 1
ATOM 1601 C C . VAL A 1 242 ? -32.618 4.826 11.073 1.00 30.63 208 VAL A C 1
ATOM 1602 O O . VAL A 1 242 ? -33.767 5.043 10.652 1.00 29.48 208 VAL A O 1
ATOM 1606 N N . ILE A 1 243 ? -31.853 3.801 10.684 1.00 27.02 209 ILE A N 1
ATOM 1607 C CA . ILE A 1 243 ? -32.289 2.761 9.745 1.00 27.67 209 ILE A CA 1
ATOM 1608 C C . ILE A 1 243 ? -31.959 1.387 10.332 1.00 31.05 209 ILE A C 1
ATOM 1609 O O . ILE A 1 243 ? -30.817 1.124 10.752 1.00 30.73 209 ILE A O 1
ATOM 1614 N N . ALA A 1 244 ? -32.958 0.518 10.384 1.00 26.46 210 ALA A N 1
ATOM 1615 C CA . ALA A 1 244 ? -32.778 -0.804 10.962 1.00 28.10 210 ALA A CA 1
ATOM 1616 C C . ALA A 1 244 ? -33.661 -1.840 10.288 1.00 28.61 210 ALA A C 1
ATOM 1617 O O . ALA A 1 244 ? -34.732 -1.502 9.764 1.00 31.32 210 ALA A O 1
ATOM 1619 N N . ALA A 1 245 ? -33.229 -3.091 10.309 1.00 27.34 211 ALA A N 1
ATOM 1620 C CA . ALA A 1 245 ? -34.013 -4.202 9.770 1.00 27.74 211 ALA A CA 1
ATOM 1621 C C . ALA A 1 245 ? -33.593 -5.513 10.398 1.00 29.75 211 ALA A C 1
ATOM 1622 O O . ALA A 1 245 ? -32.437 -5.715 10.797 1.00 26.95 211 ALA A O 1
ATOM 1624 N N . ARG A 1 246 ? -34.531 -6.430 10.465 1.00 30.31 212 ARG A N 1
ATOM 1625 C CA . ARG A 1 246 ? -34.256 -7.795 10.861 1.00 32.66 212 ARG A CA 1
ATOM 1626 C C . ARG A 1 246 ? -35.268 -8.725 10.216 1.00 33.72 212 ARG A C 1
ATOM 1627 O O . ARG A 1 246 ? -36.466 -8.431 10.214 1.00 37.86 212 ARG A O 1
ATOM 1635 N N . ALA A 1 247 ? -34.772 -9.810 9.629 1.00 33.32 213 ALA A N 1
ATOM 1636 C CA . ALA A 1 247 ? -35.624 -10.833 9.044 1.00 33.85 213 ALA A CA 1
ATOM 1637 C C . ALA A 1 247 ? -36.130 -11.767 10.144 1.00 36.09 213 ALA A C 1
ATOM 1638 O O . ALA A 1 247 ? -35.482 -11.955 11.156 1.00 35.03 213 ALA A O 1
ATOM 1640 N N . ALA A 1 248 ? -37.297 -12.355 9.926 1.00 39.03 214 ALA A N 1
ATOM 1641 C CA . ALA A 1 248 ? -37.809 -13.412 10.799 1.00 42.11 214 ALA A CA 1
ATOM 1642 C C . ALA A 1 248 ? -38.438 -14.465 9.892 1.00 45.21 214 ALA A C 1
ATOM 1643 O O . ALA A 1 248 ? -38.540 -14.249 8.682 1.00 38.31 214 ALA A O 1
ATOM 1645 N N . PRO A 1 249 ? -38.835 -15.615 10.451 1.00 46.25 215 PRO A N 1
ATOM 1646 C CA . PRO A 1 249 ? -39.215 -16.701 9.523 1.00 51.98 215 PRO A CA 1
ATOM 1647 C C . PRO A 1 249 ? -40.392 -16.348 8.596 1.00 55.22 215 PRO A C 1
ATOM 1648 O O . PRO A 1 249 ? -40.372 -16.658 7.394 1.00 54.59 215 PRO A O 1
ATOM 1652 N N . ASP A 1 250 ? -41.373 -15.649 9.145 1.00 55.93 216 ASP A N 1
ATOM 1653 C CA . ASP A 1 250 ? -42.604 -15.368 8.422 1.00 63.19 216 ASP A CA 1
ATOM 1654 C C . ASP A 1 250 ? -42.787 -13.872 8.152 1.00 60.79 216 ASP A C 1
ATOM 1655 O O . ASP A 1 250 ? -43.866 -13.450 7.731 1.00 61.82 216 ASP A O 1
ATOM 1660 N N . ARG A 1 251 ? -41.754 -13.067 8.409 1.00 56.64 217 ARG A N 1
ATOM 1661 C CA . ARG A 1 251 ? -41.881 -11.614 8.286 1.00 54.88 217 ARG A CA 1
ATOM 1662 C C . ARG A 1 251 ? -40.540 -10.878 8.227 1.00 51.32 217 ARG A C 1
ATOM 1663 O O . ARG A 1 251 ? -39.492 -11.464 8.443 1.00 47.60 217 ARG A O 1
ATOM 1671 N N . ARG A 1 252 ? -40.610 -9.584 7.947 1.00 47.39 218 ARG A N 1
ATOM 1672 C CA . ARG A 1 252 ? -39.446 -8.696 7.993 1.00 45.37 218 ARG A CA 1
ATOM 1673 C C . ARG A 1 252 ? -39.846 -7.462 8.776 1.00 41.37 218 ARG A C 1
ATOM 1674 O O . ARG A 1 252 ? -40.919 -6.905 8.539 1.00 41.31 218 ARG A O 1
ATOM 1682 N N . TYR A 1 253 ? -38.972 -7.015 9.672 1.00 38.14 219 TYR A N 1
ATOM 1683 C CA . TYR A 1 253 ? -39.136 -5.750 10.342 1.00 37.84 219 TYR A CA 1
ATOM 1684 C C . TYR A 1 253 ? -38.203 -4.735 9.688 1.00 40.17 219 TYR A C 1
ATOM 1685 O O . TYR A 1 253 ? -37.013 -5.034 9.450 1.00 35.41 219 TYR A O 1
ATOM 1694 N N . ALA A 1 254 ? -38.733 -3.557 9.397 1.00 37.23 220 ALA A N 1
ATOM 1695 C CA . ALA A 1 254 ? -37.959 -2.493 8.798 1.00 37.35 220 ALA A CA 1
ATOM 1696 C C . ALA A 1 254 ? -38.331 -1.203 9.495 1.00 38.90 220 ALA A C 1
ATOM 1697 O O . ALA A 1 254 ? -39.515 -0.902 9.703 1.00 43.50 220 ALA A O 1
ATOM 1699 N N . LEU A 1 255 ? -37.325 -0.428 9.852 1.00 35.50 221 LEU A N 1
ATOM 1700 C CA . LEU A 1 255 ? -37.526 0.813 10.521 1.00 34.02 221 LEU A CA 1
ATOM 1701 C C . LEU A 1 255 ? -36.733 1.913 9.840 1.00 35.88 221 LEU A C 1
ATOM 1702 O O . LEU A 1 255 ? -35.539 1.757 9.564 1.00 31.92 221 LEU A O 1
ATOM 1707 N N . ARG A 1 256 ? -37.387 3.032 9.591 1.00 32.91 222 ARG A N 1
ATOM 1708 C CA . ARG A 1 256 ? -36.729 4.173 9.017 1.00 36.34 222 ARG A CA 1
ATOM 1709 C C . ARG A 1 256 ? -37.259 5.392 9.751 1.00 38.95 222 ARG A C 1
ATOM 1710 O O . ARG A 1 256 ? -38.462 5.683 9.689 1.00 35.63 222 ARG A O 1
ATOM 1718 N N . GLY A 1 257 ? -36.372 6.097 10.449 1.00 39.43 223 GLY A N 1
ATOM 1719 C CA . GLY A 1 257 ? -36.771 7.217 11.316 1.00 36.12 223 GLY A CA 1
ATOM 1720 C C . GLY A 1 257 ? -37.803 6.746 12.326 1.00 40.09 223 GLY A C 1
ATOM 1721 O O . GLY A 1 257 ? -37.552 5.812 13.075 1.00 38.95 223 GLY A O 1
ATOM 1722 N N . ASN A 1 258 ? -38.975 7.359 12.328 1.00 38.87 224 ASN A N 1
ATOM 1723 C CA . ASN A 1 258 ? -40.042 6.998 13.270 1.00 43.76 224 ASN A CA 1
ATOM 1724 C C . ASN A 1 258 ? -41.124 6.130 12.637 1.00 45.57 224 ASN A C 1
ATOM 1725 O O . ASN A 1 258 ? -42.264 6.129 13.098 1.00 47.65 224 ASN A O 1
ATOM 1730 N N . ARG A 1 259 ? -40.786 5.429 11.561 1.00 41.57 225 ARG A N 1
ATOM 1731 C CA . ARG A 1 259 ? -41.734 4.594 10.854 1.00 42.60 225 ARG A CA 1
ATOM 1732 C C . ARG A 1 259 ? -41.312 3.164 10.965 1.00 38.56 225 ARG A C 1
ATOM 1733 O O . ARG A 1 259 ? -40.253 2.796 10.455 1.00 39.69 225 ARG A O 1
ATOM 1741 N N . LEU A 1 260 ? -42.112 2.356 11.642 1.00 39.19 226 LEU A N 1
ATOM 1742 C CA . LEU A 1 260 ? -41.887 0.928 11.697 1.00 40.29 226 LEU A CA 1
ATOM 1743 C C . LEU A 1 260 ? -42.799 0.224 10.694 1.00 40.37 226 LEU A C 1
ATOM 1744 O O . LEU A 1 260 ? -44.003 0.463 10.680 1.00 39.27 226 LEU A O 1
ATOM 1749 N N . SER A 1 261 ? -42.222 -0.644 9.870 1.00 36.49 227 SER A N 1
ATOM 1750 C CA . SER A 1 261 ? -42.972 -1.513 8.968 1.00 37.92 227 SER A CA 1
ATOM 1751 C C . SER A 1 261 ? -42.746 -2.969 9.313 1.00 40.19 227 SER A C 1
ATOM 1752 O O . SER A 1 261 ? -41.600 -3.421 9.452 1.00 40.26 227 SER A O 1
ATOM 1755 N N . ILE A 1 262 ? -43.827 -3.729 9.439 1.00 37.40 228 ILE A N 1
ATOM 1756 C CA . ILE A 1 262 ? -43.712 -5.167 9.606 1.00 39.35 228 ILE A CA 1
ATOM 1757 C C . ILE A 1 262 ? -44.353 -5.808 8.395 1.00 46.09 228 ILE A C 1
ATOM 1758 O O . ILE A 1 262 ? -45.581 -5.700 8.206 1.00 39.40 228 ILE A O 1
ATOM 1763 N N . HIS A 1 263 ? -43.520 -6.451 7.580 1.00 45.19 229 HIS A N 1
ATOM 1764 C CA . HIS A 1 263 ? -43.958 -7.041 6.325 1.00 50.36 229 HIS A CA 1
ATOM 1765 C C . HIS A 1 263 ? -44.192 -8.513 6.581 1.00 50.36 229 HIS A C 1
ATOM 1766 O O . HIS A 1 263 ? -43.254 -9.244 6.839 1.00 45.97 229 HIS A O 1
ATOM 1773 N N . HIS A 1 264 ? -45.445 -8.964 6.533 1.00 51.61 230 HIS A N 1
ATOM 1774 C CA . HIS A 1 264 ? -45.718 -10.403 6.689 1.00 51.19 230 HIS A CA 1
ATOM 1775 C C . HIS A 1 264 ? -45.598 -11.091 5.356 1.00 53.11 230 HIS A C 1
ATOM 1776 O O . HIS A 1 264 ? -46.069 -10.587 4.330 1.00 53.37 230 HIS A O 1
ATOM 1783 N N . LEU A 1 265 ? -44.970 -12.253 5.383 1.00 52.62 231 LEU A N 1
ATOM 1784 C CA . LEU A 1 265 ? -44.723 -13.017 4.182 1.00 59.24 231 LEU A CA 1
ATOM 1785 C C . LEU A 1 265 ? -46.061 -13.321 3.509 1.00 61.47 231 LEU A C 1
ATOM 1786 O O . LEU A 1 265 ? -46.964 -13.868 4.140 1.00 56.36 231 LEU A O 1
ATOM 1791 N N . GLY A 1 266 ? -46.190 -12.931 2.241 1.00 64.68 232 GLY A N 1
ATOM 1792 C CA . GLY A 1 266 ? -47.428 -13.110 1.479 1.00 68.70 232 GLY A CA 1
ATOM 1793 C C . GLY A 1 266 ? -48.643 -12.540 2.189 1.00 70.83 232 GLY A C 1
ATOM 1794 O O . GLY A 1 266 ? -49.715 -13.138 2.168 1.00 78.85 232 GLY A O 1
ATOM 1795 N N . GLY A 1 267 ? -48.476 -11.381 2.816 1.00 67.34 233 GLY A N 1
ATOM 1796 C CA . GLY A 1 267 ? -49.518 -10.797 3.653 1.00 63.13 233 GLY A CA 1
ATOM 1797 C C . GLY A 1 267 ? -49.424 -9.284 3.698 1.00 59.95 233 GLY A C 1
ATOM 1798 O O . GLY A 1 267 ? -48.772 -8.664 2.852 1.00 52.50 233 GLY A O 1
ATOM 1799 N N . ARG A 1 268 ? -50.086 -8.693 4.687 1.00 59.84 234 ARG A N 1
ATOM 1800 C CA . ARG A 1 268 ? -50.139 -7.243 4.800 1.00 62.82 234 ARG A CA 1
ATOM 1801 C C . ARG A 1 268 ? -48.824 -6.736 5.401 1.00 58.97 234 ARG A C 1
ATOM 1802 O O . ARG A 1 268 ? -48.071 -7.503 6.009 1.00 56.99 234 ARG A O 1
ATOM 1810 N N . THR A 1 269 ? -48.579 -5.443 5.218 1.00 55.50 235 THR A N 1
ATOM 1811 C CA . THR A 1 269 ? -47.516 -4.727 5.894 1.00 57.25 235 THR A CA 1
ATOM 1812 C C . THR A 1 269 ? -48.143 -3.785 6.925 1.00 57.39 235 THR A C 1
ATOM 1813 O O . THR A 1 269 ? -48.862 -2.854 6.554 1.00 57.39 235 THR A O 1
ATOM 1817 N N . GLU A 1 270 ? -47.887 -4.027 8.209 1.00 54.48 236 GLU A N 1
ATOM 1818 C CA . GLU A 1 270 ? -48.306 -3.096 9.262 1.00 55.52 236 GLU A CA 1
ATOM 1819 C C . GLU A 1 270 ? -47.360 -1.909 9.309 1.00 53.40 236 GLU A C 1
ATOM 1820 O O . GLU A 1 270 ? -46.150 -2.101 9.365 1.00 57.00 236 GLU A O 1
ATOM 1826 N N . GLN A 1 271 ? -47.922 -0.706 9.331 1.00 51.33 237 GLN A N 1
ATOM 1827 C CA . GLN A 1 271 ? -47.177 0.541 9.412 1.00 54.06 237 GLN A CA 1
ATOM 1828 C C . GLN A 1 271 ? -47.526 1.220 10.701 1.00 57.59 237 GLN A C 1
ATOM 1829 O O . GLN A 1 271 ? -48.710 1.397 10.997 1.00 63.40 237 GLN A O 1
ATOM 1835 N N . THR A 1 272 ? -46.526 1.620 11.475 1.00 52.12 238 THR A N 1
ATOM 1836 C CA . THR A 1 272 ? -46.798 2.406 12.667 1.00 50.58 238 THR A CA 1
ATOM 1837 C C . THR A 1 272 ? -45.808 3.541 12.808 1.00 52.21 238 THR A C 1
ATOM 1838 O O . THR A 1 272 ? -44.628 3.420 12.435 1.00 48.75 238 THR A O 1
ATOM 1842 N N . GLU A 1 273 ? -46.291 4.638 13.382 1.00 49.61 239 GLU A N 1
ATOM 1843 C CA . GLU A 1 273 ? -45.463 5.787 13.618 1.00 48.13 239 GLU A CA 1
ATOM 1844 C C . GLU A 1 273 ? -45.024 5.789 15.074 1.00 48.68 239 GLU A C 1
ATOM 1845 O O . GLU A 1 273 ? -45.825 5.606 15.968 1.00 42.03 239 GLU A O 1
ATOM 1851 N N . ILE A 1 274 ? -43.736 6.004 15.302 1.00 43.98 240 ILE A N 1
ATOM 1852 C CA . ILE A 1 274 ? -43.165 5.933 16.636 1.00 43.15 240 ILE A CA 1
ATOM 1853 C C . ILE A 1 274 ? -43.114 7.347 17.201 1.00 42.57 240 ILE A C 1
ATOM 1854 O O . ILE A 1 274 ? -42.603 8.234 16.563 1.00 44.44 240 ILE A O 1
ATOM 1859 N N . ALA A 1 275 ? -43.658 7.539 18.402 1.00 45.63 241 ALA A N 1
ATOM 1860 C CA . ALA A 1 275 ? -44.015 8.876 18.892 1.00 46.41 241 ALA A CA 1
ATOM 1861 C C . ALA A 1 275 ? -42.866 9.615 19.561 1.00 43.70 241 ALA A C 1
ATOM 1862 O O . ALA A 1 275 ? -42.765 10.823 19.441 1.00 53.10 241 ALA A O 1
ATOM 1864 N N . THR A 1 276 ? -42.003 8.891 20.270 1.00 44.91 242 THR A N 1
ATOM 1865 C CA . THR A 1 276 ? -40.930 9.519 21.060 1.00 43.56 242 THR A CA 1
ATOM 1866 C C . THR A 1 276 ? -39.572 8.832 20.843 1.00 41.09 242 THR A C 1
ATOM 1867 O O . THR A 1 276 ? -39.508 7.674 20.419 1.00 40.12 242 THR A O 1
ATOM 1871 N N . ALA A 1 277 ? -38.508 9.561 21.147 1.00 42.93 243 ALA A N 1
ATOM 1872 C CA . ALA A 1 2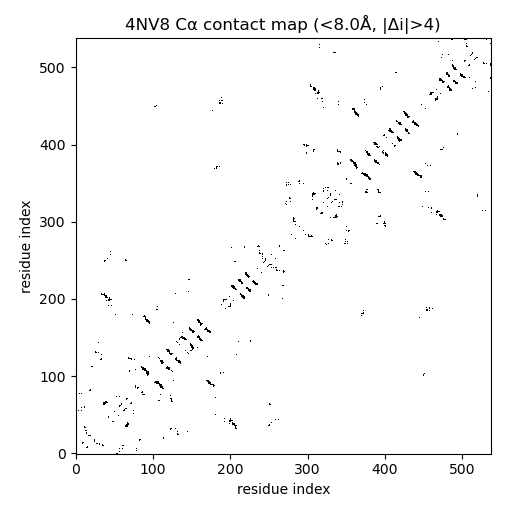77 ? -37.139 9.024 21.090 1.00 43.80 243 ALA A CA 1
ATOM 1873 C C . ALA A 1 277 ? -37.024 7.797 21.994 1.00 43.04 243 ALA A C 1
ATOM 1874 O O . ALA A 1 277 ? -36.388 6.811 21.625 1.00 38.44 243 ALA A O 1
ATOM 1876 N N . ALA A 1 278 ? -37.691 7.835 23.157 1.00 39.35 244 ALA A N 1
ATOM 1877 C CA . ALA A 1 278 ? -37.679 6.706 24.068 1.00 36.87 244 ALA A CA 1
ATOM 1878 C C . ALA A 1 278 ? -38.385 5.504 23.478 1.00 34.99 244 ALA A C 1
ATOM 1879 O O . ALA A 1 278 ? -37.931 4.366 23.649 1.00 34.31 244 ALA A O 1
ATOM 1881 N N . ASP A 1 279 ? -39.500 5.739 22.796 1.00 34.72 245 ASP A N 1
ATOM 1882 C CA . ASP A 1 279 ? -40.227 4.639 22.163 1.00 36.09 245 ASP A CA 1
ATOM 1883 C C . ASP A 1 279 ? -39.404 4.048 21.006 1.00 30.68 245 ASP A C 1
ATOM 1884 O O . ASP A 1 279 ? -39.432 2.853 20.769 1.00 30.93 245 ASP A O 1
ATOM 1889 N N . LEU A 1 280 ? -38.718 4.905 20.276 1.00 33.32 246 LEU A N 1
ATOM 1890 C CA . LEU A 1 280 ? -37.857 4.463 19.173 1.00 33.52 246 LEU A CA 1
ATOM 1891 C C . LEU A 1 280 ? -36.761 3.534 19.712 1.00 31.57 246 LEU A C 1
ATOM 1892 O O . LEU A 1 280 ? -36.556 2.430 19.187 1.00 35.28 246 LEU A O 1
ATOM 1897 N N . ALA A 1 281 ? -36.072 3.979 20.749 1.00 32.33 247 ALA A N 1
ATOM 1898 C CA . ALA A 1 281 ? -35.053 3.155 21.407 1.00 34.00 247 ALA A CA 1
ATOM 1899 C C . ALA A 1 281 ? -35.638 1.832 21.884 1.00 33.15 247 ALA A C 1
ATOM 1900 O O . ALA A 1 281 ? -35.042 0.774 21.735 1.00 30.71 247 ALA A O 1
ATOM 1902 N N . ASP A 1 282 ? -36.827 1.877 22.489 1.00 36.23 248 ASP A N 1
ATOM 1903 C CA . ASP A 1 282 ? -37.486 0.650 22.969 1.00 34.81 248 ASP A CA 1
ATOM 1904 C C . ASP A 1 282 ? -37.829 -0.290 21.860 1.00 30.44 248 ASP A C 1
ATOM 1905 O O . ASP A 1 282 ? -37.674 -1.500 21.993 1.00 34.82 248 ASP A O 1
ATOM 1910 N N . THR A 1 283 ? -38.298 0.258 20.741 1.00 31.57 249 THR A N 1
ATOM 1911 C CA . THR A 1 283 ? -38.600 -0.580 19.553 1.00 32.36 249 THR A CA 1
ATOM 1912 C C . THR A 1 283 ? -37.351 -1.247 18.974 1.00 27.99 249 THR A C 1
ATOM 1913 O O . THR A 1 283 ? -37.366 -2.429 18.598 1.00 31.35 249 THR A O 1
ATOM 1917 N N . LEU A 1 284 ? -36.284 -0.472 18.904 1.00 31.46 250 LEU A N 1
ATOM 1918 C CA . LEU A 1 284 ? -35.007 -0.965 18.416 1.00 33.74 250 LEU A CA 1
ATOM 1919 C C . LEU A 1 284 ? -34.539 -2.110 19.294 1.00 32.77 250 LEU A C 1
ATOM 1920 O O . LEU A 1 284 ? -34.200 -3.185 18.799 1.00 29.44 250 LEU A O 1
ATOM 1925 N N . GLN A 1 285 ? -34.518 -1.860 20.598 1.00 33.13 251 GLN A N 1
ATOM 1926 C CA . GLN A 1 285 ? -33.942 -2.821 21.539 1.00 38.55 251 GLN A CA 1
ATOM 1927 C C . GLN A 1 285 ? -34.802 -4.015 21.825 1.00 42.96 251 GLN A C 1
ATOM 1928 O O . GLN A 1 285 ? -34.279 -5.083 22.090 1.00 46.73 251 GLN A O 1
ATOM 1934 N N . GLY A 1 286 ? -36.112 -3.851 21.769 1.00 44.93 252 GLY A N 1
ATOM 1935 C CA . GLY A 1 286 ? -37.003 -4.951 22.075 1.00 45.08 252 GLY A CA 1
ATOM 1936 C C . GLY A 1 286 ? -37.290 -5.713 20.809 1.00 45.68 252 GLY A C 1
ATOM 1937 O O . GLY A 1 286 ? -36.643 -6.711 20.493 1.00 57.47 252 GLY A O 1
ATOM 1938 N N . LEU A 1 287 ? -38.244 -5.197 20.061 1.00 45.98 253 LEU A N 1
ATOM 1939 C CA . LEU A 1 287 ? -38.715 -5.834 18.856 1.00 43.30 253 LEU A CA 1
ATOM 1940 C C . LEU A 1 287 ? -37.611 -6.249 17.901 1.00 41.59 253 LEU A C 1
ATOM 1941 O O . LEU A 1 287 ? -37.577 -7.371 17.441 1.00 43.85 253 LEU A O 1
ATOM 1946 N N . LEU A 1 288 ? -36.691 -5.336 17.624 1.00 40.15 254 LEU A N 1
ATOM 1947 C CA . LEU A 1 288 ? -35.682 -5.554 16.606 1.00 37.32 254 LEU A CA 1
ATOM 1948 C C . LEU A 1 288 ? -34.350 -6.180 17.123 1.00 36.99 254 LEU A C 1
ATOM 1949 O O . LEU A 1 288 ? -33.506 -6.545 16.328 1.00 37.45 254 LEU A O 1
ATOM 1954 N N . GLY A 1 289 ? -34.172 -6.282 18.437 1.00 37.98 255 GLY A N 1
ATOM 1955 C CA . GLY A 1 289 ? -32.976 -6.921 19.027 1.00 35.73 255 GLY A CA 1
ATOM 1956 C C . GLY A 1 289 ? -31.665 -6.175 18.803 1.00 30.30 255 GLY A C 1
ATOM 1957 O O . GLY A 1 289 ? -30.596 -6.784 18.715 1.00 30.76 255 GLY A O 1
ATOM 1958 N N . ILE A 1 290 ? -31.750 -4.858 18.710 1.00 28.23 256 ILE A N 1
ATOM 1959 C CA . ILE A 1 290 ? -30.616 -4.019 18.504 1.00 27.03 256 ILE A CA 1
ATOM 1960 C C . ILE A 1 290 ? -30.098 -3.488 19.840 1.00 30.34 256 ILE A C 1
ATOM 1961 O O . ILE A 1 290 ? -30.870 -3.048 20.677 1.00 35.72 256 ILE A O 1
ATOM 1966 N N . ILE A 1 291 ? -28.793 -3.514 20.020 1.00 28.38 257 ILE A N 1
ATOM 1967 C CA . ILE A 1 291 ? -28.160 -2.964 21.237 1.00 29.56 257 ILE A CA 1
ATOM 1968 C C . ILE A 1 291 ? -27.688 -1.540 20.975 1.00 32.79 257 ILE A C 1
ATOM 1969 O O . ILE A 1 291 ? -26.969 -1.279 19.996 1.00 30.96 257 ILE A O 1
ATOM 1974 N N . ILE A 1 292 ? -28.085 -0.600 21.837 1.00 27.83 258 ILE A N 1
ATOM 1975 C CA . ILE A 1 292 ? -27.702 0.798 21.688 1.00 31.29 258 ILE A CA 1
ATOM 1976 C C . ILE A 1 292 ? -26.724 1.069 22.822 1.00 34.13 258 ILE A C 1
ATOM 1977 O O . ILE A 1 292 ? -27.128 1.107 23.965 1.00 33.83 258 ILE A O 1
ATOM 1982 N N . PRO A 1 293 ? -25.435 1.238 22.508 1.00 37.86 259 PRO A N 1
ATOM 1983 C CA . PRO A 1 293 ? -24.430 1.385 23.571 1.00 39.66 259 PRO A CA 1
ATOM 1984 C C . PRO A 1 293 ? -24.618 2.577 24.484 1.00 42.09 259 PRO A C 1
ATOM 1985 O O . PRO A 1 293 ? -24.398 2.447 25.692 1.00 41.88 259 PRO A O 1
ATOM 1989 N N . ASP A 1 294 ? -24.969 3.727 23.916 1.00 38.22 260 ASP A N 1
ATOM 1990 C CA . ASP A 1 294 ? -25.160 4.943 24.685 1.00 40.40 260 ASP A CA 1
ATOM 1991 C C . ASP A 1 294 ? -26.538 5.472 24.365 1.00 40.30 260 ASP A C 1
ATOM 1992 O O . ASP A 1 294 ? -26.699 6.293 23.458 1.00 37.64 260 ASP A O 1
ATOM 1997 N N . ARG A 1 295 ? -27.527 4.987 25.095 1.00 37.12 261 ARG A N 1
ATOM 1998 C CA A ARG A 1 295 ? -28.921 5.323 24.814 0.50 41.89 261 ARG A CA 1
ATOM 1999 C CA B ARG A 1 295 ? -28.913 5.323 24.808 0.50 40.15 261 ARG A CA 1
ATOM 2000 C C . ARG A 1 295 ? -29.176 6.818 24.981 1.00 41.92 261 ARG A C 1
ATOM 2001 O O . ARG A 1 295 ? -29.974 7.396 24.247 1.00 38.65 261 ARG A O 1
ATOM 2016 N N . THR A 1 296 ? -28.492 7.447 25.937 1.00 44.02 262 THR A N 1
ATOM 2017 C CA . THR A 1 296 ? -28.687 8.864 26.208 1.00 42.66 262 THR A CA 1
ATOM 2018 C C . THR A 1 296 ? -28.302 9.684 25.004 1.00 43.87 262 THR A C 1
ATOM 2019 O O . THR A 1 296 ? -29.065 10.546 24.559 1.00 45.13 262 THR A O 1
ATOM 2023 N N . ALA A 1 297 ? -27.131 9.403 24.463 1.00 39.28 263 ALA A N 1
ATOM 2024 C CA . ALA A 1 297 ? -26.673 10.115 23.293 1.00 39.78 263 ALA A CA 1
ATOM 2025 C C . ALA A 1 297 ? -27.582 9.777 22.096 1.00 36.77 263 ALA A C 1
ATOM 2026 O O . ALA A 1 297 ? -27.928 10.659 21.316 1.00 35.59 263 ALA A O 1
ATOM 2028 N N . PHE A 1 298 ? -27.999 8.521 21.991 1.00 35.17 264 PHE A N 1
ATOM 2029 C CA . PHE A 1 298 ? -28.931 8.135 20.931 1.00 35.93 264 PHE A CA 1
ATOM 2030 C C . PHE A 1 298 ? -30.205 8.961 20.969 1.00 39.10 264 PHE A C 1
ATOM 2031 O O . PHE A 1 298 ? -30.540 9.638 20.005 1.00 35.39 264 PHE A O 1
ATOM 2039 N N . GLU A 1 299 ? -30.919 8.895 22.090 1.00 38.91 265 GLU A N 1
ATOM 2040 C CA . GLU A 1 299 ? -32.186 9.630 22.242 1.00 38.84 265 GLU A CA 1
ATOM 2041 C C . GLU A 1 299 ? -31.961 11.121 22.027 1.00 38.95 265 GLU A C 1
ATOM 2042 O O . GLU A 1 299 ? -32.745 11.785 21.328 1.00 41.93 265 GLU A O 1
ATOM 2048 N N . ALA A 1 300 ? -30.868 11.644 22.578 1.00 39.94 266 ALA A N 1
ATOM 2049 C CA . ALA A 1 300 ? -30.543 13.066 22.429 1.00 41.40 266 ALA A CA 1
ATOM 2050 C C . ALA A 1 300 ? -30.438 13.476 20.971 1.00 43.55 266 ALA A C 1
ATOM 2051 O O . ALA A 1 300 ? -30.986 14.510 20.570 1.00 42.54 266 ALA A O 1
ATOM 2053 N N . LYS A 1 301 ? -29.731 12.668 20.180 1.00 41.57 267 LYS A N 1
ATOM 2054 C CA . LYS A 1 301 ? -29.622 12.919 18.746 1.00 40.49 267 LYS A CA 1
ATOM 2055 C C . LYS A 1 301 ? -30.964 12.774 18.020 1.00 39.95 267 LYS A C 1
ATOM 2056 O O . LYS A 1 301 ? -31.295 13.567 17.121 1.00 43.59 267 LYS A O 1
ATOM 2062 N N . VAL A 1 302 ? -31.756 11.790 18.418 1.00 38.29 268 VAL A N 1
ATOM 2063 C CA . VAL A 1 302 ? -33.064 11.621 17.800 1.00 38.93 268 VAL A CA 1
ATOM 2064 C C . VAL A 1 302 ? -33.932 12.883 18.021 1.00 46.56 268 VAL A C 1
ATOM 2065 O O . VAL A 1 302 ? -34.642 13.341 17.111 1.00 43.15 268 VAL A O 1
ATOM 2069 N N . ARG A 1 303 ? -33.853 13.456 19.222 1.00 46.60 269 ARG A N 1
ATOM 2070 C CA . ARG A 1 303 ? -34.628 14.656 19.547 1.00 53.69 269 ARG A CA 1
ATOM 2071 C C . ARG A 1 303 ? -34.075 15.887 18.817 1.00 51.81 269 ARG A C 1
ATOM 2072 O O . ARG A 1 303 ? -34.834 16.636 18.224 1.00 54.08 269 ARG A O 1
ATOM 2080 N N . GLU A 1 304 ? -32.759 16.073 18.871 1.00 52.13 270 GLU A N 1
ATOM 2081 C CA . GLU A 1 304 ? -32.060 17.157 18.186 1.00 55.99 270 GLU A CA 1
ATOM 2082 C C . GLU A 1 304 ? -32.402 17.220 16.701 1.00 55.60 270 GLU A C 1
ATOM 2083 O O . GLU A 1 304 ? -32.653 18.293 16.155 1.00 62.66 270 GLU A O 1
ATOM 2089 N N . THR A 1 305 ? -32.380 16.069 16.046 1.00 49.09 271 THR A N 1
ATOM 2090 C CA . THR A 1 305 ? -32.542 16.010 14.595 1.00 50.44 271 THR A CA 1
ATOM 2091 C C . THR A 1 305 ? -33.994 15.875 14.147 1.00 49.88 271 THR A C 1
ATOM 2092 O O . THR A 1 305 ? -34.252 15.758 12.952 1.00 50.60 271 THR A O 1
ATOM 2096 N N . LYS A 1 306 ? -34.931 15.862 15.092 1.00 48.37 272 LYS A N 1
ATOM 2097 C CA . LYS A 1 306 ? -36.358 15.827 14.771 1.00 51.67 272 LYS A CA 1
ATOM 2098 C C . LYS A 1 306 ? -36.824 14.555 14.062 1.00 48.85 272 LYS A C 1
ATOM 2099 O O . LYS A 1 306 ? -37.831 14.579 13.367 1.00 51.92 272 LYS A O 1
ATOM 2105 N N . ILE A 1 307 ? -36.117 13.441 14.249 1.00 47.44 273 ILE A N 1
ATOM 2106 C CA . ILE A 1 307 ? -36.529 12.167 13.672 1.00 47.09 273 ILE A CA 1
ATOM 2107 C C . ILE A 1 307 ? -37.956 11.796 14.101 1.00 47.92 273 ILE A C 1
ATOM 2108 O O . ILE A 1 307 ? -38.695 11.214 13.317 1.00 43.18 273 ILE A O 1
ATOM 2113 N N . VAL A 1 308 ? -38.321 12.130 15.342 1.00 47.79 274 VAL A N 1
ATOM 2114 C CA . VAL A 1 308 ? -39.674 11.939 15.866 1.00 53.06 274 VAL A CA 1
ATOM 2115 C C . VAL A 1 308 ? -40.264 13.326 16.209 1.00 58.85 274 VAL A C 1
ATOM 2116 O O . VAL A 1 308 ? -39.589 14.342 16.024 1.00 56.59 274 VAL A O 1
ATOM 2120 N N . GLU A 1 309 ? -41.505 13.352 16.710 1.00 65.92 275 GLU A N 1
ATOM 2121 C CA . GLU A 1 309 ? -42.128 14.569 17.277 1.00 69.28 275 GLU A CA 1
ATOM 2122 C C . GLU A 1 309 ? -41.793 14.732 18.756 1.00 65.07 275 GLU A C 1
ATOM 2123 O O . GLU A 1 309 ? -41.597 15.847 19.235 1.00 66.70 275 GLU A O 1
ATOM 2129 N N . PRO B 1 39 ? -23.559 25.806 -17.068 1.00 67.27 5 PRO B N 1
ATOM 2130 C CA . PRO B 1 39 ? -22.687 26.345 -18.116 1.00 63.95 5 PRO B CA 1
ATOM 2131 C C . PRO B 1 39 ? -21.610 25.325 -18.547 1.00 58.13 5 PRO B C 1
ATOM 2132 O O . PRO B 1 39 ? -21.282 24.402 -17.799 1.00 46.97 5 PRO B O 1
ATOM 2136 N N . PRO B 1 40 ? -21.116 25.451 -19.781 1.00 53.84 6 PRO B N 1
ATOM 2137 C CA . PRO B 1 40 ? -20.358 24.323 -20.276 1.00 48.35 6 PRO B CA 1
ATOM 2138 C C . PRO B 1 40 ? -18.855 24.486 -20.023 1.00 40.87 6 PRO B C 1
ATOM 2139 O O . PRO B 1 40 ? -18.409 25.460 -19.460 1.00 44.67 6 PRO B O 1
ATOM 2143 N N . PHE B 1 41 ? -18.075 23.527 -20.464 1.00 35.27 7 PHE B N 1
ATOM 2144 C CA . PHE B 1 41 ? -16.633 23.586 -20.289 1.00 32.52 7 PHE B CA 1
ATOM 2145 C C . PHE B 1 41 ? -16.055 24.680 -21.168 1.00 31.61 7 PHE B C 1
ATOM 2146 O O . PHE B 1 41 ? -16.391 24.764 -22.347 1.00 32.19 7 PHE B O 1
ATOM 2154 N N . ASP B 1 42 ? -15.195 25.528 -20.620 1.00 28.65 8 ASP B N 1
ATOM 2155 C CA . ASP B 1 42 ? -14.562 26.567 -21.442 1.00 30.32 8 ASP B CA 1
ATOM 2156 C C . ASP B 1 42 ? -13.250 26.052 -22.080 1.00 28.59 8 ASP B C 1
ATOM 2157 O O . ASP B 1 42 ? -12.179 26.140 -21.488 1.00 24.69 8 ASP B O 1
ATOM 2162 N N . LEU B 1 43 ? -13.364 25.527 -23.291 1.00 27.23 9 LEU B N 1
ATOM 2163 C CA . LEU B 1 43 ? -12.215 24.927 -23.963 1.00 26.22 9 LEU B CA 1
ATOM 2164 C C . LEU B 1 43 ? -11.159 25.983 -24.284 1.00 26.38 9 LEU B C 1
ATOM 2165 O O . LEU B 1 43 ? -9.972 25.729 -24.119 1.00 27.75 9 LEU B O 1
ATOM 2170 N N . ASP B 1 44 ? -11.557 27.171 -24.743 1.00 28.77 10 ASP B N 1
ATOM 2171 C CA . ASP B 1 44 ? -10.576 28.212 -25.074 1.00 31.59 10 ASP B CA 1
ATOM 2172 C C . ASP B 1 44 ? -9.711 28.524 -23.878 1.00 30.63 10 ASP B C 1
ATOM 2173 O O . ASP B 1 44 ? -8.486 28.623 -23.988 1.00 29.11 10 ASP B O 1
ATOM 2178 N N . ALA B 1 45 ? -10.364 28.702 -22.735 1.00 27.84 11 ALA B N 1
ATOM 2179 C CA . ALA B 1 45 ? -9.649 29.064 -21.496 1.00 27.30 11 ALA B CA 1
ATOM 2180 C C . ALA B 1 45 ? -8.686 27.945 -21.038 1.00 24.07 11 ALA B C 1
ATOM 2181 O O . ALA B 1 45 ? -7.559 28.247 -20.662 1.00 26.30 11 ALA B O 1
ATOM 2183 N N . TYR B 1 46 ? -9.106 26.682 -21.162 1.00 26.66 12 TYR B N 1
ATOM 2184 C CA . TYR B 1 46 ? -8.275 25.523 -20.801 1.00 24.19 12 TYR B CA 1
ATOM 2185 C C . TYR B 1 46 ? -7.024 25.467 -21.714 1.00 25.70 12 TYR B C 1
ATOM 2186 O O . TYR B 1 46 ? -5.881 25.313 -21.240 1.00 21.97 12 TYR B O 1
ATOM 2195 N N . LEU B 1 47 ? -7.232 25.638 -23.020 1.00 23.69 13 LEU B N 1
ATOM 2196 C CA . LEU B 1 47 ? -6.110 25.558 -23.961 1.00 23.43 13 LEU B CA 1
ATOM 2197 C C . LEU B 1 47 ? -5.151 26.719 -23.744 1.00 25.10 13 LEU B C 1
ATOM 2198 O O . LEU B 1 47 ? -3.922 26.550 -23.860 1.00 25.10 13 LEU B O 1
ATOM 2203 N N . ALA B 1 48 ? -5.690 27.873 -23.344 1.00 26.95 14 ALA B N 1
ATOM 2204 C CA . ALA B 1 48 ? -4.850 28.999 -22.960 1.00 29.46 14 ALA B CA 1
ATOM 2205 C C . ALA B 1 48 ? -4.014 28.668 -21.730 1.00 29.77 14 ALA B C 1
ATOM 2206 O O . ALA B 1 48 ? -2.830 28.965 -21.686 1.00 28.14 14 ALA B O 1
ATOM 2208 N N . ARG B 1 49 ? -4.644 28.057 -20.727 1.00 29.61 15 ARG B N 1
ATOM 2209 C CA . ARG B 1 49 ? -3.972 27.674 -19.496 1.00 28.18 15 ARG B CA 1
ATOM 2210 C C . ARG B 1 49 ? -2.794 26.758 -19.743 1.00 27.53 15 ARG B C 1
ATOM 2211 O O . ARG B 1 49 ? -1.770 26.880 -19.071 1.00 29.07 15 ARG B O 1
ATOM 2219 N N . ILE B 1 50 ? -2.909 25.841 -20.711 1.00 23.39 16 ILE B N 1
ATOM 2220 C CA . ILE B 1 50 ? -1.809 24.919 -21.017 1.00 24.62 16 ILE B CA 1
ATOM 2221 C C . ILE B 1 50 ? -0.906 25.389 -22.187 1.00 26.68 16 ILE B C 1
ATOM 2222 O O . ILE B 1 50 ? 0.026 24.672 -22.557 1.00 26.37 16 ILE B O 1
ATOM 2227 N N . GLY B 1 51 ? -1.213 26.547 -22.759 1.00 26.53 17 GLY B N 1
ATOM 2228 C CA . GLY B 1 51 ? -0.396 27.170 -23.792 1.00 27.43 17 GLY B CA 1
ATOM 2229 C C . GLY B 1 51 ? -0.503 26.462 -25.131 1.00 29.05 17 GLY B C 1
ATOM 2230 O O . GLY B 1 51 ? 0.467 26.463 -25.904 1.00 29.23 17 GLY B O 1
ATOM 2231 N N . TYR B 1 52 ? -1.653 25.834 -25.407 1.00 25.74 18 TYR B N 1
ATOM 2232 C CA . TYR B 1 52 ? -1.826 25.056 -26.645 1.00 25.97 18 TYR B CA 1
ATOM 2233 C C . TYR B 1 52 ? -2.470 25.941 -27.684 1.00 28.46 18 TYR B C 1
ATOM 2234 O O . TYR B 1 52 ? -3.577 26.431 -27.471 1.00 29.25 18 TYR B O 1
ATOM 2243 N N . THR B 1 53 ? -1.763 26.149 -28.792 1.00 29.79 19 THR B N 1
ATOM 2244 C CA . THR B 1 53 ? -2.258 26.976 -29.877 1.00 32.75 19 THR B CA 1
ATOM 2245 C C . THR B 1 53 ? -2.372 26.153 -31.173 1.00 35.52 19 THR B C 1
ATOM 2246 O O . THR B 1 53 ? -2.484 26.725 -32.252 1.00 33.55 19 THR B O 1
ATOM 2250 N N . GLY B 1 54 ? -2.363 24.823 -31.070 1.00 31.94 20 GLY B N 1
ATOM 2251 C CA . GLY B 1 54 ? -2.442 23.979 -32.245 1.00 29.99 20 GLY B CA 1
ATOM 2252 C C . GLY B 1 54 ? -3.859 23.751 -32.726 1.00 30.91 20 GLY B C 1
ATOM 2253 O O . GLY B 1 54 ? -4.826 24.318 -32.196 1.00 28.58 20 GLY B O 1
ATOM 2254 N N . PRO B 1 55 ? -4.001 22.908 -33.752 1.00 31.61 21 PRO B N 1
ATOM 2255 C CA . PRO B 1 55 ? -5.302 22.534 -34.313 1.00 31.85 21 PRO B CA 1
ATOM 2256 C C . PRO B 1 55 ? -6.254 21.934 -33.265 1.00 27.60 21 PRO B C 1
ATOM 2257 O O . PRO B 1 55 ? -5.809 21.207 -32.368 1.00 26.97 21 PRO B O 1
ATOM 2261 N N . ARG B 1 56 ? -7.542 22.208 -33.399 1.00 27.64 22 ARG B N 1
ATOM 2262 C CA . ARG B 1 56 ? -8.527 21.668 -32.496 1.00 29.85 22 ARG B CA 1
ATOM 2263 C C . ARG B 1 56 ? -9.351 20.599 -33.176 1.00 31.57 22 ARG B C 1
ATOM 2264 O O . ARG B 1 56 ? -10.315 20.887 -33.887 1.00 34.11 22 ARG B O 1
ATOM 2272 N N . ASN B 1 57 ? -8.943 19.366 -32.970 1.00 28.08 23 ASN B N 1
ATOM 2273 C CA . ASN B 1 57 ? -9.608 18.256 -33.548 1.00 29.18 23 ASN B CA 1
ATOM 2274 C C . ASN B 1 57 ? -9.302 17.026 -32.689 1.00 27.19 23 ASN B C 1
ATOM 2275 O O . ASN B 1 57 ? -8.591 17.125 -31.667 1.00 27.05 23 ASN B O 1
ATOM 2280 N N . ALA B 1 58 ? -9.836 15.880 -33.072 1.00 24.35 24 ALA B N 1
ATOM 2281 C CA . ALA B 1 58 ? -9.737 14.672 -32.247 1.00 24.20 24 ALA B CA 1
ATOM 2282 C C . ALA B 1 58 ? -8.711 13.679 -32.796 1.00 21.59 24 ALA B C 1
ATOM 2283 O O . ALA B 1 58 ? -8.954 12.493 -32.860 1.00 23.42 24 ALA B O 1
ATOM 2285 N N . SER B 1 59 ? -7.558 14.197 -33.191 1.00 24.25 25 SER B N 1
ATOM 2286 C CA . SER B 1 59 ? -6.519 13.391 -33.821 1.00 23.29 25 SER B CA 1
ATOM 2287 C C . SER B 1 59 ? -5.510 12.903 -32.792 1.00 25.25 25 SER B C 1
ATOM 2288 O O . SER B 1 59 ? -5.374 13.526 -31.720 1.00 22.09 25 SER B O 1
ATOM 2291 N N . LEU B 1 60 ? -4.802 11.840 -33.147 1.00 23.44 26 LEU B N 1
ATOM 2292 C CA . LEU B 1 60 ? -3.672 11.357 -32.376 1.00 25.46 26 LEU B CA 1
ATOM 2293 C C . LEU B 1 60 ? -2.613 12.461 -32.211 1.00 24.66 26 LEU B C 1
ATOM 2294 O O . LEU B 1 60 ? -2.062 12.632 -31.115 1.00 22.52 26 LEU B O 1
ATOM 2299 N N . ASP B 1 61 ? -2.343 13.249 -33.261 1.00 26.06 27 ASP B N 1
ATOM 2300 C CA . ASP B 1 61 ? -1.408 14.370 -33.120 1.00 24.67 27 ASP B CA 1
ATOM 2301 C C . ASP B 1 61 ? -1.829 15.327 -31.984 1.00 24.30 27 ASP B C 1
ATOM 2302 O O . ASP B 1 61 ? -1.001 15.755 -31.165 1.00 24.18 27 ASP B O 1
ATOM 2307 N N . THR B 1 62 ? -3.106 15.674 -31.955 1.00 23.20 28 THR B N 1
ATOM 2308 C CA . THR B 1 62 ? -3.607 16.597 -30.948 1.00 22.97 28 THR B CA 1
ATOM 2309 C C . THR B 1 62 ? -3.519 15.962 -29.544 1.00 21.42 28 THR B C 1
ATOM 2310 O O . THR B 1 62 ? -3.113 16.649 -28.585 1.00 20.67 28 THR B O 1
ATOM 2314 N N . LEU B 1 63 ? -3.877 14.695 -29.450 1.00 20.67 29 LEU B N 1
ATOM 2315 C CA . LEU B 1 63 ? -3.825 13.987 -28.157 1.00 22.33 29 LEU B CA 1
ATOM 2316 C C . LEU B 1 63 ? -2.402 13.999 -27.635 1.00 23.62 29 LEU B C 1
ATOM 2317 O O . LEU B 1 63 ? -2.134 14.344 -26.465 1.00 22.11 29 LEU B O 1
ATOM 2322 N N . LYS B 1 64 ? -1.445 13.709 -28.516 1.00 21.82 30 LYS B N 1
ATOM 2323 C CA . LYS B 1 64 ? -0.058 13.757 -28.114 1.00 21.96 30 LYS B CA 1
ATOM 2324 C C . LYS B 1 64 ? 0.369 15.145 -27.646 1.00 20.86 30 LYS B C 1
ATOM 2325 O O . LYS B 1 64 ? 1.098 15.277 -26.647 1.00 23.24 30 LYS B O 1
ATOM 2331 N N . ALA B 1 65 ? -0.040 16.178 -28.375 1.00 20.44 31 ALA B N 1
ATOM 2332 C CA . ALA B 1 65 ? 0.359 17.530 -28.075 1.00 20.87 31 ALA B CA 1
ATOM 2333 C C . ALA B 1 65 ? -0.195 17.967 -26.711 1.00 20.18 31 ALA B C 1
ATOM 2334 O O . ALA B 1 65 ? 0.518 18.581 -25.889 1.00 18.98 31 ALA B O 1
ATOM 2336 N N . LEU B 1 66 ? -1.449 17.621 -26.483 1.00 19.89 32 LEU B N 1
ATOM 2337 C CA . LEU B 1 66 ? -2.109 18.005 -25.239 1.00 22.49 32 LEU B CA 1
ATOM 2338 C C . LEU B 1 66 ? -1.517 17.217 -24.088 1.00 21.26 32 LEU B C 1
ATOM 2339 O O . LEU B 1 66 ? -1.340 17.792 -22.978 1.00 23.02 32 LEU B O 1
ATOM 2344 N N . HIS B 1 67 ? -1.168 15.953 -24.329 1.00 20.23 33 HIS B N 1
ATOM 2345 C CA . HIS B 1 67 ? -0.660 15.074 -23.268 1.00 20.08 33 HIS B CA 1
ATOM 2346 C C . HIS B 1 67 ? 0.727 15.534 -22.814 1.00 21.99 33 HIS B C 1
ATOM 2347 O O . HIS B 1 67 ? 1.103 15.340 -21.664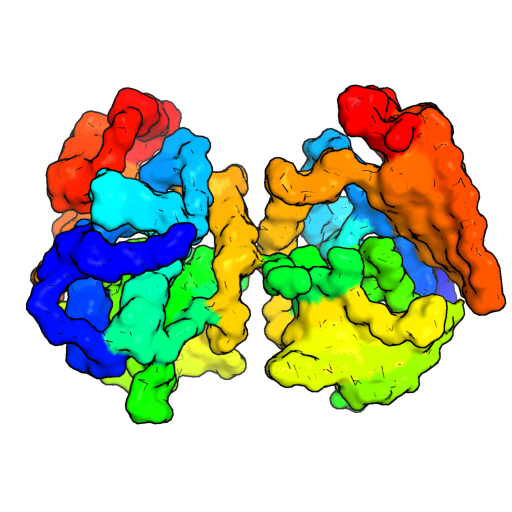 1.00 20.87 33 HIS B O 1
ATOM 2354 N N . PHE B 1 68 ? 1.451 16.175 -23.730 1.00 21.85 34 PHE B N 1
ATOM 2355 C CA . PHE B 1 68 ? 2.750 16.773 -23.429 1.00 21.65 34 PHE B CA 1
ATOM 2356 C C . PHE B 1 68 ? 2.575 18.123 -22.717 1.00 21.14 34 PHE B C 1
ATOM 2357 O O . PHE B 1 68 ? 3.309 18.425 -21.769 1.00 22.27 34 PHE B O 1
ATOM 2365 N N . ALA B 1 69 ? 1.681 18.969 -23.222 1.00 19.68 35 ALA B N 1
ATOM 2366 C CA . ALA B 1 69 ? 1.587 20.353 -22.782 1.00 21.48 35 ALA B CA 1
ATOM 2367 C C . ALA B 1 69 ? 0.960 20.439 -21.357 1.00 20.37 35 ALA B C 1
ATOM 2368 O O . ALA B 1 69 ? 1.391 21.248 -20.533 1.00 22.79 35 ALA B O 1
ATOM 2370 N N . HIS B 1 70 ? -0.070 19.651 -21.127 1.00 19.88 36 HIS B N 1
ATOM 2371 C CA . HIS B 1 70 ? -0.847 19.803 -19.868 1.00 19.64 36 HIS B CA 1
ATOM 2372 C C . HIS B 1 70 ? 0.039 19.666 -18.595 1.00 20.83 36 HIS B C 1
ATOM 2373 O O . HIS B 1 70 ? 0.060 20.612 -17.747 1.00 22.98 36 HIS B O 1
ATOM 2380 N N . PRO B 1 71 ? 0.791 18.580 -18.478 1.00 21.34 37 PRO B N 1
ATOM 2381 C CA . PRO B 1 71 ? 1.609 18.426 -17.268 1.00 23.30 37 PRO B CA 1
ATOM 2382 C C . PRO B 1 71 ? 2.840 19.287 -17.149 1.00 22.75 37 PRO B C 1
ATOM 2383 O O . PRO B 1 71 ? 3.436 19.323 -16.080 1.00 21.79 37 PRO B O 1
ATOM 2387 N N . GLN B 1 72 ? 3.190 20.009 -18.202 1.00 22.98 38 GLN B N 1
ATOM 2388 C CA . GLN B 1 72 ? 4.152 21.091 -18.079 1.00 24.74 38 GLN B CA 1
ATOM 2389 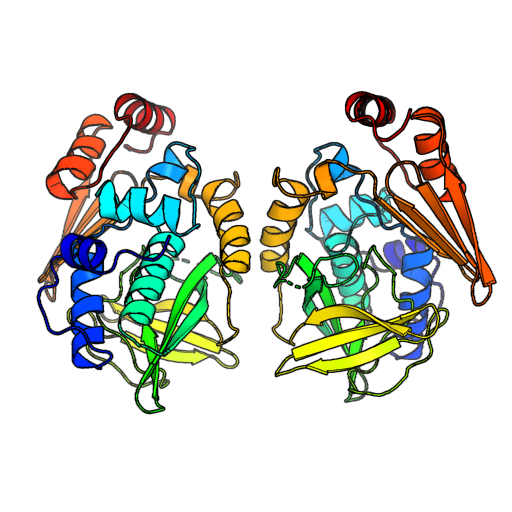C C . GLN B 1 72 ? 3.517 22.357 -17.512 1.00 25.49 38 GLN B C 1
ATOM 2390 O O . GLN B 1 72 ? 4.181 23.107 -16.809 1.00 28.33 38 GLN B O 1
ATOM 2396 N N . ALA B 1 73 ? 2.277 22.638 -17.883 1.00 24.08 39 ALA B N 1
ATOM 2397 C CA . ALA B 1 73 ? 1.659 23.879 -17.553 1.00 24.63 39 ALA B CA 1
ATOM 2398 C C . ALA B 1 73 ? 0.969 23.846 -16.200 1.00 23.41 39 ALA B C 1
ATOM 2399 O O . ALA B 1 73 ? 0.944 24.864 -15.495 1.00 24.81 39 ALA B O 1
ATOM 2401 N N . ILE B 1 74 ? 0.388 22.704 -15.886 1.00 21.79 40 ILE B N 1
ATOM 2402 C CA . ILE B 1 74 ? -0.436 22.546 -14.664 1.00 22.36 40 ILE B CA 1
ATOM 2403 C C . ILE B 1 74 ? 0.288 21.604 -13.717 1.00 20.27 40 ILE B C 1
ATOM 2404 O O . ILE B 1 74 ? 0.460 20.424 -14.007 1.00 22.62 40 ILE B O 1
ATOM 2409 N N . PRO B 1 75 ? 0.783 22.130 -12.566 1.00 20.34 41 PRO B N 1
ATOM 2410 C CA . PRO B 1 75 ? 1.526 21.228 -11.684 1.00 20.25 41 PRO B CA 1
ATOM 2411 C C . PRO B 1 75 ? 0.674 20.233 -10.938 1.00 19.60 41 PRO B C 1
ATOM 2412 O O . PRO B 1 75 ? -0.532 20.479 -10.701 1.00 21.35 41 PRO B O 1
ATOM 2416 N N . TRP B 1 76 ? 1.296 19.136 -10.529 1.00 18.51 42 TRP B N 1
ATOM 2417 C CA . TRP B 1 76 ? 0.716 18.220 -9.576 1.00 18.24 42 TRP B CA 1
ATOM 2418 C C . TRP B 1 76 ? 1.035 18.751 -8.184 1.00 19.54 42 TRP B C 1
ATOM 2419 O O . TRP B 1 76 ? 2.207 19.007 -7.845 1.00 18.24 42 TRP B O 1
ATOM 2430 N N . GLU B 1 77 ? 0.003 18.919 -7.376 1.00 18.86 43 GLU B N 1
ATOM 2431 C CA . GLU B 1 77 ? 0.236 19.368 -6.001 1.00 19.22 43 GLU B CA 1
ATOM 2432 C C . GLU B 1 77 ? -0.954 18.962 -5.118 1.00 22.35 43 GLU B C 1
ATOM 2433 O O . GLU B 1 77 ? -2.075 18.687 -5.627 1.00 19.72 43 GLU B O 1
ATOM 2439 N N . ASN B 1 78 ? -0.685 18.905 -3.815 1.00 20.32 44 ASN B N 1
ATOM 2440 C CA . ASN B 1 78 ? -1.709 18.592 -2.806 1.00 19.18 44 ASN B CA 1
ATOM 2441 C C . ASN B 1 78 ? -1.871 19.749 -1.782 1.00 21.35 44 ASN B C 1
ATOM 2442 O O . ASN B 1 78 ? -2.127 19.480 -0.587 1.00 21.89 44 ASN B O 1
ATOM 2447 N N . ILE B 1 79 ? -1.777 20.982 -2.250 1.00 20.30 45 ILE B N 1
ATOM 2448 C CA . ILE B 1 79 ? -1.829 22.157 -1.371 1.00 24.76 45 ILE B CA 1
ATOM 2449 C C . ILE B 1 79 ? -3.170 22.182 -0.612 1.00 25.90 45 ILE B C 1
ATOM 2450 O O . ILE B 1 79 ? -3.176 22.297 0.611 1.00 22.91 45 ILE B O 1
ATOM 2455 N N . ASP B 1 80 ? -4.285 22.029 -1.321 1.00 24.15 46 ASP B N 1
ATOM 2456 C CA . ASP B 1 80 ? -5.592 22.079 -0.630 1.00 25.84 46 ASP B CA 1
ATOM 2457 C C . ASP B 1 80 ? -5.785 20.976 0.409 1.00 23.69 46 ASP B C 1
ATOM 2458 O O . ASP B 1 80 ? -6.144 21.306 1.545 1.00 26.61 46 ASP B O 1
ATOM 2463 N N . PRO B 1 81 ? -5.521 19.690 0.087 1.00 22.98 47 PRO B N 1
ATOM 2464 C CA . PRO B 1 81 ? -5.620 18.661 1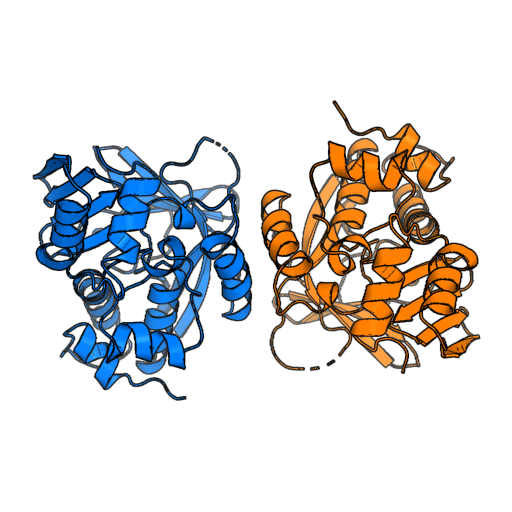.095 1.00 24.14 47 PRO B CA 1
ATOM 2465 C C . PRO B 1 81 ? -4.693 18.909 2.307 1.00 24.79 47 PRO B C 1
ATOM 2466 O O . PRO B 1 81 ? -5.080 18.692 3.465 1.00 21.60 47 PRO B O 1
ATOM 2470 N N . PHE B 1 82 ? -3.479 19.365 2.023 1.00 22.32 48 PHE B N 1
ATOM 2471 C CA . PHE B 1 82 ? -2.512 19.675 3.106 1.00 24.39 48 PHE B CA 1
ATOM 2472 C C . PHE B 1 82 ? -3.058 20.819 4.014 1.00 23.25 48 PHE B C 1
ATOM 2473 O O . PHE B 1 82 ? -2.922 20.752 5.256 1.00 27.23 48 PHE B O 1
ATOM 2481 N N . LEU B 1 83 ? -3.689 21.823 3.428 1.00 22.12 49 LEU B N 1
ATOM 2482 C CA . LEU B 1 83 ? -4.229 22.942 4.204 1.00 25.66 49 LEU B CA 1
ATOM 2483 C C . LEU B 1 83 ? -5.611 22.643 4.761 1.00 27.67 49 LEU B C 1
ATOM 2484 O O . LEU B 1 83 ? -6.200 23.500 5.397 1.00 27.13 49 LEU B O 1
ATOM 2489 N N . GLY B 1 84 ? -6.141 21.458 4.482 1.00 27.24 50 GLY B N 1
ATOM 2490 C CA . GLY B 1 84 ? -7.486 21.088 4.941 1.00 29.66 50 GLY B CA 1
ATOM 2491 C C . GLY B 1 84 ? -8.597 21.810 4.204 1.00 32.95 50 GLY B C 1
ATOM 2492 O O . GLY B 1 84 ? -9.686 21.985 4.751 1.00 31.18 50 GLY B O 1
ATOM 2493 N N . ARG B 1 85 ? -8.361 22.212 2.954 1.00 26.12 51 ARG B N 1
ATOM 2494 C CA . ARG B 1 85 ? -9.397 22.826 2.156 1.00 25.46 51 ARG B CA 1
ATOM 2495 C C . ARG B 1 85 ? -10.021 21.780 1.199 1.00 26.45 51 ARG B C 1
ATOM 2496 O O . ARG B 1 85 ? -9.322 20.917 0.718 1.00 25.50 51 ARG B O 1
ATOM 2504 N N . PRO B 1 86 ? -11.341 21.842 0.982 1.00 27.74 52 PRO B N 1
ATOM 2505 C CA . PRO B 1 86 ? -11.991 20.770 0.232 1.00 26.33 52 PRO B CA 1
ATOM 2506 C C . PRO B 1 86 ? -11.531 20.795 -1.184 1.00 26.44 52 PRO B C 1
ATOM 2507 O O . PRO B 1 86 ? -11.315 21.874 -1.730 1.00 26.90 52 PRO B O 1
ATOM 2511 N N . VAL B 1 87 ? -11.444 19.630 -1.800 1.00 25.59 53 VAL B N 1
ATOM 2512 C CA . VAL B 1 87 ? -11.110 19.556 -3.221 1.00 22.88 53 VAL B CA 1
ATOM 2513 C C . VAL B 1 87 ? -12.414 19.212 -3.947 1.00 22.44 53 VAL B C 1
ATOM 2514 O O . VAL B 1 87 ? -13.016 18.197 -3.662 1.00 24.12 53 VAL B O 1
ATOM 2518 N N . ARG B 1 88 ? -12.831 20.096 -4.824 1.00 23.39 54 ARG B N 1
ATOM 2519 C CA . ARG B 1 88 ? -14.092 19.948 -5.527 1.00 24.32 54 ARG B CA 1
ATOM 2520 C C . ARG B 1 88 ? -13.819 19.407 -6.918 1.00 23.00 54 ARG B C 1
ATOM 2521 O O . ARG B 1 88 ? -12.915 19.889 -7.613 1.00 24.16 54 ARG B O 1
ATOM 2529 N N . LEU B 1 89 ? -14.608 18.419 -7.315 1.00 21.34 55 LEU B N 1
ATOM 2530 C CA . LEU B 1 89 ? -14.429 17.758 -8.624 1.00 22.35 55 LEU B CA 1
ATOM 2531 C C . LEU B 1 89 ? -15.486 18.143 -9.645 1.00 22.22 55 LEU B C 1
ATOM 2532 O O . LEU B 1 89 ? -15.347 17.786 -10.828 1.00 22.80 55 LEU B O 1
ATOM 2537 N N . ASP B 1 90 ? -16.502 18.891 -9.233 1.00 22.67 56 ASP B N 1
ATOM 2538 C CA . ASP B 1 90 ? -17.514 19.395 -10.167 1.00 24.42 56 ASP B CA 1
ATOM 2539 C C . ASP B 1 90 ? -16.879 20.350 -11.109 1.00 24.80 56 ASP B C 1
ATOM 2540 O O . ASP B 1 90 ? -15.984 21.112 -10.750 1.00 21.03 56 ASP B O 1
ATOM 2545 N N . LEU B 1 91 ? -17.359 20.318 -12.349 1.00 24.86 57 LEU B N 1
ATOM 2546 C CA . LEU B 1 91 ? -16.718 21.058 -13.416 1.00 25.87 57 LEU B CA 1
ATOM 2547 C C . LEU B 1 91 ? -16.553 22.543 -13.108 1.00 26.33 57 LEU B C 1
ATOM 2548 O O . LEU B 1 91 ? -15.501 23.130 -13.385 1.00 25.31 57 LEU B O 1
ATOM 2553 N N . ALA B 1 92 ? -17.597 23.178 -12.531 1.00 25.35 58 ALA B N 1
ATOM 2554 C CA . ALA B 1 92 ? -17.522 24.593 -12.275 1.00 25.50 58 ALA B CA 1
ATOM 2555 C C . ALA B 1 92 ? -16.371 24.983 -11.322 1.00 23.26 58 ALA B C 1
ATOM 2556 O O . ALA B 1 92 ? -15.578 25.884 -11.639 1.00 24.32 58 ALA B O 1
ATOM 2558 N N . ALA B 1 93 ? -16.269 24.277 -10.207 1.00 25.01 59 ALA B N 1
ATOM 2559 C CA . ALA B 1 93 ? -15.220 24.572 -9.208 1.00 24.25 59 ALA B CA 1
ATOM 2560 C C . ALA B 1 93 ? -13.837 24.208 -9.765 1.00 23.57 59 ALA B C 1
ATOM 2561 O O . ALA B 1 93 ? -12.859 24.922 -9.561 1.00 21.94 59 ALA B O 1
ATOM 2563 N N . LEU B 1 94 ? -13.783 23.115 -10.517 1.00 24.03 60 LEU B N 1
ATOM 2564 C CA . LEU B 1 94 ? -12.519 22.603 -11.053 1.00 22.54 60 LEU B CA 1
ATOM 2565 C C . LEU B 1 94 ? -11.882 23.593 -12.024 1.00 22.02 60 LEU B C 1
ATOM 2566 O O . LEU B 1 94 ? -10.737 23.969 -11.893 1.00 21.56 60 LEU B O 1
ATOM 2571 N N . GLN B 1 95 ? -12.648 24.090 -13.001 1.00 25.67 61 GLN B N 1
ATOM 2572 C CA . GLN B 1 95 ? -12.210 25.184 -13.875 1.00 28.94 61 GLN B CA 1
ATOM 2573 C C . GLN B 1 95 ? -11.799 26.448 -13.178 1.00 28.12 61 GLN B C 1
ATOM 2574 O O . GLN B 1 95 ? -10.797 27.081 -13.546 1.00 25.48 61 GLN B O 1
ATOM 2580 N N . ASP B 1 96 ? -12.586 26.865 -12.189 1.00 26.82 62 ASP B N 1
ATOM 2581 C CA . ASP B 1 96 ? -12.240 28.066 -11.477 1.00 25.74 62 ASP B CA 1
ATOM 2582 C C . ASP B 1 96 ? -10.895 27.930 -10.774 1.00 21.84 62 ASP B C 1
ATOM 2583 O O . ASP B 1 96 ? -10.107 28.858 -10.765 1.00 27.99 62 ASP B O 1
ATOM 2588 N N . LYS B 1 97 ? -10.653 26.788 -10.171 1.00 22.78 63 LYS B N 1
ATOM 2589 C CA . LYS B 1 97 ? -9.443 26.610 -9.403 1.00 23.07 63 LYS B CA 1
ATOM 2590 C C . LYS B 1 97 ? -8.195 26.541 -10.321 1.00 24.47 63 LYS B C 1
ATOM 2591 O O . LYS B 1 97 ? -7.212 27.266 -10.130 1.00 22.03 63 LYS B O 1
ATOM 2597 N N . ILE B 1 98 ? -8.267 25.652 -11.301 1.00 24.02 64 ILE B N 1
ATOM 2598 C CA . ILE B 1 98 ? -7.069 25.326 -12.114 1.00 22.18 64 ILE B CA 1
ATOM 2599 C C . ILE B 1 98 ? -6.948 26.267 -13.284 1.00 24.29 64 ILE B C 1
ATOM 2600 O O . ILE B 1 98 ? -5.868 26.812 -13.537 1.00 26.67 64 ILE B O 1
ATOM 2605 N N . VAL B 1 99 ? -8.041 26.446 -14.024 1.00 24.10 65 VAL B N 1
ATOM 2606 C CA . VAL B 1 99 ? -7.982 27.192 -15.288 1.00 26.03 65 VAL B CA 1
ATOM 2607 C C . VAL B 1 99 ? -8.005 28.685 -15.024 1.00 30.85 65 VAL B C 1
ATOM 2608 O O . VAL B 1 99 ? -7.071 29.394 -15.395 1.00 32.33 65 VAL B O 1
ATOM 2612 N N . LEU B 1 100 ? -9.064 29.186 -14.398 1.00 33.14 66 LEU B N 1
ATOM 2613 C CA . LEU B 1 100 ? -9.106 30.621 -14.101 1.00 34.80 66 LEU B CA 1
ATOM 2614 C C . LEU B 1 100 ? -8.110 31.010 -13.004 1.00 32.78 66 LEU B C 1
ATOM 2615 O O . LEU B 1 100 ? -7.411 32.018 -13.131 1.00 34.17 66 LEU B O 1
ATOM 2620 N N . GLY B 1 101 ? -8.040 30.207 -11.948 1.00 30.29 67 GLY B N 1
ATOM 2621 C CA . GLY B 1 101 ? -7.233 30.538 -10.786 1.00 30.74 67 GLY B CA 1
ATOM 2622 C C . GLY B 1 101 ? -5.761 30.260 -10.979 1.00 30.26 67 GLY B C 1
ATOM 2623 O O . GLY B 1 101 ? -4.969 30.668 -10.173 1.00 28.91 67 GLY B O 1
ATOM 2624 N N . GLY B 1 102 ? -5.387 29.523 -12.031 1.00 27.67 68 GLY B N 1
ATOM 2625 C CA . GLY B 1 102 ? -3.969 29.212 -12.268 1.00 28.53 68 GLY B CA 1
ATOM 2626 C C . GLY B 1 102 ? -3.278 28.272 -11.291 1.00 26.18 68 GLY B C 1
ATOM 2627 O O . GLY B 1 102 ? -2.052 28.213 -11.210 1.00 27.27 68 GLY B O 1
ATOM 2628 N N . ARG B 1 103 ? -4.051 27.486 -10.567 1.00 24.21 69 ARG B N 1
ATOM 2629 C CA . ARG B 1 103 ? -3.504 26.553 -9.618 1.00 24.83 69 ARG B CA 1
ATOM 2630 C C . ARG B 1 103 ? -3.339 25.161 -10.262 1.00 24.33 69 ARG B C 1
ATOM 2631 O O . ARG B 1 103 ? -3.512 25.021 -11.476 1.00 24.70 69 ARG B O 1
ATOM 2639 N N . GLY B 1 104 ? -2.910 24.178 -9.481 1.00 22.84 70 GLY B N 1
ATOM 2640 C CA . GLY B 1 104 ? -2.788 22.803 -9.938 1.00 22.79 70 GLY B CA 1
ATOM 2641 C C . GLY B 1 104 ? -3.670 21.931 -9.090 1.00 22.09 70 GLY B C 1
ATOM 2642 O O . GLY B 1 104 ? -4.718 22.403 -8.578 1.00 26.12 70 GLY B O 1
ATOM 2643 N N . GLY B 1 105 ? -3.311 20.671 -8.980 1.00 21.50 71 GLY B N 1
ATOM 2644 C CA . GLY B 1 105 ? -4.081 19.700 -8.224 1.00 21.43 71 GLY B CA 1
ATOM 2645 C C . GLY B 1 105 ? -3.522 18.323 -8.303 1.00 20.84 71 GLY B C 1
ATOM 2646 O O . GLY B 1 105 ? -2.399 18.136 -8.806 1.00 21.51 71 GLY B O 1
ATOM 2647 N N . TYR B 1 106 ? -4.280 17.352 -7.784 1.00 18.83 72 TYR B N 1
ATOM 2648 C CA . TYR B 1 106 ? -3.888 15.985 -7.858 1.00 18.67 72 TYR B CA 1
ATOM 2649 C C . TYR B 1 106 ? -4.707 15.173 -8.898 1.00 17.28 72 TYR B C 1
ATOM 2650 O O . TYR B 1 106 ? -5.266 15.798 -9.807 1.00 17.63 72 TYR B O 1
ATOM 2659 N N . CYS B 1 107 ? -4.664 13.863 -8.828 1.00 18.25 73 CYS B N 1
ATOM 2660 C CA . CYS B 1 107 ? -4.989 12.996 -10.027 1.00 19.83 73 CYS B CA 1
ATOM 2661 C C . CYS B 1 107 ? -6.385 13.236 -10.576 1.00 20.27 73 CYS B C 1
ATOM 2662 O O . CYS B 1 107 ? -6.549 13.398 -11.765 1.00 19.07 73 CYS B O 1
ATOM 2665 N N . PHE B 1 108 ? -7.396 13.317 -9.710 1.00 20.17 74 PHE B N 1
ATOM 2666 C CA . PHE B 1 108 ? -8.785 13.501 -10.203 1.00 20.20 74 PHE B CA 1
ATOM 2667 C C . PHE B 1 108 ? -8.977 14.849 -10.846 1.00 21.84 74 PHE B C 1
ATOM 2668 O O . PHE B 1 108 ? -9.714 15.009 -11.842 1.00 20.46 74 PHE B O 1
ATOM 2676 N N . GLU B 1 109 ? -8.324 15.875 -10.285 1.00 20.25 75 GLU B N 1
ATOM 2677 C CA . GLU B 1 109 ? -8.419 17.191 -10.803 1.00 20.22 75 GLU B CA 1
ATOM 2678 C C . GLU B 1 109 ? -7.810 17.265 -12.221 1.00 21.35 75 GLU B C 1
ATOM 2679 O O . GLU B 1 109 ? -8.412 17.775 -13.151 1.00 20.10 75 GLU B O 1
ATOM 2685 N N . HIS B 1 110 ? -6.599 16.784 -12.335 1.00 20.28 76 HIS B N 1
ATOM 2686 C CA . HIS B 1 110 ? -5.918 16.718 -13.639 1.00 18.95 76 HIS B CA 1
ATOM 2687 C C . HIS B 1 110 ? -6.745 15.930 -14.664 1.00 17.82 76 HIS B C 1
ATOM 2688 O O . HIS B 1 110 ? -6.991 16.435 -15.760 1.00 19.08 76 HIS B O 1
ATOM 2695 N N . ASN B 1 111 ? -7.122 14.709 -14.315 1.00 17.63 77 ASN B N 1
ATOM 2696 C CA . ASN B 1 111 ? -7.679 13.836 -15.366 1.00 18.51 77 ASN B CA 1
ATOM 2697 C C . ASN B 1 111 ? -9.123 14.126 -15.656 1.00 20.16 77 ASN B C 1
ATOM 2698 O O . ASN B 1 111 ? -9.579 13.903 -16.795 1.00 18.73 77 ASN B O 1
ATOM 2703 N N . LEU B 1 112 ? -9.874 14.679 -14.678 1.00 18.66 78 LEU B N 1
ATOM 2704 C CA . LEU B 1 112 ? -11.224 15.143 -15.028 1.00 19.18 78 LEU B CA 1
ATOM 2705 C C . LEU B 1 112 ? -11.160 16.308 -15.953 1.00 19.64 78 LEU B C 1
ATOM 2706 O O . LEU B 1 112 ? -11.928 16.379 -16.928 1.00 19.85 78 LEU B O 1
ATOM 2711 N N . LEU B 1 113 ? -10.241 17.254 -15.694 1.00 19.46 79 LEU B N 1
ATOM 2712 C CA . LEU B 1 113 ? -10.110 18.392 -16.537 1.00 20.47 79 LEU B CA 1
ATOM 2713 C C . LEU B 1 113 ? -9.672 17.966 -17.937 1.00 20.44 79 LEU B C 1
ATOM 2714 O O . LEU B 1 113 ? -10.208 18.441 -18.953 1.00 21.49 79 LEU B O 1
ATOM 2719 N N . PHE B 1 114 ? -8.707 17.083 -17.963 1.00 18.60 80 PHE B N 1
ATOM 2720 C CA . PHE B 1 114 ? -8.207 16.593 -19.255 1.00 18.78 80 PHE B CA 1
ATOM 2721 C C . PHE B 1 114 ? -9.325 15.889 -20.022 1.00 20.26 80 PHE B C 1
ATOM 2722 O O . PHE B 1 114 ? -9.488 16.139 -21.205 1.00 21.02 80 PHE B O 1
ATOM 2730 N N . MET B 1 115 ? -10.136 15.079 -19.337 1.00 19.81 81 MET B N 1
ATOM 2731 C CA . MET B 1 115 ? -11.244 14.393 -19.974 1.00 21.37 81 MET B CA 1
ATOM 2732 C C . MET B 1 115 ? -12.256 15.373 -20.549 1.00 21.15 81 MET B C 1
ATOM 2733 O O . MET B 1 115 ? -12.766 15.150 -21.659 1.00 22.13 81 MET B O 1
ATOM 2738 N N . HIS B 1 116 ? -12.584 16.434 -19.804 1.00 19.93 82 HIS B N 1
ATOM 2739 C CA . HIS B 1 116 ? -13.537 17.439 -20.273 1.00 22.46 82 HIS B CA 1
ATOM 2740 C C . HIS B 1 116 ? -13.013 18.096 -21.540 1.00 23.23 82 HIS B C 1
ATOM 2741 O O . HIS B 1 116 ? -13.781 18.319 -22.484 1.00 21.30 82 HIS B O 1
ATOM 2748 N N . ALA B 1 117 ? -11.714 18.386 -21.546 1.00 20.35 83 ALA B N 1
ATOM 2749 C CA . ALA B 1 117 ? -11.085 18.994 -22.704 1.00 21.67 83 ALA B CA 1
ATOM 2750 C C . ALA B 1 117 ? -11.109 18.042 -23.924 1.00 20.42 83 ALA B C 1
ATOM 2751 O O . ALA B 1 117 ? -11.489 18.490 -25.053 1.00 23.77 83 ALA B O 1
ATOM 2753 N N . LEU B 1 118 ? -10.725 16.784 -23.730 1.00 21.81 84 LEU B N 1
ATOM 2754 C CA . LEU B 1 118 ? -10.723 15.780 -24.813 1.00 22.65 84 LEU B CA 1
ATOM 2755 C C . LEU B 1 118 ? -12.134 15.559 -25.344 1.00 23.48 84 LEU B C 1
ATOM 2756 O O . LEU B 1 118 ? -12.350 15.581 -26.554 1.00 23.24 84 LEU B O 1
ATOM 2761 N N . LYS B 1 119 ? -13.112 15.458 -24.448 1.00 25.12 85 LYS B N 1
ATOM 2762 C CA . LYS B 1 119 ? -14.506 15.404 -24.896 1.00 25.95 85 LYS B CA 1
ATOM 2763 C C . LYS B 1 119 ? -14.905 16.631 -25.716 1.00 24.57 85 LYS B C 1
ATOM 2764 O O . LYS B 1 119 ? -15.620 16.494 -26.757 1.00 26.83 85 LYS B O 1
ATOM 2770 N N . ALA B 1 120 ? -14.505 17.822 -25.290 1.00 22.28 86 ALA B N 1
ATOM 2771 C CA . ALA B 1 120 ? -14.825 19.049 -25.993 1.00 25.14 86 ALA B CA 1
ATOM 2772 C C . ALA B 1 120 ? -14.223 19.068 -27.405 1.00 26.78 86 ALA B C 1
ATOM 2773 O O . ALA B 1 120 ? -14.804 19.656 -28.330 1.00 23.58 86 ALA B O 1
ATOM 2775 N N . LEU B 1 121 ? -13.091 18.411 -27.558 1.00 23.73 87 LEU B N 1
ATOM 2776 C CA . LEU B 1 121 ? -12.401 18.323 -28.841 1.00 26.85 87 LEU B CA 1
ATOM 2777 C C . LEU B 1 121 ? -12.956 17.242 -29.740 1.00 25.68 87 LEU B C 1
ATOM 2778 O O . LEU B 1 121 ? -12.522 17.143 -30.879 1.00 26.26 87 LEU B O 1
ATOM 2783 N N . GLY B 1 122 ? -13.841 16.400 -29.219 1.00 22.74 88 GLY B N 1
ATOM 2784 C CA . GLY B 1 122 ? -14.473 15.362 -30.004 1.00 27.16 88 GLY B CA 1
ATOM 2785 C C . GLY B 1 122 ? -13.911 13.970 -29.801 1.00 25.22 88 GLY B C 1
ATOM 2786 O O . GLY B 1 122 ? -14.322 13.040 -30.462 1.00 22.75 88 GLY B O 1
ATOM 2787 N N . PHE B 1 123 ? -12.988 13.788 -28.836 1.00 21.55 89 PHE B N 1
ATOM 2788 C CA . PHE B 1 123 ? -12.513 12.442 -28.557 1.00 21.51 89 PHE B CA 1
ATOM 2789 C C . PHE B 1 123 ? -13.535 11.561 -27.853 1.00 20.79 89 PHE B C 1
ATOM 2790 O O . PHE B 1 123 ? -14.384 12.066 -27.144 1.00 25.23 89 PHE B O 1
ATOM 2798 N N . GLU B 1 124 ? -13.407 10.258 -28.034 1.00 21.42 90 GLU B N 1
ATOM 2799 C CA . GLU B 1 124 ? -14.143 9.237 -27.302 1.00 22.85 90 GLU B CA 1
ATOM 2800 C C . GLU B 1 124 ? -13.333 8.815 -26.076 1.00 22.94 90 GLU B C 1
ATOM 2801 O O . GLU B 1 124 ? -12.285 8.197 -26.213 1.00 22.30 90 GLU B O 1
ATOM 2807 N N . VAL B 1 125 ? -13.788 9.221 -24.897 1.00 21.77 91 VAL B N 1
ATOM 2808 C CA . VAL B 1 125 ? -12.955 9.096 -23.686 1.00 22.08 91 VAL B CA 1
ATOM 2809 C C . VAL B 1 125 ? -13.807 8.573 -22.540 1.00 22.82 91 VAL B C 1
ATOM 2810 O O . VAL B 1 125 ? -14.979 8.954 -22.407 1.00 22.10 91 VAL B O 1
ATOM 2814 N N . GLY B 1 126 ? -13.202 7.712 -21.732 1.00 21.93 92 GLY B N 1
ATOM 2815 C CA . GLY B 1 126 ? -13.862 7.188 -20.554 1.00 23.88 92 GLY B CA 1
ATOM 2816 C C . GLY B 1 126 ? -12.889 7.198 -19.384 1.00 21.61 92 GLY B C 1
ATOM 2817 O O . GLY B 1 126 ? -11.674 7.200 -19.579 1.00 19.63 92 GLY B O 1
ATOM 2818 N N . GLY B 1 127 ? -13.454 7.192 -18.172 1.00 20.27 93 GLY B N 1
ATOM 2819 C CA . GLY B 1 127 ? -12.618 7.146 -16.948 1.00 20.40 93 GLY B CA 1
ATOM 2820 C C . GLY B 1 127 ? -12.289 5.759 -16.517 1.00 17.90 93 GLY B C 1
ATOM 2821 O O . GLY B 1 127 ? -13.115 4.795 -16.630 1.00 18.50 93 GLY B O 1
ATOM 2822 N N . LEU B 1 128 ? -11.077 5.596 -15.965 1.00 17.48 94 LEU B N 1
ATOM 2823 C CA . LEU B 1 128 ? -10.631 4.320 -15.348 1.00 16.34 94 LEU B CA 1
ATOM 2824 C C . LEU B 1 128 ? -10.110 4.629 -13.930 1.00 14.71 94 LEU B C 1
ATOM 2825 O O . LEU B 1 128 ? -9.958 5.781 -13.611 1.00 18.64 94 LEU B O 1
ATOM 2830 N N . ALA B 1 129 ? -9.835 3.601 -13.166 1.00 19.40 95 ALA B N 1
ATOM 2831 C CA . ALA B 1 129 ? -9.208 3.731 -11.832 1.00 19.25 95 ALA B CA 1
ATOM 2832 C C . ALA B 1 129 ? -8.104 2.725 -11.710 1.00 18.25 95 ALA B C 1
ATOM 2833 O O . ALA B 1 129 ? -8.069 1.727 -12.389 1.00 21.58 95 ALA B O 1
ATOM 2835 N N . ALA B 1 130 ? -7.195 3.006 -10.793 1.00 18.86 96 ALA B N 1
ATOM 2836 C CA . ALA B 1 130 ? -6.014 2.175 -10.642 1.00 19.96 96 ALA B CA 1
ATOM 2837 C C . ALA B 1 130 ? -5.567 2.109 -9.195 1.00 18.85 96 ALA B C 1
ATOM 2838 O O . ALA B 1 130 ? -5.791 3.053 -8.445 1.00 20.68 96 ALA B O 1
ATOM 2840 N N . ARG B 1 131 ? -4.884 1.015 -8.861 1.00 22.05 97 ARG B N 1
ATOM 2841 C CA . ARG B 1 131 ? -4.230 0.866 -7.546 1.00 22.66 97 ARG B CA 1
ATOM 2842 C C . ARG B 1 131 ? -2.771 1.242 -7.691 1.00 23.37 97 ARG B C 1
ATOM 2843 O O . ARG B 1 131 ? -2.098 0.717 -8.577 1.00 23.36 97 ARG B O 1
ATOM 2851 N N . VAL B 1 132 ? -2.299 2.131 -6.841 1.00 24.50 98 VAL B N 1
ATOM 2852 C CA . VAL B 1 132 ? -0.960 2.653 -6.981 1.00 26.13 98 VAL B CA 1
ATOM 2853 C C . VAL B 1 132 ? 0.054 1.617 -6.448 1.00 27.63 98 VAL B C 1
ATOM 2854 O O . VAL B 1 132 ? -0.181 0.978 -5.405 1.00 24.88 98 VAL B O 1
ATOM 2858 N N . LEU B 1 133 ? 1.120 1.417 -7.222 1.00 24.10 99 LEU B N 1
ATOM 2859 C CA . LEU B 1 133 ? 2.204 0.476 -6.874 1.00 26.62 99 LEU B CA 1
ATOM 2860 C C . LEU B 1 133 ? 3.522 1.204 -6.591 1.00 28.06 99 LEU B C 1
ATOM 2861 O O . LEU B 1 133 ? 4.316 0.760 -5.769 1.00 37.24 99 LEU B O 1
ATOM 2866 N N . TRP B 1 134 ? 3.729 2.325 -7.260 1.00 28.12 100 TRP B N 1
ATOM 2867 C CA . TRP B 1 134 ? 4.929 3.171 -7.114 1.00 31.23 100 TRP B CA 1
ATOM 2868 C C . TRP B 1 134 ? 5.209 3.439 -5.636 1.00 36.91 100 TRP B C 1
ATOM 2869 O O . TRP B 1 134 ? 4.373 4.017 -4.963 1.00 37.46 100 TRP B O 1
ATOM 2880 N N . GLY B 1 135 ? 6.382 3.020 -5.161 1.00 46.71 101 GLY B N 1
ATOM 2881 C CA . GLY B 1 135 ? 6.639 2.883 -3.721 1.00 52.15 101 GLY B CA 1
ATOM 2882 C C . GLY B 1 135 ? 6.037 1.597 -3.177 1.00 53.00 101 GLY B C 1
ATOM 2883 O O . GLY B 1 135 ? 5.642 1.524 -2.015 1.00 58.84 101 GLY B O 1
ATOM 2884 N N . ASP B 1 139 ? 4.336 -6.209 -0.992 1.00 71.77 105 ASP B N 1
ATOM 2885 C CA . ASP B 1 139 ? 3.358 -5.186 -0.677 1.00 72.67 105 ASP B CA 1
ATOM 2886 C C . ASP B 1 139 ? 1.959 -5.785 -0.873 1.00 74.77 105 ASP B C 1
ATOM 2887 O O . ASP B 1 139 ? 1.761 -6.643 -1.740 1.00 75.95 105 ASP B O 1
ATOM 2892 N N . ALA B 1 140 ? 0.992 -5.354 -0.063 1.00 68.21 106 ALA B N 1
ATOM 2893 C CA . ALA B 1 140 ? -0.367 -5.890 -0.150 1.00 59.00 106 ALA B CA 1
ATOM 2894 C C . ALA B 1 140 ? -1.117 -5.214 -1.309 1.00 53.96 106 ALA B C 1
ATOM 2895 O O . ALA B 1 140 ? -0.524 -4.498 -2.109 1.00 50.14 106 ALA B O 1
ATOM 2897 N N . ILE B 1 141 ? -2.413 -5.451 -1.406 1.00 48.62 107 ILE B N 1
ATOM 2898 C CA . ILE B 1 141 ? -3.267 -4.752 -2.383 1.00 45.24 107 ILE B CA 1
ATOM 2899 C C . ILE B 1 141 ? -3.562 -3.346 -1.854 1.00 37.10 107 ILE B C 1
ATOM 2900 O O . ILE B 1 141 ? -3.928 -3.203 -0.701 1.00 33.13 107 ILE B O 1
ATOM 2905 N N . THR B 1 142 ? -3.404 -2.306 -2.686 1.00 29.66 108 THR B N 1
ATOM 2906 C CA . THR B 1 142 ? -3.705 -0.929 -2.317 1.00 28.26 108 THR B CA 1
ATOM 2907 C C . THR B 1 142 ? -5.057 -0.533 -2.891 1.00 26.92 108 THR B C 1
ATOM 2908 O O . THR B 1 142 ? -5.536 -1.195 -3.795 1.00 26.20 108 THR B O 1
ATOM 2912 N N . ALA B 1 143 ? -5.639 0.543 -2.380 1.00 26.48 109 ALA B N 1
ATOM 2913 C CA . ALA B 1 143 ? -6.951 1.023 -2.837 1.00 28.66 109 ALA B CA 1
ATOM 2914 C C . ALA B 1 143 ? -6.841 1.532 -4.276 1.00 26.16 109 ALA B C 1
ATOM 2915 O O . ALA B 1 143 ? -5.761 1.946 -4.698 1.00 27.01 109 ALA B O 1
ATOM 2917 N N . ARG B 1 144 ? -7.951 1.493 -5.000 1.00 27.10 110 ARG B N 1
ATOM 2918 C CA . ARG B 1 144 ? -8.029 2.105 -6.317 1.00 28.90 110 ARG B CA 1
ATOM 2919 C C . ARG B 1 144 ? -8.073 3.600 -6.164 1.00 25.83 110 ARG B C 1
ATOM 2920 O O . ARG B 1 144 ? -9.114 4.205 -6.351 1.00 32.78 110 ARG B O 1
ATOM 2928 N N . SER B 1 145 ? -6.949 4.203 -5.819 1.00 24.42 111 SER B N 1
ATOM 2929 C CA . SER B 1 145 ? -6.920 5.558 -5.383 1.00 24.89 111 SER B CA 1
ATOM 2930 C C . SER B 1 145 ? -6.565 6.509 -6.555 1.00 23.60 111 SER B C 1
ATOM 2931 O O . SER B 1 145 ? -6.611 7.713 -6.388 1.00 25.61 111 SER B O 1
ATOM 2934 N N . HIS B 1 146 ? -6.198 5.949 -7.716 1.00 19.87 112 HIS B N 1
ATOM 2935 C CA . HIS B 1 146 ? -5.727 6.766 -8.811 1.00 18.34 112 HIS B CA 1
ATOM 2936 C C . HIS B 1 146 ? -6.716 6.774 -10.008 1.00 20.10 112 HIS B C 1
ATOM 2937 O O . HIS B 1 146 ? -7.361 5.791 -10.282 1.00 22.06 112 HIS B O 1
ATOM 2944 N N . MET B 1 147 ? -6.810 7.907 -10.679 1.00 18.52 113 MET B N 1
ATOM 2945 C CA . MET B 1 147 ? -7.656 8.032 -11.855 1.00 19.04 113 MET B CA 1
ATOM 2946 C C . MET B 1 147 ? -6.753 8.056 -13.107 1.00 19.06 113 MET B C 1
ATOM 2947 O O . MET B 1 147 ? -5.746 8.726 -13.116 1.00 18.08 113 MET B O 1
ATOM 2952 N N . LEU B 1 148 ? -7.168 7.356 -14.155 1.00 19.15 114 LEU B N 1
ATOM 2953 C CA . LEU B 1 148 ? -6.611 7.593 -15.487 1.00 20.51 114 LEU B CA 1
ATOM 2954 C C . LEU B 1 148 ? -7.750 7.532 -16.536 1.00 20.76 114 LEU B C 1
ATOM 2955 O O . LEU B 1 148 ? -8.928 7.344 -16.181 1.00 19.64 114 LEU B O 1
ATOM 2960 N N . LEU B 1 149 ? -7.389 7.678 -17.810 1.00 19.55 115 LEU B N 1
ATOM 2961 C CA . LEU B 1 149 ? -8.380 7.710 -18.885 1.00 18.34 115 LEU B CA 1
ATOM 2962 C C . LEU B 1 149 ? -8.129 6.633 -19.937 1.00 20.58 115 LEU B C 1
ATOM 2963 O O . LEU B 1 149 ? -6.997 6.204 -20.150 1.00 17.27 115 LEU B O 1
ATOM 2968 N N . ARG B 1 150 ? -9.202 6.220 -20.591 1.00 20.91 116 ARG B N 1
ATOM 2969 C CA . ARG B 1 150 ? -9.086 5.466 -21.841 1.00 22.39 116 ARG B CA 1
ATOM 2970 C C . ARG B 1 150 ? -9.635 6.321 -22.976 1.00 23.50 116 ARG B C 1
ATOM 2971 O O . ARG B 1 150 ? -10.636 7.063 -22.814 1.00 22.34 116 ARG B O 1
ATOM 2979 N N . VAL B 1 151 ? -8.948 6.259 -24.121 1.00 21.93 117 VAL B N 1
ATOM 2980 C CA . VAL B 1 151 ? -9.303 7.053 -25.262 1.00 21.50 117 VAL B CA 1
ATOM 2981 C C . VAL B 1 151 ? -9.341 6.055 -26.449 1.00 23.84 117 VAL B C 1
ATOM 2982 O O . VAL B 1 151 ? -8.385 5.321 -26.642 1.00 21.89 117 VAL B O 1
ATOM 2986 N N . GLU B 1 152 ? -10.448 6.075 -27.201 1.00 24.02 118 GLU B N 1
ATOM 2987 C CA . GLU B 1 152 ? -10.636 5.234 -28.390 1.00 26.29 118 GLU B CA 1
ATOM 2988 C C . GLU B 1 152 ? -10.383 6.066 -29.643 1.00 24.70 118 GLU B C 1
ATOM 2989 O O . GLU B 1 152 ? -11.054 7.074 -29.879 1.00 24.39 118 GLU B O 1
ATOM 2995 N N . LEU B 1 153 ? -9.401 5.640 -30.441 1.00 24.29 119 LEU B N 1
ATOM 2996 C CA . LEU B 1 153 ? -8.989 6.370 -31.654 1.00 26.47 119 LEU B CA 1
ATOM 2997 C C . LEU B 1 153 ? -8.960 5.351 -32.797 1.00 23.90 119 LEU B C 1
ATOM 2998 O O . LEU B 1 153 ? -8.210 4.399 -32.733 1.00 24.47 119 LEU B O 1
ATOM 3003 N N . ASP B 1 154 ? -9.822 5.559 -33.783 1.00 28.25 120 ASP B N 1
ATOM 3004 C CA . ASP B 1 154 ? -9.951 4.662 -34.962 1.00 28.32 120 ASP B CA 1
ATOM 3005 C C . ASP B 1 154 ? -9.996 3.231 -34.523 1.00 27.75 120 ASP B C 1
ATOM 3006 O O . ASP B 1 154 ? -9.251 2.407 -35.024 1.00 29.31 120 ASP B O 1
ATOM 3011 N N . GLY B 1 155 ? -10.803 2.934 -33.508 1.00 28.69 121 GLY B N 1
ATOM 3012 C CA . GLY B 1 155 ? -10.893 1.573 -32.992 1.00 30.00 121 GLY B CA 1
ATOM 3013 C C . GLY B 1 155 ? -9.752 1.019 -32.171 1.00 30.81 121 GLY B C 1
ATOM 3014 O O . GLY B 1 155 ? -9.818 -0.148 -31.774 1.00 38.06 121 GLY B O 1
ATOM 3015 N N . ARG B 1 156 ? -8.708 1.797 -31.881 1.00 26.18 122 ARG B N 1
ATOM 3016 C CA . ARG B 1 156 ? -7.618 1.310 -31.015 1.00 27.24 122 ARG B CA 1
ATOM 3017 C C . ARG B 1 156 ? -7.836 1.957 -29.645 1.00 25.12 122 ARG B C 1
ATOM 3018 O O . ARG B 1 156 ? -8.242 3.101 -29.582 1.00 28.09 122 ARG B O 1
ATOM 3026 N N . THR B 1 157 ? -7.489 1.235 -28.592 1.00 23.50 123 THR B N 1
ATOM 3027 C CA . THR B 1 157 ? -7.574 1.797 -27.236 1.00 24.48 123 THR B CA 1
ATOM 3028 C C . THR B 1 157 ? -6.228 2.358 -26.783 1.00 21.76 123 THR B C 1
ATOM 3029 O O . THR B 1 157 ? -5.204 1.678 -26.819 1.00 21.62 123 THR B O 1
ATOM 3033 N N . TYR B 1 158 ? -6.262 3.604 -26.312 1.00 22.21 124 TYR B N 1
ATOM 3034 C CA . TYR B 1 158 ? -5.116 4.233 -25.673 1.00 20.90 124 TYR B CA 1
ATOM 3035 C C . TYR B 1 158 ? -5.458 4.490 -24.206 1.00 24.29 124 TYR B C 1
ATOM 3036 O O . TYR B 1 158 ? -6.639 4.648 -23.852 1.00 22.28 124 TYR B O 1
ATOM 3045 N N . ILE B 1 159 ? -4.432 4.536 -23.365 1.00 20.73 125 ILE B N 1
ATOM 3046 C CA . ILE B 1 159 ? -4.620 5.151 -22.065 1.00 21.13 125 ILE B CA 1
ATOM 3047 C C . ILE B 1 159 ? -3.991 6.523 -22.089 1.00 19.85 125 ILE B C 1
ATOM 3048 O O . ILE B 1 159 ? -3.026 6.790 -22.835 1.00 21.50 125 ILE B O 1
ATOM 3053 N N . ALA B 1 160 ? -4.525 7.417 -21.269 1.00 18.50 126 ALA B N 1
ATOM 3054 C CA . ALA B 1 160 ? -3.971 8.725 -21.087 1.00 18.56 126 ALA B CA 1
ATOM 3055 C C . ALA B 1 160 ? -4.040 9.038 -19.595 1.00 19.24 126 ALA B C 1
ATOM 3056 O O . ALA B 1 160 ? -4.953 8.552 -18.893 1.00 19.79 126 ALA B O 1
ATOM 3058 N N . ASP B 1 161 ? -3.047 9.761 -19.104 1.00 17.47 127 ASP B N 1
ATOM 3059 C CA . ASP B 1 161 ? -2.962 10.044 -17.657 1.00 17.86 127 ASP B CA 1
ATOM 3060 C C . ASP B 1 161 ? -2.034 11.233 -17.447 1.00 18.52 127 ASP B C 1
ATOM 3061 O O . ASP B 1 161 ? -0.814 11.077 -17.498 1.00 19.01 127 ASP B O 1
ATOM 3066 N N . VAL B 1 162 ? -2.614 12.396 -17.185 1.00 18.54 128 VAL B N 1
ATOM 3067 C CA . VAL B 1 162 ? -1.809 13.590 -16.928 1.00 19.46 128 VAL B CA 1
ATOM 3068 C C . VAL B 1 162 ? -1.793 13.949 -15.443 1.00 19.60 128 VAL B C 1
ATOM 3069 O O . VAL B 1 162 ? -1.488 15.097 -15.083 1.00 20.95 128 VAL B O 1
ATOM 3073 N N . GLY B 1 163 ? -2.115 12.981 -14.612 1.00 22.83 129 GLY B N 1
ATOM 3074 C CA . GLY B 1 163 ? -2.344 13.248 -13.172 1.00 23.02 129 GLY B CA 1
ATOM 3075 C C . GLY B 1 163 ? -1.626 12.361 -12.193 1.00 22.60 129 GLY B C 1
ATOM 3076 O O . GLY B 1 163 ? -1.967 12.392 -11.015 1.00 22.60 129 GLY B O 1
ATOM 3077 N N . PHE B 1 164 ? -0.627 11.593 -12.627 1.00 21.80 130 PHE B N 1
ATOM 3078 C CA . PHE B 1 164 ? 0.053 10.674 -11.709 1.00 21.73 130 PHE B CA 1
ATOM 3079 C C . PHE B 1 164 ? 1.177 11.426 -11.008 1.00 27.62 130 PHE B C 1
ATOM 3080 O O . PHE B 1 164 ? 2.070 11.903 -11.670 1.00 24.82 130 PHE B O 1
ATOM 3088 N N . GLY B 1 165 ? 1.159 11.477 -9.680 1.00 29.15 131 GLY B N 1
ATOM 3089 C CA . GLY B 1 165 ? 2.126 12.350 -8.966 1.00 31.94 131 GLY B CA 1
ATOM 3090 C C . GLY B 1 165 ? 3.574 11.841 -9.015 1.00 32.72 131 GLY B C 1
ATOM 3091 O O . GLY B 1 165 ? 4.515 12.626 -9.148 1.00 35.34 131 GLY B O 1
ATOM 3092 N N . GLY B 1 166 ? 3.743 10.534 -8.941 1.00 30.59 132 GLY B N 1
ATOM 3093 C CA . GLY B 1 166 ? 5.083 9.918 -8.833 1.00 32.28 132 GLY B CA 1
ATOM 3094 C C . GLY B 1 166 ? 5.914 10.098 -10.084 1.00 33.61 132 GLY B C 1
ATOM 3095 O O . GLY B 1 166 ? 7.139 10.117 -10.020 1.00 29.57 132 GLY B O 1
ATOM 3096 N N . LEU B 1 167 ? 5.247 10.205 -11.228 1.00 28.91 133 LEU B N 1
ATOM 3097 C CA . LEU B 1 167 ? 5.910 10.270 -12.531 1.00 28.98 133 LEU B CA 1
ATOM 3098 C C . LEU B 1 167 ? 4.814 10.541 -13.573 1.00 29.51 133 LEU B C 1
ATOM 3099 O O . LEU B 1 167 ? 4.071 9.633 -13.939 1.00 34.19 133 LEU B O 1
ATOM 3104 N N . THR B 1 168 ? 4.708 11.759 -14.058 1.00 32.02 134 THR B N 1
ATOM 3105 C CA . THR B 1 168 ? 3.570 12.055 -14.958 1.00 35.03 134 THR B CA 1
ATOM 3106 C C . THR B 1 168 ? 3.945 11.598 -16.399 1.00 32.15 134 THR B C 1
ATOM 3107 O O . THR B 1 168 ? 5.036 11.816 -16.885 1.00 34.87 134 THR B O 1
ATOM 3111 N N . LEU B 1 169 ? 3.043 10.830 -16.981 1.00 28.59 135 LEU B N 1
ATOM 3112 C CA . LEU B 1 169 ? 3.153 10.391 -18.354 1.00 25.42 135 LEU B CA 1
ATOM 3113 C C . LEU B 1 169 ? 2.963 11.587 -19.290 1.00 19.87 135 LEU B C 1
ATOM 3114 O O . LEU B 1 169 ? 2.119 12.440 -19.041 1.00 20.60 135 LEU B O 1
ATOM 3119 N N . THR B 1 170 ? 3.775 11.686 -20.339 1.00 19.24 136 THR B N 1
ATOM 3120 C CA . THR B 1 170 ? 3.744 12.842 -21.249 1.00 19.55 136 THR B CA 1
ATOM 3121 C C . THR B 1 170 ? 3.324 12.478 -22.699 1.00 20.57 136 THR B C 1
ATOM 3122 O O . THR B 1 170 ? 3.453 13.294 -23.618 1.00 19.74 136 THR B O 1
ATOM 3126 N N . ALA B 1 171 ? 2.845 11.253 -22.881 1.00 20.53 137 ALA B N 1
ATOM 3127 C CA . ALA B 1 171 ? 2.214 10.821 -24.142 1.00 20.60 137 ALA B CA 1
ATOM 3128 C C . ALA B 1 171 ? 1.178 9.790 -23.819 1.00 20.02 137 ALA B C 1
ATOM 3129 O O . ALA B 1 171 ? 1.342 8.999 -22.865 1.00 22.11 137 ALA B O 1
ATOM 3131 N N . PRO B 1 172 ? 0.138 9.693 -24.661 1.00 20.11 138 PRO B N 1
ATOM 3132 C CA . PRO B 1 172 ? -0.779 8.558 -24.577 1.00 20.24 138 PRO B CA 1
ATOM 3133 C C . PRO B 1 172 ? -0.091 7.237 -24.933 1.00 20.89 138 PRO B C 1
ATOM 3134 O O . PRO B 1 172 ? 0.855 7.244 -25.727 1.00 20.47 138 PRO B O 1
ATOM 3138 N N . LEU B 1 173 ? -0.563 6.124 -24.397 1.00 19.60 139 LEU B N 1
ATOM 3139 C CA . LEU B 1 173 ? 0.014 4.805 -24.663 1.00 19.52 139 LEU B CA 1
ATOM 3140 C C . LEU B 1 173 ? -0.997 3.888 -25.243 1.00 20.28 139 LEU B C 1
ATOM 3141 O O . LEU B 1 173 ? -2.142 3.811 -24.775 1.00 19.01 139 LEU B O 1
ATOM 3146 N N . LEU B 1 174 ? -0.598 3.149 -26.273 1.00 20.60 140 LEU B N 1
ATOM 3147 C CA . LEU B 1 174 ? -1.475 2.089 -26.770 1.00 21.86 140 LEU B CA 1
ATOM 3148 C C . LEU B 1 174 ? -1.659 1.007 -25.728 1.00 22.44 140 LEU B C 1
ATOM 3149 O O . LEU B 1 174 ? -0.699 0.580 -25.100 1.00 21.82 140 LEU B O 1
ATOM 3154 N N . LEU B 1 175 ? -2.887 0.552 -25.519 1.00 26.25 141 LEU B N 1
ATOM 3155 C CA . LEU B 1 175 ? -3.115 -0.530 -24.556 1.00 28.06 141 LEU B CA 1
ATOM 3156 C C . LEU B 1 175 ? -2.781 -1.850 -25.209 1.00 31.96 141 LEU B C 1
ATOM 3157 O O . LEU B 1 175 ? -3.656 -2.559 -25.685 1.00 33.10 141 LEU B O 1
ATOM 3162 N N . GLU B 1 176 ? -1.498 -2.126 -25.302 1.00 34.39 142 GLU B N 1
ATOM 3163 C CA . GLU B 1 176 ? -1.036 -3.364 -25.881 1.00 39.76 142 GLU B CA 1
ATOM 3164 C C . GLU B 1 176 ? 0.074 -3.889 -25.020 1.00 32.40 142 GLU B C 1
ATOM 3165 O O . GLU B 1 176 ? 1.123 -3.288 -24.970 1.00 35.67 142 GLU B O 1
ATOM 3171 N N . PRO B 1 177 ? -0.145 -5.033 -24.353 1.00 29.85 143 PRO B N 1
ATOM 3172 C CA . PRO B 1 177 ? 0.776 -5.613 -23.369 1.00 32.05 143 PRO B CA 1
ATOM 3173 C C . PRO B 1 177 ? 2.182 -6.052 -23.877 1.00 36.12 143 PRO B C 1
ATOM 3174 O O . PRO B 1 177 ? 2.280 -6.644 -24.932 1.00 40.20 143 PRO B O 1
ATOM 3178 N N . GLY B 1 178 ? 3.225 -5.789 -23.088 1.00 41.08 144 GLY B N 1
ATOM 3179 C CA . GLY B 1 178 ? 4.615 -6.204 -23.371 1.00 41.64 144 GLY B CA 1
ATOM 3180 C C . GLY B 1 178 ? 5.428 -5.202 -24.184 1.00 41.06 144 GLY B C 1
ATOM 3181 O O . GLY B 1 178 ? 6.670 -5.072 -23.992 1.00 35.28 144 GLY B O 1
ATOM 3182 N N . ARG B 1 179 ? 4.746 -4.510 -25.108 1.00 39.32 145 ARG B N 1
ATOM 3183 C CA . ARG B 1 179 ? 5.449 -3.672 -26.078 1.00 36.81 145 ARG B CA 1
ATOM 3184 C C . ARG B 1 179 ? 5.983 -2.424 -25.368 1.00 32.05 145 ARG B C 1
ATOM 3185 O O . ARG B 1 179 ? 5.361 -1.809 -24.493 1.00 30.78 145 ARG B O 1
ATOM 3193 N N . GLU B 1 180 ? 7.192 -2.057 -25.728 1.00 30.61 146 GLU B N 1
ATOM 3194 C CA . GLU B 1 180 ? 7.841 -0.920 -25.138 1.00 30.36 146 GLU B CA 1
ATOM 3195 C C . GLU B 1 180 ? 7.470 0.297 -25.982 1.00 29.63 146 GLU B C 1
ATOM 3196 O O . GLU B 1 180 ? 7.516 0.233 -27.211 1.00 33.10 146 GLU B O 1
ATOM 3202 N N . GLN B 1 181 ? 7.042 1.370 -25.334 1.00 24.28 147 GLN B N 1
ATOM 3203 C CA . GLN B 1 181 ? 6.582 2.570 -25.994 1.00 25.81 147 GLN B CA 1
ATOM 3204 C C . GLN B 1 181 ? 7.372 3.799 -25.606 1.00 28.35 147 GLN B C 1
ATOM 3205 O O . GLN B 1 181 ? 7.500 4.154 -24.424 1.00 26.87 147 GLN B O 1
ATOM 3211 N N . LYS B 1 182 ? 7.887 4.506 -26.612 1.00 29.11 148 LYS B N 1
ATOM 3212 C CA . LYS B 1 182 ? 8.633 5.742 -26.361 1.00 29.85 148 LYS B CA 1
ATOM 3213 C C . LYS B 1 182 ? 7.697 6.863 -26.028 1.00 28.16 148 LYS B C 1
ATOM 3214 O O . LYS B 1 182 ? 6.553 6.894 -26.500 1.00 32.20 148 LYS B O 1
ATOM 3220 N N . THR B 1 183 ? 8.163 7.782 -25.201 1.00 27.24 149 THR B N 1
ATOM 3221 C CA . THR B 1 183 ? 7.436 9.029 -24.926 1.00 24.99 149 THR B CA 1
ATOM 3222 C C . THR B 1 183 ? 8.437 10.164 -24.999 1.00 28.39 149 THR B C 1
ATOM 3223 O O . THR B 1 183 ? 9.641 9.906 -25.189 1.00 28.40 149 THR B O 1
ATOM 3227 N N . PRO B 1 184 ? 7.974 11.418 -24.833 1.00 25.98 150 PRO B N 1
ATOM 3228 C CA . PRO B 1 184 ? 8.921 12.538 -24.743 1.00 27.88 150 PRO B CA 1
ATOM 3229 C C . PRO B 1 184 ? 9.884 12.483 -23.543 1.00 28.72 150 PRO B C 1
ATOM 3230 O O . PRO B 1 184 ? 10.918 13.140 -23.565 1.00 30.35 150 PRO B O 1
ATOM 3234 N N . HIS B 1 185 ? 9.574 11.677 -22.555 1.00 28.00 151 HIS B N 1
ATOM 3235 C CA . HIS B 1 185 ? 10.473 11.430 -21.430 1.00 29.32 151 HIS B CA 1
ATOM 3236 C C . HIS B 1 185 ? 10.831 9.951 -21.455 1.00 30.44 151 HIS B C 1
ATOM 3237 O O . HIS B 1 185 ? 11.345 9.478 -22.470 1.00 31.84 151 HIS B O 1
ATOM 3244 N N . GLU B 1 186 ? 10.515 9.194 -20.397 1.00 30.35 152 GLU B N 1
ATOM 3245 C CA . GLU B 1 186 ? 10.921 7.804 -20.262 1.00 31.20 152 GLU B CA 1
ATOM 3246 C C . GLU B 1 186 ? 10.124 6.884 -21.153 1.00 29.76 152 GLU B C 1
ATOM 3247 O O . GLU B 1 186 ? 9.003 7.214 -21.525 1.00 30.03 152 GLU B O 1
ATOM 3253 N N . PRO B 1 187 ? 10.678 5.707 -21.482 1.00 26.52 153 PRO B N 1
ATOM 3254 C CA . PRO B 1 187 ? 9.861 4.655 -22.094 1.00 27.58 153 PRO B CA 1
ATOM 3255 C C . PRO B 1 187 ? 8.938 3.981 -21.073 1.00 27.64 153 PRO B C 1
ATOM 3256 O O . PRO B 1 187 ? 9.262 3.958 -19.874 1.00 25.15 153 PRO B O 1
ATOM 3260 N N . PHE B 1 188 ? 7.794 3.525 -21.561 1.00 26.65 154 PHE B N 1
ATOM 3261 C CA . PHE B 1 188 ? 6.773 2.906 -20.736 1.00 28.93 154 PHE B CA 1
ATOM 3262 C C . PHE B 1 188 ? 6.403 1.608 -21.363 1.00 27.51 154 PHE B C 1
ATOM 3263 O O . PHE B 1 188 ? 6.593 1.400 -22.568 1.00 29.20 154 PHE B O 1
ATOM 3271 N N . ARG B 1 189 ? 5.829 0.706 -20.579 1.00 26.10 155 ARG B N 1
ATOM 3272 C CA . ARG B 1 189 ? 5.191 -0.453 -21.136 1.00 25.55 155 ARG B CA 1
ATOM 3273 C C . ARG B 1 189 ? 4.037 -0.881 -20.237 1.00 26.14 155 ARG B C 1
ATOM 3274 O O . ARG B 1 189 ? 4.007 -0.538 -19.049 1.00 26.29 155 ARG B O 1
ATOM 3282 N N . ILE B 1 190 ? 3.066 -1.543 -20.845 1.00 26.53 156 ILE B N 1
ATOM 3283 C CA . ILE B 1 190 ? 1.933 -2.091 -20.132 1.00 27.81 156 ILE B CA 1
ATOM 3284 C C . ILE B 1 190 ? 2.158 -3.568 -20.135 1.00 27.69 156 ILE B C 1
ATOM 3285 O O . ILE B 1 190 ? 2.488 -4.147 -21.182 1.00 31.70 156 ILE B O 1
ATOM 3290 N N . VAL B 1 191 ? 2.034 -4.199 -18.969 1.00 23.96 157 VAL B N 1
ATOM 3291 C CA . VAL B 1 191 ? 2.148 -5.637 -18.856 1.00 25.74 157 VAL B CA 1
ATOM 3292 C C . VAL B 1 191 ? 0.841 -6.241 -18.338 1.00 30.54 157 VAL B C 1
ATOM 3293 O O . VAL B 1 191 ? 0.151 -5.654 -17.494 1.00 27.50 157 VAL B O 1
ATOM 3297 N N . GLU B 1 192 ? 0.487 -7.379 -18.883 1.00 34.08 158 GLU B N 1
ATOM 3298 C CA . GLU B 1 192 ? -0.821 -7.954 -18.667 1.00 44.53 158 GLU B CA 1
ATOM 3299 C C . GLU B 1 192 ? -0.636 -8.952 -17.559 1.00 51.17 158 GLU B C 1
ATOM 3300 O O . GLU B 1 192 ? -0.262 -10.088 -17.807 1.00 55.74 158 GLU B O 1
ATOM 3306 N N . ALA B 1 193 ? -0.785 -8.458 -16.329 1.00 57.16 159 ALA B N 1
ATOM 3307 C CA . ALA B 1 193 ? -0.810 -9.294 -15.122 1.00 62.02 159 ALA B CA 1
ATOM 3308 C C . ALA B 1 193 ? -2.252 -9.763 -14.948 1.00 67.02 159 ALA B C 1
ATOM 3309 O O . ALA B 1 193 ? -3.023 -9.173 -14.164 1.00 62.29 159 ALA B O 1
ATOM 3311 N N . ASP B 1 194 ? -2.626 -10.805 -15.693 1.00 67.60 160 ASP B N 1
ATOM 3312 C CA . ASP B 1 194 ? -4.037 -11.223 -15.783 1.00 69.67 160 ASP B CA 1
ATOM 3313 C C . ASP B 1 194 ? -4.600 -11.432 -14.384 1.00 69.17 160 ASP B C 1
ATOM 3314 O O . ASP B 1 194 ? -3.971 -12.095 -13.555 1.00 70.75 160 ASP B O 1
ATOM 3319 N N . ASP B 1 195 ? -5.777 -10.876 -14.099 1.00 64.65 161 ASP B N 1
ATOM 3320 C CA . ASP B 1 195 ? -6.778 -10.397 -15.066 1.00 64.24 161 ASP B CA 1
ATOM 3321 C C . ASP B 1 195 ? -6.743 -8.861 -15.307 1.00 58.71 161 ASP B C 1
ATOM 3322 O O . ASP B 1 195 ? -7.731 -8.265 -15.728 1.00 61.04 161 ASP B O 1
ATOM 3327 N N . HIS B 1 196 ? -5.606 -8.229 -15.047 1.00 46.42 162 HIS B N 1
ATOM 3328 C CA . HIS B 1 196 ? -5.499 -6.773 -15.118 1.00 38.66 162 HIS B CA 1
ATOM 3329 C C . HIS B 1 196 ? -4.182 -6.367 -15.803 1.00 33.26 162 HIS B C 1
ATOM 3330 O O . HIS B 1 196 ? -3.439 -7.215 -16.300 1.00 33.63 162 HIS B O 1
ATOM 3337 N N . PHE B 1 197 ? -3.914 -5.071 -15.810 1.00 27.23 163 PHE B N 1
ATOM 3338 C CA . PHE B 1 197 ? -2.715 -4.502 -16.432 1.00 26.94 163 PHE B CA 1
ATOM 3339 C C . PHE B 1 197 ? -1.861 -3.806 -15.391 1.00 28.42 163 PHE B C 1
ATOM 3340 O O . PHE B 1 197 ? -2.400 -3.301 -14.402 1.00 26.40 163 PHE B O 1
ATOM 3348 N N . ARG B 1 198 ? -0.532 -3.760 -15.585 1.00 24.06 164 ARG B N 1
ATOM 3349 C CA . ARG B 1 198 ? 0.302 -2.823 -14.851 1.00 25.28 164 ARG B CA 1
ATOM 3350 C C . ARG B 1 198 ? 0.953 -1.888 -15.829 1.00 21.90 164 ARG B C 1
ATOM 3351 O O . ARG B 1 198 ? 1.408 -2.344 -16.877 1.00 24.24 164 ARG B O 1
ATOM 3359 N N . LEU B 1 199 ? 0.972 -0.604 -15.513 1.00 21.89 165 LEU B N 1
ATOM 3360 C CA . LEU B 1 199 ? 1.764 0.358 -16.223 1.00 21.62 165 LEU B CA 1
ATOM 3361 C C . LEU B 1 199 ? 3.158 0.444 -15.557 1.00 22.99 165 LEU B C 1
ATOM 3362 O O . LEU B 1 199 ? 3.249 0.654 -14.352 1.00 20.67 165 LEU B O 1
ATOM 3367 N N . GLN B 1 200 ? 4.197 0.346 -16.379 1.00 21.90 166 GLN B N 1
ATOM 3368 C CA . GLN B 1 200 ? 5.577 0.403 -15.915 1.00 21.61 166 GLN B CA 1
ATOM 3369 C C . GLN B 1 200 ? 6.381 1.425 -16.708 1.00 24.85 166 GLN B C 1
ATOM 3370 O O . GLN B 1 200 ? 6.090 1.679 -17.894 1.00 21.70 166 GLN B O 1
ATOM 3376 N N . ALA B 1 201 ? 7.373 2.019 -16.051 1.00 24.44 167 ALA B N 1
ATOM 3377 C CA . ALA B 1 201 ? 8.316 2.940 -16.707 1.00 23.51 167 ALA B CA 1
ATOM 3378 C C . ALA B 1 201 ? 9.733 2.396 -16.556 1.00 24.62 167 ALA B C 1
ATOM 3379 O O . ALA B 1 201 ? 10.070 1.779 -15.545 1.00 23.37 167 ALA B O 1
ATOM 3381 N N . ALA B 1 202 ? 10.552 2.647 -17.559 1.00 25.53 168 ALA B N 1
ATOM 3382 C CA . ALA B 1 202 ? 11.981 2.288 -17.507 1.00 27.29 168 ALA B CA 1
ATOM 3383 C C . ALA B 1 202 ? 12.689 3.405 -16.785 1.00 25.44 168 ALA B C 1
ATOM 3384 O O . ALA B 1 202 ? 12.770 4.513 -17.274 1.00 27.05 168 ALA B O 1
ATOM 3386 N N . ILE B 1 203 ? 13.129 3.146 -15.558 1.00 27.08 169 ILE B N 1
ATOM 3387 C CA . ILE B 1 203 ? 13.761 4.146 -14.705 1.00 28.96 169 ILE B CA 1
ATOM 3388 C C . ILE B 1 203 ? 15.026 3.567 -14.058 1.00 27.86 169 ILE B C 1
ATOM 3389 O O . ILE B 1 203 ? 14.954 2.552 -13.408 1.00 24.23 169 ILE B O 1
ATOM 3394 N N . GLY B 1 204 ? 16.182 4.205 -14.262 1.00 32.12 170 GLY B N 1
ATOM 3395 C CA . GLY B 1 204 ? 17.445 3.697 -13.675 1.00 30.74 170 GLY B CA 1
ATOM 3396 C C . GLY B 1 204 ? 17.805 2.294 -14.070 1.00 28.48 170 GLY B C 1
ATOM 3397 O O . GLY B 1 204 ? 18.360 1.536 -13.277 1.00 29.69 170 GLY B O 1
ATOM 3398 N N . GLY B 1 205 ? 17.451 1.913 -15.296 1.00 25.65 171 GLY B N 1
ATOM 3399 C CA . GLY B 1 205 ? 17.670 0.591 -15.778 1.00 25.81 171 GLY B CA 1
ATOM 3400 C C . GLY B 1 205 ? 16.731 -0.495 -15.272 1.00 24.32 171 GLY B C 1
ATOM 3401 O O . GLY B 1 205 ? 16.939 -1.631 -15.589 1.00 26.10 171 GLY B O 1
ATOM 3402 N N . ASP B 1 206 ? 15.678 -0.142 -14.530 1.00 21.47 172 ASP B N 1
ATOM 3403 C CA . ASP B 1 206 ? 14.690 -1.113 -14.042 1.00 19.99 172 ASP B CA 1
ATOM 3404 C C . ASP B 1 206 ? 13.314 -0.805 -14.682 1.00 20.52 172 ASP B C 1
ATOM 3405 O O . ASP B 1 206 ? 13.034 0.325 -14.967 1.00 22.96 172 ASP B O 1
ATOM 3410 N N . TRP B 1 207 ? 12.490 -1.811 -14.896 1.00 21.91 173 TRP B N 1
ATOM 3411 C CA . TRP B 1 207 ? 11.081 -1.548 -15.197 1.00 21.32 173 TRP B CA 1
ATOM 3412 C C . TRP B 1 207 ? 10.381 -1.420 -13.846 1.00 21.17 173 TRP B C 1
ATOM 3413 O O . TRP B 1 207 ? 10.408 -2.360 -13.077 1.00 23.17 173 TRP B O 1
ATOM 3424 N N . ARG B 1 208 ? 9.853 -0.244 -13.569 1.00 21.61 174 ARG B N 1
ATOM 3425 C CA . ARG B 1 208 ? 9.251 0.027 -12.272 1.00 24.16 174 ARG B CA 1
ATOM 3426 C C . ARG B 1 208 ? 7.736 0.239 -12.448 1.00 22.85 174 ARG B C 1
ATOM 3427 O O . ARG B 1 208 ? 7.300 0.972 -13.319 1.00 20.99 174 ARG B O 1
ATOM 3435 N N . SER B 1 209 ? 6.956 -0.458 -11.643 1.00 22.25 175 SER B N 1
ATOM 3436 C CA . SER B 1 209 ? 5.492 -0.410 -11.779 1.00 22.35 175 SER B CA 1
ATOM 3437 C C . SER B 1 209 ? 4.955 0.864 -11.196 1.00 24.50 175 SER B C 1
ATOM 3438 O O . SER B 1 209 ? 5.308 1.224 -10.083 1.00 25.12 175 SER B O 1
ATOM 3441 N N . LEU B 1 210 ? 4.074 1.551 -11.932 1.00 22.27 176 LEU B N 1
ATOM 3442 C CA . LEU B 1 210 ? 3.448 2.795 -11.437 1.00 21.91 176 LEU B CA 1
ATOM 3443 C C . LEU B 1 210 ? 2.119 2.400 -10.721 1.00 22.53 176 LEU B C 1
ATOM 3444 O O . LEU B 1 210 ? 1.854 2.754 -9.567 1.00 24.36 176 LEU B O 1
ATOM 3449 N N . TYR B 1 211 ? 1.327 1.636 -11.451 1.00 21.86 177 TYR B N 1
ATOM 3450 C CA . TYR B 1 211 ? 0.016 1.221 -10.966 1.00 20.95 177 TYR B CA 1
ATOM 3451 C C . TYR B 1 211 ? -0.544 0.063 -11.738 1.00 22.16 177 TYR B C 1
ATOM 3452 O O . TYR B 1 211 ? -0.043 -0.307 -12.800 1.00 21.13 177 TYR B O 1
ATOM 3461 N N . ARG B 1 212 ? -1.605 -0.536 -11.188 1.00 22.68 178 ARG B N 1
ATOM 3462 C CA . ARG B 1 212 ? -2.293 -1.654 -11.806 1.00 23.36 178 ARG B CA 1
ATOM 3463 C C . ARG B 1 212 ? -3.760 -1.248 -12.002 1.00 23.61 178 ARG B C 1
ATOM 3464 O O . ARG B 1 212 ? -4.324 -0.563 -11.166 1.00 21.64 178 ARG B O 1
ATOM 3472 N N . PHE B 1 213 ? -4.362 -1.700 -13.087 1.00 23.05 179 PHE B N 1
ATOM 3473 C CA . PHE B 1 213 ? -5.729 -1.297 -13.434 1.00 22.52 179 PHE B CA 1
ATOM 3474 C C . PHE B 1 213 ? -6.432 -2.332 -14.303 1.00 23.67 179 PHE B C 1
ATOM 3475 O O . PHE B 1 213 ? -5.786 -3.134 -14.970 1.00 24.91 179 PHE B O 1
ATOM 3483 N N . ASP B 1 214 ? -7.762 -2.318 -14.258 1.00 25.95 180 ASP B N 1
ATOM 3484 C CA . ASP B 1 214 ? -8.573 -3.034 -15.237 1.00 24.91 180 ASP B CA 1
ATOM 3485 C C . ASP B 1 214 ? -9.392 -1.993 -16.029 1.00 21.93 180 ASP B C 1
ATOM 3486 O O . ASP B 1 214 ? -9.285 -0.805 -15.788 1.00 23.36 180 ASP B O 1
ATOM 3491 N N . LEU B 1 215 ? -10.264 -2.458 -16.932 1.00 21.98 181 LEU B N 1
ATOM 3492 C CA . LEU B 1 215 ? -11.039 -1.543 -17.774 1.00 23.01 181 LEU B CA 1
ATOM 3493 C C . LEU B 1 215 ? -12.452 -1.247 -17.282 1.00 23.02 181 LEU B C 1
ATOM 3494 O O . LEU B 1 215 ? -13.291 -0.738 -18.020 1.00 21.69 181 LEU B O 1
ATOM 3499 N N . GLN B 1 216 ? -12.712 -1.477 -16.003 1.00 22.95 182 GLN B N 1
ATOM 3500 C CA . GLN B 1 216 ? -14.000 -1.077 -15.441 1.00 23.89 182 GLN B CA 1
ATOM 3501 C C . GLN B 1 216 ? -14.197 0.411 -15.576 1.00 21.33 182 GLN B C 1
ATOM 3502 O O . GLN B 1 216 ? -13.358 1.199 -15.120 1.00 21.45 182 GLN B O 1
ATOM 3508 N N . PRO B 1 217 ? -15.327 0.837 -16.167 1.00 21.96 183 PRO B N 1
ATOM 3509 C CA . PRO B 1 217 ? -15.559 2.267 -16.357 1.00 21.97 183 PRO B CA 1
ATOM 3510 C C . PRO B 1 217 ? -15.869 2.950 -15.034 1.00 21.96 183 PRO B C 1
ATOM 3511 O O . PRO B 1 217 ? -16.462 2.314 -14.139 1.00 23.51 183 PRO B O 1
ATOM 3515 N N . GLN B 1 218 ? -15.402 4.188 -14.906 1.00 20.70 184 GLN B N 1
ATOM 3516 C CA . GLN B 1 218 ? -15.644 4.983 -13.740 1.00 23.28 184 GLN B CA 1
ATOM 3517 C C . GLN B 1 218 ? -16.359 6.236 -14.104 1.00 26.93 184 GLN B C 1
ATOM 3518 O O . GLN B 1 218 ? -16.108 6.827 -15.163 1.00 25.33 184 GLN B O 1
ATOM 3524 N N . TYR B 1 219 ? -17.197 6.707 -13.189 1.00 25.12 185 TYR B N 1
ATOM 3525 C CA . TYR B 1 219 ? -17.885 7.979 -13.361 1.00 26.11 185 TYR B CA 1
ATOM 3526 C C . TYR B 1 219 ? -17.535 8.981 -12.279 1.00 24.67 185 TYR B C 1
ATOM 3527 O O . TYR B 1 219 ? -16.905 8.633 -11.287 1.00 22.64 185 TYR B O 1
ATOM 3536 N N . GLU B 1 220 ? -17.872 10.245 -12.499 1.00 25.98 186 GLU B N 1
ATOM 3537 C CA . GLU B 1 220 ? -17.535 11.288 -11.562 1.00 28.35 186 GLU B CA 1
ATOM 3538 C C . GLU B 1 220 ? -17.989 10.923 -10.145 1.00 26.31 186 GLU B C 1
ATOM 3539 O O . GLU B 1 220 ? -17.260 11.178 -9.221 1.00 23.52 186 GLU B O 1
ATOM 3545 N N . VAL B 1 221 ? -19.167 10.325 -9.986 1.00 24.31 187 VAL B N 1
ATOM 3546 C CA . VAL B 1 221 ? -19.587 9.913 -8.640 1.00 25.03 187 VAL B CA 1
ATOM 3547 C C . VAL B 1 221 ? -18.585 8.932 -7.970 1.00 23.90 187 VAL B C 1
ATOM 3548 O O . VAL B 1 221 ? -18.353 8.978 -6.761 1.00 24.31 187 VAL B O 1
ATOM 3552 N N . ASP B 1 222 ? -17.926 8.092 -8.761 1.00 20.89 188 ASP B N 1
ATOM 3553 C CA . ASP B 1 222 ? -17.020 7.120 -8.245 1.00 21.08 188 ASP B CA 1
ATOM 3554 C C . ASP B 1 222 ? -15.770 7.839 -7.764 1.00 22.10 188 ASP B C 1
ATOM 3555 O O . ASP B 1 222 ? -15.241 7.544 -6.673 1.00 21.75 188 ASP B O 1
ATOM 3560 N N . TYR B 1 223 ? -15.304 8.804 -8.554 1.00 19.91 189 TYR B N 1
ATOM 3561 C CA . TYR B 1 223 ? -14.139 9.579 -8.150 1.00 21.58 189 TYR B CA 1
ATOM 3562 C C . TYR B 1 223 ? -14.406 10.438 -6.902 1.00 23.47 189 TYR B C 1
ATOM 3563 O O . TYR B 1 223 ? -13.488 10.643 -6.089 1.00 20.34 189 TYR B O 1
ATOM 3572 N N . SER B 1 224 ? -15.650 10.902 -6.751 1.00 21.59 190 SER B N 1
ATOM 3573 C CA . SER B 1 224 ? -15.981 11.725 -5.612 1.00 23.77 190 SER B CA 1
ATOM 3574 C C . SER B 1 224 ? -15.804 10.938 -4.309 1.00 20.77 190 SER B C 1
ATOM 3575 O O . SER B 1 224 ? -15.369 11.521 -3.328 1.00 21.68 190 SER B O 1
ATOM 3578 N N . VAL B 1 225 ? -16.084 9.639 -4.297 1.00 22.72 191 VAL B N 1
ATOM 3579 C CA . VAL B 1 225 ? -15.887 8.815 -3.101 1.00 24.89 191 VAL B CA 1
ATOM 3580 C C . VAL B 1 225 ? -14.398 8.703 -2.736 1.00 27.08 191 VAL B C 1
ATOM 3581 O O . VAL B 1 225 ? -13.978 8.908 -1.593 1.00 24.73 191 VAL B O 1
ATOM 3585 N N . THR B 1 226 ? -13.585 8.377 -3.727 1.00 22.74 192 THR B N 1
ATOM 3586 C CA . THR B 1 226 ? -12.147 8.259 -3.520 1.00 24.02 192 THR B CA 1
ATOM 3587 C C . THR B 1 226 ? -11.525 9.559 -3.131 1.00 21.60 192 THR B C 1
ATOM 3588 O O . THR B 1 226 ? -10.651 9.617 -2.217 1.00 23.43 192 THR B O 1
ATOM 3592 N N . ASN B 1 227 ? -11.938 10.622 -3.805 1.00 20.92 193 ASN B N 1
ATOM 3593 C CA . ASN B 1 227 ? -11.449 11.934 -3.540 1.00 23.26 193 ASN B CA 1
ATOM 3594 C C . ASN B 1 227 ? -11.754 12.371 -2.099 1.00 24.72 193 ASN B C 1
ATOM 3595 O O . ASN B 1 227 ? -10.876 12.884 -1.386 1.00 21.89 193 ASN B O 1
ATOM 3600 N N . TYR B 1 228 ? -12.974 12.100 -1.663 1.00 23.24 194 TYR B N 1
ATOM 3601 C CA . TYR B 1 228 ? -13.298 12.375 -0.270 1.00 24.42 194 TYR B CA 1
ATOM 3602 C C . TYR B 1 228 ? -12.333 11.647 0.692 1.00 22.96 194 TYR B C 1
ATOM 3603 O O . TYR B 1 228 ? -11.805 12.283 1.638 1.00 25.02 194 TYR B O 1
ATOM 3612 N N . PHE B 1 229 ? -12.055 10.368 0.436 1.00 24.75 195 PHE B N 1
ATOM 3613 C CA . PHE B 1 229 ? -11.130 9.563 1.237 1.00 25.87 195 PHE B CA 1
ATOM 3614 C C . PHE B 1 229 ? -9.723 10.155 1.253 1.00 28.08 195 PHE B C 1
ATOM 3615 O O . PHE B 1 229 ? -9.188 10.476 2.322 1.00 26.18 195 PHE B O 1
ATOM 3623 N N . LEU B 1 230 ? -9.149 10.345 0.066 1.00 26.23 196 LEU B N 1
ATOM 3624 C CA . LEU B 1 230 ? -7.765 10.820 -0.028 1.00 27.70 196 LEU B CA 1
ATOM 3625 C C . LEU B 1 230 ? -7.548 12.216 0.518 1.00 28.85 196 LEU B C 1
ATOM 3626 O O . LEU B 1 230 ? -6.485 12.480 1.083 1.00 30.34 196 LEU B O 1
ATOM 3631 N N . SER B 1 231 ? -8.534 13.091 0.344 1.00 26.21 197 SER B N 1
ATOM 3632 C CA . SER B 1 231 ? -8.432 14.478 0.726 1.00 31.10 197 SER B CA 1
ATOM 3633 C C . SER B 1 231 ? -8.825 14.713 2.179 1.00 32.74 197 SER B C 1
ATOM 3634 O O . SER B 1 231 ? -8.474 15.749 2.708 1.00 34.87 197 SER B O 1
ATOM 3637 N N . THR B 1 232 ? -9.490 13.752 2.837 1.00 31.29 198 THR B N 1
ATOM 3638 C CA . THR B 1 232 ? -9.974 14.000 4.212 1.00 34.27 198 THR B CA 1
ATOM 3639 C C . THR B 1 232 ? -9.685 12.927 5.247 1.00 33.67 198 THR B C 1
ATOM 3640 O O . THR B 1 232 ? -9.698 13.228 6.446 1.00 33.59 198 THR B O 1
ATOM 3644 N N . SER B 1 233 ? -9.405 11.695 4.850 1.00 30.80 199 SER B N 1
ATOM 3645 C CA . SER B 1 233 ? -9.181 10.655 5.822 1.00 35.68 199 SER B CA 1
ATOM 3646 C C . SER B 1 233 ? -7.908 10.917 6.653 1.00 38.76 199 SER B C 1
ATOM 3647 O O . SER B 1 233 ? -6.871 11.250 6.108 1.00 33.03 199 SER B O 1
ATOM 3650 N N . PRO B 1 234 ? -7.983 10.741 7.983 1.00 44.56 200 PRO B N 1
ATOM 3651 C CA . PRO B 1 234 ? -6.755 10.809 8.804 1.00 45.82 200 PRO B CA 1
ATOM 3652 C C . PRO B 1 234 ? -5.677 9.837 8.380 1.00 44.03 200 PRO B C 1
ATOM 3653 O O . PRO B 1 234 ? -4.506 10.079 8.612 1.00 50.14 200 PRO B O 1
ATOM 3657 N N . THR B 1 235 ? -6.068 8.732 7.761 1.00 48.35 201 THR B N 1
ATOM 3658 C CA . THR B 1 235 ? -5.106 7.760 7.259 1.00 43.98 201 THR B CA 1
ATOM 3659 C C . THR B 1 235 ? -4.400 8.197 5.970 1.00 44.51 201 THR B C 1
ATOM 3660 O O . THR B 1 235 ? -3.436 7.559 5.565 1.00 42.87 201 THR B O 1
ATOM 3664 N N . SER B 1 236 ? -4.889 9.247 5.313 1.00 42.33 202 SER B N 1
ATOM 3665 C CA . SER B 1 236 ? -4.338 9.654 4.009 1.00 38.75 202 SER B CA 1
ATOM 3666 C C . SER B 1 236 ? -3.110 10.552 4.126 1.00 35.64 202 SER B C 1
ATOM 3667 O O . SER B 1 236 ? -3.193 11.659 4.664 1.00 34.45 202 SER B O 1
ATOM 3670 N N . HIS B 1 237 ? -1.997 10.125 3.548 1.00 36.77 203 HIS B N 1
ATOM 3671 C CA . HIS B 1 237 ? -0.764 10.938 3.546 1.00 37.58 203 HIS B CA 1
ATOM 3672 C C . HIS B 1 237 ? -0.874 12.252 2.751 1.00 36.98 203 HIS B C 1
ATOM 3673 O O . HIS B 1 237 ? -0.056 13.147 2.911 1.00 36.75 203 HIS B O 1
ATOM 3680 N N . PHE B 1 238 ? -1.907 12.408 1.925 1.00 32.14 204 PHE B N 1
ATOM 3681 C CA . PHE B 1 238 ? -2.112 13.684 1.259 1.00 30.17 204 PHE B CA 1
ATOM 3682 C C . PHE B 1 238 ? -2.436 14.828 2.213 1.00 31.58 204 PHE B C 1
ATOM 3683 O O . PHE B 1 238 ? -2.389 15.981 1.813 1.00 27.05 204 PHE B O 1
ATOM 3691 N N . LEU B 1 239 ? -2.800 14.504 3.460 1.00 31.42 205 LEU B N 1
ATOM 3692 C CA . LEU B 1 239 ? -3.127 15.520 4.465 1.00 33.45 205 LEU B CA 1
ATOM 3693 C C . LEU B 1 239 ? -1.872 15.991 5.200 1.00 33.48 205 LEU B C 1
ATOM 3694 O O . LEU B 1 239 ? -1.828 17.129 5.680 1.00 35.23 205 LEU B O 1
ATOM 3699 N N . SER B 1 240 ? -0.879 15.124 5.274 1.00 35.79 206 SER B N 1
ATOM 3700 C CA . SER B 1 240 ? 0.236 15.292 6.189 1.00 39.38 206 SER B CA 1
ATOM 3701 C C . SER B 1 240 ? 1.563 15.639 5.508 1.00 39.21 206 SER B C 1
ATOM 3702 O O . SER B 1 240 ? 2.503 16.039 6.182 1.00 40.56 206 SER B O 1
ATOM 3705 N N . SER B 1 241 ? 1.666 15.490 4.195 1.00 35.91 207 SER B N 1
ATOM 3706 C CA . SER B 1 241 ? 2.927 15.819 3.519 1.00 35.45 207 SER B CA 1
ATOM 3707 C C . SER B 1 241 ? 2.685 16.839 2.431 1.00 28.37 207 SER B C 1
ATOM 3708 O O . SER B 1 241 ? 1.553 17.111 2.074 1.00 26.30 207 SER B O 1
ATOM 3711 N N . VAL B 1 242 ? 3.762 17.458 1.982 1.00 27.77 208 VAL B N 1
ATOM 3712 C CA . VAL B 1 242 ? 3.773 18.362 0.860 1.00 26.74 208 VAL B CA 1
ATOM 3713 C C . VAL B 1 242 ? 4.413 17.557 -0.283 1.00 26.46 208 VAL B C 1
ATOM 3714 O O . VAL B 1 242 ? 5.529 17.047 -0.165 1.00 24.87 208 VAL B O 1
ATOM 3718 N N . ILE B 1 243 ? 3.629 17.380 -1.340 1.00 25.73 209 ILE B N 1
ATOM 3719 C CA . ILE B 1 243 ? 4.027 16.642 -2.529 1.00 25.40 209 ILE B CA 1
ATOM 3720 C C . ILE B 1 243 ? 3.728 17.520 -3.749 1.00 23.93 209 ILE B C 1
ATOM 3721 O O . ILE B 1 243 ? 2.618 18.057 -3.896 1.00 21.41 209 ILE B O 1
ATOM 3726 N N . ALA B 1 244 ? 4.712 17.673 -4.638 1.00 21.69 210 ALA B N 1
ATOM 3727 C CA . ALA B 1 244 ? 4.551 18.516 -5.833 1.00 23.59 210 ALA B CA 1
ATOM 3728 C C . ALA B 1 244 ? 5.390 17.972 -6.988 1.00 23.65 210 ALA B C 1
ATOM 3729 O O . ALA B 1 244 ? 6.409 17.327 -6.741 1.00 23.81 210 ALA B O 1
ATOM 3731 N N . ALA B 1 245 ? 4.924 18.214 -8.210 1.00 24.29 211 ALA B N 1
ATOM 3732 C CA . ALA B 1 245 ? 5.645 17.831 -9.440 1.00 25.07 211 ALA B CA 1
ATOM 3733 C C . ALA B 1 245 ? 5.223 18.686 -10.615 1.00 23.58 211 ALA B C 1
ATOM 3734 O O . ALA B 1 245 ? 4.127 19.216 -10.681 1.00 20.97 211 ALA B O 1
ATOM 3736 N N . ARG B 1 246 ? 6.155 18.901 -11.524 1.00 22.80 212 ARG B N 1
ATOM 3737 C CA . ARG B 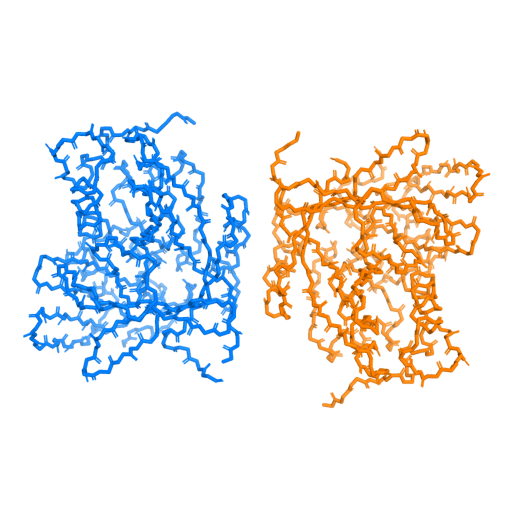1 246 ? 5.886 19.575 -12.748 1.00 23.15 212 ARG B CA 1
ATOM 3738 C C . ARG B 1 246 ? 6.860 19.079 -13.825 1.00 26.09 212 ARG B C 1
ATOM 3739 O O . ARG B 1 246 ? 8.034 18.911 -13.539 1.00 25.98 212 ARG B O 1
ATOM 3747 N N . ALA B 1 247 ? 6.341 18.769 -15.017 1.00 25.12 213 ALA B N 1
ATOM 3748 C CA . ALA B 1 247 ? 7.181 18.348 -16.144 1.00 25.45 213 ALA B CA 1
ATOM 3749 C C . ALA B 1 247 ? 7.706 19.576 -16.877 1.00 28.45 213 ALA B C 1
ATOM 3750 O O . ALA B 1 247 ? 7.102 20.632 -16.831 1.00 28.12 213 ALA B O 1
ATOM 3752 N N . ALA B 1 248 ? 8.839 19.419 -17.563 1.00 28.09 214 ALA B N 1
ATOM 3753 C CA . ALA B 1 248 ? 9.359 20.476 -18.445 1.00 28.99 214 ALA B CA 1
ATOM 3754 C C . ALA B 1 248 ? 9.956 19.758 -19.652 1.00 31.31 214 ALA B C 1
ATOM 3755 O O . ALA B 1 248 ? 10.032 18.550 -19.650 1.00 28.80 214 ALA B O 1
ATOM 3757 N N . PRO B 1 249 ? 10.378 20.505 -20.685 1.00 34.86 215 PRO B N 1
ATOM 3758 C CA . PRO B 1 249 ? 10.713 19.761 -21.916 1.00 36.78 215 PRO B CA 1
ATOM 3759 C C . PRO B 1 249 ? 11.865 18.750 -21.731 1.00 36.34 215 PRO B C 1
ATOM 3760 O O . PRO B 1 249 ? 11.809 17.625 -22.245 1.00 45.14 215 PRO B O 1
ATOM 3764 N N . ASP B 1 250 ? 12.870 19.142 -20.967 1.00 37.92 216 ASP B N 1
ATOM 3765 C CA . ASP B 1 250 ? 14.082 18.358 -20.838 1.00 42.85 216 ASP B CA 1
ATOM 3766 C C . ASP B 1 250 ? 14.277 17.832 -19.412 1.00 41.22 216 ASP B C 1
ATOM 3767 O O . ASP B 1 250 ? 15.339 17.307 -19.080 1.00 38.80 216 ASP B O 1
ATOM 3772 N N . ARG B 1 251 ? 13.260 17.975 -18.562 1.00 36.61 217 ARG B N 1
ATOM 3773 C CA . ARG B 1 251 ? 13.408 17.581 -17.169 1.00 35.93 217 ARG B CA 1
ATOM 3774 C C . ARG B 1 251 ? 12.072 17.415 -16.439 1.00 32.41 217 ARG B C 1
ATOM 3775 O O . ARG B 1 251 ? 11.019 17.778 -16.960 1.00 31.83 217 ARG B O 1
ATOM 3783 N N . ARG B 1 252 ? 12.148 16.890 -15.225 1.00 32.30 218 ARG B N 1
ATOM 3784 C CA . ARG B 1 252 ? 10.982 16.803 -14.319 1.00 31.55 218 ARG B CA 1
ATOM 3785 C C . ARG B 1 252 ? 11.377 17.310 -12.944 1.00 30.06 218 ARG B C 1
ATOM 3786 O O . ARG B 1 252 ? 12.459 16.977 -12.467 1.00 30.71 218 ARG B O 1
ATOM 3794 N N . TYR B 1 253 ? 10.512 18.106 -12.313 1.00 29.91 219 TYR B N 1
ATOM 3795 C CA . TYR B 1 253 ? 10.720 18.553 -10.937 1.00 29.13 219 TYR B CA 1
ATOM 3796 C C . TYR B 1 253 ? 9.830 17.706 -10.072 1.00 30.25 219 TYR B C 1
ATOM 3797 O O . TYR B 1 253 ? 8.650 17.514 -10.397 1.00 27.69 219 TYR B O 1
ATOM 3806 N N . ALA B 1 254 ? 10.363 17.223 -8.962 1.00 27.81 220 ALA B N 1
ATOM 3807 C CA . ALA B 1 254 ? 9.584 16.456 -7.999 1.00 27.62 220 ALA B CA 1
ATOM 3808 C C . ALA B 1 254 ? 9.996 16.917 -6.595 1.00 29.41 220 ALA B C 1
ATOM 3809 O O . ALA B 1 254 ? 11.174 17.075 -6.299 1.00 27.90 220 ALA B O 1
ATOM 3811 N N . LEU B 1 255 ? 9.003 17.173 -5.761 1.00 27.16 221 LEU B N 1
ATOM 3812 C CA . LEU B 1 255 ? 9.230 17.649 -4.400 1.00 29.56 221 LEU B CA 1
ATOM 3813 C C . LEU B 1 255 ? 8.432 16.788 -3.442 1.00 31.58 221 LEU B C 1
ATOM 3814 O O . LEU B 1 255 ? 7.234 16.565 -3.641 1.00 29.02 221 LEU B O 1
ATOM 3819 N N . ARG B 1 256 ? 9.084 16.288 -2.404 1.00 32.62 222 ARG B N 1
ATOM 3820 C CA . ARG B 1 256 ? 8.422 15.455 -1.396 1.00 36.08 222 ARG B CA 1
ATOM 3821 C C . ARG B 1 256 ? 8.970 15.887 -0.057 1.00 37.84 222 ARG B C 1
ATOM 3822 O O . ARG B 1 256 ? 10.176 15.735 0.174 1.00 33.51 222 ARG B O 1
ATOM 3830 N N . GLY B 1 257 ? 8.110 16.470 0.785 1.00 38.97 223 GLY B N 1
ATOM 3831 C CA . GLY B 1 257 ? 8.536 17.100 2.018 1.00 38.56 223 GLY B CA 1
ATOM 3832 C C . GLY B 1 257 ? 9.589 18.146 1.763 1.00 39.32 223 GLY B C 1
ATOM 3833 O O . GLY B 1 257 ? 9.352 19.074 1.010 1.00 45.22 223 GLY B O 1
ATOM 3834 N N . ASN B 1 258 ? 10.784 17.940 2.326 1.00 36.09 224 ASN B N 1
ATOM 3835 C CA . ASN B 1 258 ? 11.907 18.863 2.146 1.00 41.38 224 ASN B CA 1
ATOM 3836 C C . ASN B 1 258 ? 12.984 18.393 1.148 1.00 37.10 224 ASN B C 1
ATOM 3837 O O . ASN B 1 258 ? 14.141 18.807 1.220 1.00 37.74 224 ASN B O 1
ATOM 3842 N N . ARG B 1 259 ? 12.607 17.539 0.221 1.00 33.78 225 ARG B N 1
ATOM 3843 C CA . ARG B 1 259 ? 13.538 17.073 -0.797 1.00 33.58 225 ARG B CA 1
ATOM 3844 C C . ARG B 1 259 ? 13.027 17.537 -2.153 1.00 33.46 225 ARG B C 1
ATOM 3845 O O . ARG B 1 259 ? 11.916 17.174 -2.555 1.00 33.04 225 ARG B O 1
ATOM 3853 N N . LEU B 1 260 ? 13.828 18.335 -2.834 1.00 27.78 226 LEU B N 1
ATOM 3854 C CA . LEU B 1 260 ? 13.594 18.704 -4.210 1.00 28.28 226 LEU B CA 1
ATOM 3855 C C . LEU B 1 260 ? 14.485 17.881 -5.148 1.00 30.94 226 LEU B C 1
ATOM 3856 O O . LEU B 1 260 ? 15.700 17.839 -4.959 1.00 33.64 226 LEU B O 1
ATOM 3861 N N . SER B 1 261 ? 13.878 17.194 -6.111 1.00 28.25 227 SER B N 1
ATOM 3862 C CA . SER B 1 261 ? 14.604 16.431 -7.126 1.00 29.73 227 SER B CA 1
ATOM 3863 C C . SER B 1 261 ? 14.360 17.013 -8.512 1.00 33.17 227 SER B C 1
ATOM 3864 O O . SER B 1 261 ? 13.200 17.267 -8.889 1.00 31.26 227 SER B O 1
ATOM 3867 N N . ILE B 1 262 ? 15.422 17.278 -9.267 1.00 28.49 228 ILE B N 1
ATOM 3868 C CA . ILE B 1 262 ? 15.268 17.726 -10.630 1.00 30.89 228 ILE B CA 1
ATOM 3869 C C . ILE B 1 262 ? 15.896 16.637 -11.498 1.00 33.95 228 ILE B C 1
ATOM 3870 O O . ILE B 1 262 ? 17.110 16.413 -11.449 1.00 33.08 228 ILE B O 1
ATOM 3875 N N . HIS B 1 263 ? 15.049 15.933 -12.236 1.00 35.36 229 HIS B N 1
ATOM 3876 C CA . HIS B 1 263 ? 15.466 14.782 -13.040 1.00 37.35 229 HIS B CA 1
ATOM 3877 C C . HIS B 1 263 ? 15.695 15.261 -14.458 1.00 36.92 229 HIS B C 1
ATOM 3878 O O . HIS B 1 263 ? 14.752 15.681 -15.121 1.00 37.47 229 HIS B O 1
ATOM 3885 N N . HIS B 1 264 ? 16.944 15.259 -14.933 1.00 37.58 230 HIS B N 1
ATOM 3886 C CA . HIS B 1 264 ? 17.215 15.696 -16.308 1.00 37.88 230 HIS B CA 1
ATOM 3887 C C . HIS B 1 264 ? 17.080 14.515 -17.247 1.00 38.11 230 HIS B C 1
ATOM 3888 O O . HIS B 1 264 ? 17.537 13.410 -16.952 1.00 40.87 230 HIS B O 1
ATOM 3895 N N . LEU B 1 265 ? 16.420 14.761 -18.369 1.00 39.46 231 LEU B N 1
ATOM 3896 C CA . LEU B 1 265 ? 16.122 13.720 -19.334 1.00 42.83 231 LEU B CA 1
ATOM 3897 C C . LEU B 1 265 ? 17.457 13.129 -19.814 1.00 45.72 231 LEU B C 1
ATOM 3898 O O . LEU B 1 265 ? 18.337 13.864 -20.237 1.00 41.59 231 LEU B O 1
ATOM 3903 N N . GLY B 1 266 ? 17.617 11.814 -19.674 1.00 51.97 232 GLY B N 1
ATOM 3904 C CA . GLY B 1 266 ? 18.857 11.127 -20.029 1.00 52.63 232 GLY B CA 1
ATOM 3905 C C . GLY B 1 266 ? 20.078 11.732 -19.357 1.00 54.21 232 GLY B C 1
ATOM 3906 O O . GLY B 1 266 ? 21.130 11.878 -19.981 1.00 59.73 232 GLY B O 1
ATOM 3907 N N . GLY B 1 267 ? 19.937 12.089 -18.085 1.00 50.41 233 GLY B N 1
ATOM 3908 C CA . GLY B 1 267 ? 20.985 12.779 -17.351 1.00 47.37 233 GLY B CA 1
ATOM 3909 C C . GLY B 1 267 ? 20.917 12.518 -15.850 1.00 49.65 233 GLY B C 1
ATOM 3910 O O . GLY B 1 267 ? 20.256 11.578 -15.390 1.00 52.43 233 GLY B O 1
ATOM 3911 N N . ARG B 1 268 ? 21.579 13.376 -15.085 1.00 51.50 234 ARG B N 1
ATOM 3912 C CA . ARG B 1 268 ? 21.638 13.237 -13.631 1.00 50.92 234 ARG B CA 1
ATOM 3913 C C . ARG B 1 268 ? 20.332 13.761 -12.998 1.00 47.68 234 ARG B C 1
ATOM 3914 O O . ARG B 1 268 ? 19.576 14.495 -13.639 1.00 41.23 234 ARG B O 1
ATOM 3922 N N . THR B 1 269 ? 20.104 13.381 -11.744 1.00 43.60 235 THR B N 1
ATOM 3923 C CA . THR B 1 269 ? 19.059 13.945 -10.901 1.00 43.32 235 THR B CA 1
ATOM 3924 C C . THR B 1 269 ? 19.711 14.820 -9.819 1.00 44.37 235 THR B C 1
ATOM 3925 O O . THR B 1 269 ? 20.450 14.314 -8.978 1.00 47.84 235 THR B O 1
ATOM 3929 N N . GLU B 1 270 ? 19.466 16.128 -9.855 1.00 46.12 236 GLU B N 1
ATOM 3930 C CA . GLU B 1 270 ? 19.907 17.014 -8.776 1.00 45.39 236 GLU B CA 1
ATOM 3931 C C . GLU B 1 270 ? 18.975 16.875 -7.578 1.00 43.82 236 GLU B C 1
ATOM 3932 O O . GLU B 1 270 ? 17.756 16.946 -7.737 1.00 36.02 236 GLU B O 1
ATOM 3938 N N . GLN B 1 271 ? 19.556 16.729 -6.393 1.00 39.35 237 GLN B N 1
ATOM 3939 C CA . GLN B 1 271 ? 18.834 16.611 -5.131 1.00 42.43 237 GLN B CA 1
ATOM 3940 C C . GLN B 1 271 ? 19.189 17.811 -4.273 1.00 46.07 237 GLN B C 1
ATOM 3941 O O . GLN B 1 271 ? 20.370 18.067 -4.057 1.00 41.20 237 GLN B O 1
ATOM 3947 N N . THR B 1 272 ? 18.180 18.524 -3.765 1.00 41.02 238 THR B N 1
ATOM 3948 C CA . THR B 1 272 ? 18.369 19.642 -2.847 1.00 44.65 238 THR B CA 1
ATOM 3949 C C . THR B 1 272 ? 17.552 19.341 -1.612 1.00 46.17 238 THR B C 1
ATOM 3950 O O . THR B 1 272 ? 16.400 18.896 -1.703 1.00 41.93 238 THR B O 1
ATOM 3954 N N . GLU B 1 273 ? 18.147 19.542 -0.446 1.00 39.38 239 GLU B N 1
ATOM 3955 C CA . GLU B 1 273 ? 17.404 19.427 0.775 1.00 42.02 239 GLU B CA 1
ATOM 3956 C C . GLU B 1 273 ? 16.915 20.839 1.067 1.00 41.00 239 GLU B C 1
ATOM 3957 O O . GLU B 1 273 ? 17.651 21.801 0.883 1.00 44.95 239 GLU B O 1
ATOM 3963 N N . ILE B 1 274 ? 15.655 20.985 1.457 1.00 34.50 240 ILE B N 1
ATOM 3964 C CA . ILE B 1 274 ? 15.104 22.290 1.713 1.00 34.83 240 ILE B CA 1
ATOM 3965 C C . ILE B 1 274 ? 15.112 22.515 3.227 1.00 33.93 240 ILE B C 1
ATOM 3966 O O . ILE B 1 274 ? 14.595 21.718 3.971 1.00 33.59 240 ILE B O 1
ATOM 3971 N N . ALA B 1 275 ? 15.691 23.629 3.657 1.00 35.79 241 ALA B N 1
ATOM 3972 C CA . ALA B 1 275 ? 16.103 23.797 5.038 1.00 35.51 241 ALA B CA 1
ATOM 3973 C C . ALA B 1 275 ? 14.996 24.304 5.954 1.00 33.47 241 ALA B C 1
ATOM 3974 O O . ALA B 1 275 ? 14.948 23.946 7.130 1.00 35.35 241 ALA B O 1
ATOM 3976 N N . THR B 1 276 ? 14.123 25.150 5.430 1.00 30.23 242 THR B N 1
ATOM 3977 C CA . THR B 1 276 ? 13.118 25.838 6.239 1.00 29.27 242 THR B CA 1
ATOM 3978 C C . THR B 1 276 ? 11.741 25.823 5.579 1.00 28.93 242 THR B C 1
ATOM 3979 O O . THR B 1 276 ? 11.647 25.679 4.366 1.00 27.20 242 THR B O 1
ATOM 3983 N N . ALA B 1 277 ? 10.716 26.065 6.389 1.00 27.44 243 ALA B N 1
ATOM 3984 C CA . ALA B 1 277 ? 9.342 26.232 5.876 1.00 27.85 243 ALA B CA 1
ATOM 3985 C C . ALA B 1 277 ? 9.271 27.373 4.880 1.00 27.78 243 ALA B C 1
ATOM 3986 O O . ALA B 1 277 ? 8.589 27.268 3.845 1.00 28.58 243 ALA B O 1
ATOM 3988 N N . ALA B 1 278 ? 9.995 28.478 5.163 1.00 27.08 244 ALA B N 1
ATOM 3989 C CA . ALA B 1 278 ? 10.011 29.616 4.265 1.00 26.89 244 ALA B CA 1
ATOM 3990 C C . ALA B 1 278 ? 10.660 29.246 2.935 1.00 24.59 244 ALA B C 1
ATOM 3991 O O . ALA B 1 278 ? 10.192 29.683 1.878 1.00 24.60 244 ALA B O 1
ATOM 3993 N N . ASP B 1 279 ? 11.724 28.454 2.982 1.00 25.05 245 ASP B N 1
ATOM 3994 C CA . ASP B 1 279 ? 12.420 28.043 1.745 1.00 27.34 245 ASP B CA 1
ATOM 3995 C C . ASP B 1 279 ? 11.549 27.061 0.941 1.00 26.30 245 ASP B C 1
ATOM 3996 O O . ASP B 1 279 ? 11.523 27.116 -0.287 1.00 25.24 245 ASP B O 1
ATOM 4001 N N . LEU B 1 280 ? 10.811 26.205 1.647 1.00 25.05 246 LEU B N 1
ATOM 4002 C CA . LEU B 1 280 ? 9.864 25.295 0.976 1.00 24.73 246 LEU B CA 1
ATOM 4003 C C . LEU B 1 280 ? 8.803 26.081 0.233 1.00 25.44 246 LEU B C 1
ATOM 4004 O O . LEU B 1 280 ? 8.539 25.823 -0.944 1.00 23.81 246 LEU B O 1
ATOM 4009 N N . ALA B 1 281 ? 8.198 27.071 0.905 1.00 23.74 247 ALA B N 1
ATOM 4010 C CA . ALA B 1 281 ? 7.213 27.890 0.275 1.00 24.70 247 ALA B CA 1
ATOM 4011 C C . ALA B 1 281 ? 7.794 28.664 -0.933 1.00 25.35 247 ALA B C 1
ATOM 4012 O O . ALA B 1 281 ? 7.160 28.790 -1.963 1.00 27.80 247 ALA B O 1
ATOM 4014 N N . ASP B 1 282 ? 9.011 29.189 -0.776 1.00 24.21 248 ASP B N 1
ATOM 4015 C CA . ASP B 1 282 ? 9.660 29.896 -1.842 1.00 26.64 248 ASP B CA 1
ATOM 4016 C C . ASP B 1 282 ? 9.911 28.977 -3.050 1.00 24.05 248 ASP B C 1
ATOM 4017 O O . ASP B 1 282 ? 9.770 29.423 -4.185 1.00 27.26 248 ASP B O 1
ATOM 4022 N N . THR B 1 283 ? 10.300 27.742 -2.796 1.00 24.54 249 THR B N 1
ATOM 4023 C CA . THR B 1 283 ? 10.583 26.748 -3.855 1.00 26.02 249 THR B CA 1
ATOM 4024 C C . THR B 1 283 ? 9.313 26.380 -4.613 1.00 25.09 249 THR B C 1
ATOM 4025 O O . THR B 1 283 ? 9.308 26.310 -5.828 1.00 25.18 249 THR B O 1
ATOM 4029 N N . LEU B 1 284 ? 8.242 26.183 -3.856 1.00 26.95 250 LEU B N 1
ATOM 4030 C CA . LEU B 1 284 ? 6.942 25.909 -4.426 1.00 26.64 250 LEU B CA 1
ATOM 4031 C C . LEU B 1 284 ? 6.466 27.067 -5.273 1.00 25.87 250 LEU B C 1
ATOM 4032 O O . LEU B 1 284 ? 6.144 26.874 -6.436 1.00 25.10 250 LEU B O 1
ATOM 4037 N N . GLN B 1 285 ? 6.486 28.280 -4.716 1.00 28.11 251 GLN B N 1
ATOM 4038 C CA . GLN B 1 285 ? 5.942 29.445 -5.391 1.00 28.76 251 GLN B CA 1
ATOM 4039 C C . GLN B 1 285 ? 6.805 30.009 -6.498 1.00 30.95 251 GLN B C 1
ATOM 4040 O O . GLN B 1 285 ? 6.264 30.540 -7.468 1.00 29.65 251 GLN B O 1
ATOM 4046 N N . GLY B 1 286 ? 8.129 29.882 -6.386 1.00 30.92 252 GLY B N 1
ATOM 4047 C CA . GLY B 1 286 ? 9.039 30.440 -7.389 1.00 33.61 252 GLY B CA 1
ATOM 4048 C C . GLY B 1 286 ? 9.333 29.386 -8.427 1.00 33.10 252 GLY B C 1
ATOM 4049 O O . GLY B 1 286 ? 8.620 29.291 -9.433 1.00 32.54 252 GLY B O 1
ATOM 4050 N N . LEU B 1 287 ? 10.304 28.519 -8.126 1.00 31.93 253 LEU B N 1
ATOM 4051 C CA . LEU B 1 287 ? 10.739 27.464 -9.020 1.00 31.91 253 LEU B CA 1
ATOM 4052 C C . LEU B 1 287 ? 9.580 26.681 -9.624 1.00 31.22 253 LEU B C 1
ATOM 4053 O O . LEU B 1 287 ? 9.520 26.517 -10.836 1.00 30.06 253 LEU B O 1
ATOM 4058 N N . LEU B 1 288 ? 8.674 26.192 -8.790 1.00 27.22 254 LEU B N 1
ATOM 4059 C CA . LEU B 1 288 ? 7.628 25.261 -9.256 1.00 27.74 254 LEU B CA 1
ATOM 4060 C C . LEU B 1 288 ? 6.325 25.912 -9.729 1.00 28.87 254 LEU B C 1
ATOM 4061 O O . LEU B 1 288 ? 5.469 25.224 -10.301 1.00 28.15 254 LEU B O 1
ATOM 4066 N N . GLY B 1 289 ? 6.175 27.221 -9.509 1.00 27.79 255 GLY B N 1
ATOM 4067 C CA . GLY B 1 289 ? 5.021 27.984 -10.018 1.00 28.35 255 GLY B CA 1
ATOM 4068 C C . GLY B 1 289 ? 3.720 27.519 -9.383 1.00 26.14 255 GLY B C 1
ATOM 4069 O O . GLY B 1 289 ? 2.658 27.555 -10.012 1.00 27.72 255 GLY B O 1
ATOM 4070 N N . ILE B 1 290 ? 3.812 27.051 -8.141 1.00 25.07 256 ILE B N 1
ATOM 4071 C CA . ILE B 1 290 ? 2.639 26.575 -7.413 1.00 23.17 256 ILE B CA 1
ATOM 4072 C C . ILE B 1 290 ? 2.045 27.701 -6.550 1.00 26.44 256 ILE B C 1
ATOM 4073 O O . ILE B 1 290 ? 2.771 28.520 -5.977 1.00 26.54 256 ILE B O 1
ATOM 4078 N N . ILE B 1 291 ? 0.721 27.782 -6.544 1.00 25.72 257 ILE B N 1
ATOM 4079 C CA . ILE B 1 291 ? 0.015 28.793 -5.748 1.00 26.96 257 ILE B CA 1
ATOM 4080 C C . ILE B 1 291 ? -0.233 28.303 -4.342 1.00 26.71 257 ILE B C 1
ATOM 4081 O O . ILE B 1 291 ? -0.706 27.184 -4.147 1.00 25.26 257 ILE B O 1
ATOM 4086 N N . ILE B 1 292 ? 0.097 29.156 -3.354 1.00 28.16 258 ILE B N 1
ATOM 4087 C CA . ILE B 1 292 ? -0.179 28.860 -1.979 1.00 28.12 258 ILE B CA 1
ATOM 4088 C C . ILE B 1 292 ? -1.098 29.973 -1.464 1.00 30.71 258 ILE B C 1
ATOM 4089 O O . ILE B 1 292 ? -0.649 31.076 -1.254 1.00 31.77 258 ILE B O 1
ATOM 4094 N N . PRO B 1 293 ? -2.398 29.677 -1.333 1.00 31.10 259 PRO B N 1
ATOM 4095 C CA . PRO B 1 293 ? -3.362 30.728 -1.037 1.00 34.71 259 PRO B CA 1
ATOM 4096 C C . PRO B 1 293 ? -3.124 31.388 0.318 1.00 32.74 259 PRO B C 1
ATOM 4097 O O . PRO B 1 293 ? -3.279 32.596 0.422 1.00 37.21 259 PRO B O 1
ATOM 4101 N N . ASP B 1 294 ? -2.737 30.604 1.309 1.00 32.69 260 ASP B N 1
ATOM 4102 C CA . ASP B 1 294 ? -2.477 31.147 2.657 1.00 35.74 260 ASP B CA 1
ATOM 4103 C C . ASP B 1 294 ? -1.104 30.673 3.083 1.00 29.41 260 ASP B C 1
ATOM 4104 O O . ASP B 1 294 ? -0.979 29.643 3.736 1.00 29.41 260 ASP B O 1
ATOM 4109 N N . ARG B 1 295 ? -0.086 31.435 2.709 1.00 31.72 261 ARG B N 1
ATOM 4110 C CA . ARG B 1 295 ? 1.297 31.034 2.998 1.00 32.87 261 ARG B CA 1
ATOM 4111 C C . ARG B 1 295 ? 1.584 30.900 4.509 1.00 31.06 261 ARG B C 1
ATOM 4112 O O . ARG B 1 295 ? 2.325 30.030 4.934 1.00 32.15 261 ARG B O 1
ATOM 4120 N N . THR B 1 296 ? 0.962 31.755 5.315 1.00 36.10 262 THR B N 1
ATOM 4121 C CA . THR B 1 296 ? 1.190 31.738 6.750 1.00 35.65 262 THR B CA 1
ATOM 4122 C C . THR B 1 296 ? 0.738 30.430 7.335 1.00 34.92 262 THR B C 1
ATOM 4123 O O . THR B 1 296 ? 1.459 29.790 8.099 1.00 33.32 262 THR B O 1
ATOM 4127 N N . ALA B 1 297 ? -0.465 30.008 6.958 1.00 35.02 263 ALA B N 1
ATOM 4128 C CA . ALA B 1 297 ? -0.981 28.761 7.454 1.00 32.90 263 ALA B CA 1
ATOM 4129 C C . ALA B 1 297 ? -0.141 27.612 6.927 1.00 28.81 263 ALA B C 1
ATOM 4130 O O . ALA B 1 297 ? 0.144 26.649 7.658 1.00 30.49 263 ALA B O 1
ATOM 4132 N N . PHE B 1 298 ? 0.261 27.713 5.664 1.00 31.03 264 PHE B N 1
ATOM 4133 C CA . PHE B 1 298 ? 1.100 26.688 5.075 1.00 29.93 264 PHE B CA 1
ATOM 4134 C C . PHE B 1 298 ? 2.399 26.486 5.871 1.00 26.40 264 PHE B C 1
ATOM 4135 O O . PHE B 1 298 ? 2.688 25.417 6.330 1.00 27.18 264 PHE B O 1
ATOM 4143 N N . GLU B 1 299 ? 3.164 27.550 5.989 1.00 32.48 265 GLU B N 1
ATOM 4144 C CA . GLU B 1 299 ? 4.457 27.508 6.724 1.00 31.79 265 GLU B CA 1
ATOM 4145 C C . GLU B 1 299 ? 4.234 27.030 8.158 1.00 30.23 265 GLU B C 1
ATOM 4146 O O . GLU B 1 299 ? 4.977 26.173 8.677 1.00 30.91 265 GLU B O 1
ATOM 4152 N N . ALA B 1 300 ? 3.171 27.540 8.785 1.00 35.09 266 ALA B N 1
ATOM 4153 C CA . ALA B 1 300 ? 2.853 27.165 10.181 1.00 35.54 266 ALA B CA 1
ATOM 4154 C C . ALA B 1 300 ? 2.668 25.689 10.327 1.00 35.79 266 ALA B C 1
ATOM 4155 O O . ALA B 1 300 ? 3.193 25.062 11.269 1.00 33.71 266 ALA B O 1
ATOM 4157 N N . LYS B 1 301 ? 1.920 25.105 9.384 1.00 35.92 267 LYS B N 1
ATOM 4158 C CA . LYS B 1 301 ? 1.749 23.662 9.371 1.00 34.73 267 LYS B CA 1
ATOM 4159 C C . LYS B 1 301 ? 3.044 22.924 9.106 1.00 32.60 267 LYS B C 1
ATOM 4160 O O . LYS B 1 301 ? 3.318 21.847 9.693 1.00 32.92 267 LYS B O 1
ATOM 4166 N N . VAL B 1 302 ? 3.835 23.421 8.172 1.00 30.33 268 VAL B N 1
ATOM 4167 C CA . VAL B 1 302 ? 5.104 22.751 7.859 1.00 31.11 268 VAL B CA 1
ATOM 4168 C C . VAL B 1 302 ? 5.998 22.676 9.115 1.00 33.55 268 VAL B C 1
ATOM 4169 O O . VAL B 1 302 ? 6.663 21.672 9.370 1.00 33.43 268 VAL B O 1
ATOM 4173 N N . ARG B 1 303 ? 5.988 23.748 9.902 1.00 37.16 269 ARG B N 1
ATOM 4174 C CA . ARG B 1 303 ? 6.835 23.828 11.114 1.00 40.36 269 ARG B CA 1
ATOM 4175 C C . ARG B 1 303 ? 6.299 22.924 12.205 1.00 42.06 269 ARG B C 1
ATOM 4176 O O . ARG B 1 303 ? 7.039 22.136 12.785 1.00 43.67 269 ARG B O 1
ATOM 4184 N N . GLU B 1 304 ? 5.001 23.007 12.457 1.00 47.49 270 GLU B N 1
ATOM 4185 C CA . GLU B 1 304 ? 4.431 22.177 13.500 1.00 53.08 270 GLU B CA 1
ATOM 4186 C C . GLU B 1 304 ? 4.537 20.671 13.194 1.00 56.65 270 GLU B C 1
ATOM 4187 O O . GLU B 1 304 ? 4.767 19.879 14.105 1.00 58.48 270 GLU B O 1
ATOM 4193 N N . THR B 1 305 ? 4.417 20.274 11.926 1.00 53.60 271 THR B N 1
ATOM 4194 C CA . THR B 1 305 ? 4.460 18.856 11.564 1.00 53.03 271 THR B CA 1
ATOM 4195 C C . THR B 1 305 ? 5.862 18.340 11.271 1.00 52.59 271 THR B C 1
ATOM 4196 O O . THR B 1 305 ? 6.025 17.174 10.939 1.00 55.00 271 THR B O 1
ATOM 4200 N N . LYS B 1 306 ? 6.873 19.199 11.380 1.00 51.36 272 LYS B N 1
ATOM 4201 C CA . LYS B 1 306 ? 8.264 18.782 11.218 1.00 49.06 272 LYS B CA 1
ATOM 4202 C C . LYS B 1 306 ? 8.638 18.263 9.821 1.00 50.24 272 LYS B C 1
ATOM 4203 O O . LYS B 1 306 ? 9.583 17.493 9.688 1.00 46.86 272 LYS B O 1
ATOM 4209 N N . ILE B 1 307 ? 7.938 18.710 8.783 1.00 49.34 273 ILE B N 1
ATOM 4210 C CA . ILE B 1 307 ? 8.298 18.336 7.394 1.00 54.00 273 ILE B CA 1
ATOM 4211 C C . ILE B 1 307 ? 9.760 18.692 7.060 1.00 55.08 273 ILE B C 1
ATOM 4212 O O . ILE B 1 307 ? 10.437 17.965 6.325 1.00 58.69 273 ILE B O 1
ATOM 4217 N N . VAL B 1 308 ? 10.251 19.816 7.580 1.00 58.55 274 VAL B N 1
ATOM 4218 C CA . VAL B 1 308 ? 11.625 20.246 7.236 1.00 59.31 274 VAL B CA 1
ATOM 4219 C C . VAL B 1 308 ? 12.751 19.717 8.147 1.00 65.58 274 VAL B C 1
ATOM 4220 O O . VAL B 1 308 ? 13.492 20.490 8.751 1.00 70.90 274 VAL B O 1
ATOM 4224 N N . GLU B 1 309 ? 12.866 18.386 8.228 1.00 71.08 275 GLU B N 1
ATOM 4225 C CA . GLU B 1 309 ? 14.119 17.726 8.664 1.00 75.66 275 GLU B CA 1
ATOM 4226 C C . GLU B 1 309 ? 14.195 16.266 8.208 1.00 76.21 275 GLU B C 1
ATOM 4227 O O . GLU B 1 309 ? 14.253 15.348 9.033 1.00 76.95 275 GLU B O 1
#

CATH classification: 3.30.2140.10 (+1 more: 2.40.128.150)

Foldseek 3Di:
DAADLVLQCVQLVHPDDQALAQVVQLVCLQRLQQRAKEWLLCLQLLHADDQDRVRLCVVPRVVVAHYAFSSSASSVQSNSVVSPWDKFKWFWFFDPPDPPDTGDSLHIWMWTQHPNFIWIGGQGQQVDGFNHIGTQDAPDWADGLFFIWGWHDDDQWIFIFTQDPNDTHTGTITHPDTDDPVRNVVSSCCQSDPPPHCSRQWIWMWGDDRQWIWTDTLQWIWIGGGVDDIDIDGHAALVSVVVCCCPVVVHDNPCSPSSRVSSVVSCSHD/DAADLVLLCVQLVHPDDQALDLVVQLVCLQRLQQRAKEWLLCLQLVHADDLDRVVLCVVCRVVVAHYAFSSSASSVVSNSVVSPWDKFKWFWFFDQPDDTGDSLHIWMWTADPRWIWIGGQGQQVDGFNHIGTPDAPDWADGLFWIWGWHCPPPWIWIWTQDPNDTHTGTITHPDTDDPVRNVVSSCCQSDPPPHCSRQWIWMKGDDNQWIWTDTLQWIWIGGGVDDIDIDGHAALVSVVCCCCPVVVHDNPDSVSSRVSSVVSVSRD

B-factor: mean 33.78, std 12.45, range [14.71, 95.04]

Nearest PDB structures (foldseek):
  4nv8-assembly3_B  TM=1.004E+00  e=9.252E-55  Mesorhizobium japonicum MAFF 303099
  4nv8-assembly3_A  TM=9.991E-01  e=1.727E-52  Mesorhizobium japonicum MAFF 303099
  4nv7-assembly3_A  TM=1.000E+00  e=9.344E-52  Mesorhizobium japonicum MAFF 303099
  4nv7-assembly3_B  TM=9.993E-01  e=7.404E-51  Mesorhizobium japonicum MAFF 303099
  2bsz-assembly1_A  TM=9.854E-01  e=6.104E-49  Mesorhizobium loti

Solvent-accessible surface area: 22685 Å² total; per-residue (Å²): 114,119,36,75,30,90,22,0,1,78,52,9,58,24,138,26,94,127,64,37,39,52,114,3,0,98,41,0,0,62,19,0,4,37,23,2,1,12,2,0,1,7,3,1,35,64,88,113,14,146,10,48,26,33,16,0,16,86,35,0,13,129,39,22,24,0,0,2,8,2,1,2,0,3,0,0,19,40,0,0,107,53,16,56,12,119,13,27,4,2,11,0,12,25,37,74,80,90,88,196,85,74,30,13,49,22,7,0,0,0,71,0,49,15,129,85,99,29,24,0,0,0,0,0,10,18,39,16,11,2,0,8,10,1,18,26,55,59,44,109,118,22,176,19,60,16,38,37,0,55,0,27,116,28,131,148,21,31,81,1,17,0,28,58,82,84,77,71,134,21,1,0,51,6,42,56,16,54,11,86,74,44,12,4,40,13,19,9,36,35,14,11,52,3,122,115,8,84,26,39,65,21,0,14,2,11,38,3,18,88,70,66,15,30,32,3,135,13,19,131,14,16,21,65,26,83,91,50,152,57,67,111,71,100,12,61,62,5,48,64,0,0,86,25,0,77,54,81,0,33,2,81,10,64,69,123,104,42,0,19,40,50,0,147,128,49,166,27,16,194,160,117,33,70,30,89,24,0,1,78,50,9,59,25,140,26,94,129,62,37,41,45,112,3,0,99,38,0,0,60,19,0,5,37,23,2,1,15,2,0,0,6,3,1,36,66,89,109,12,143,10,49,40,57,22,1,21,82,31,0,14,124,43,28,24,0,0,2,9,2,2,2,0,2,0,0,20,37,0,0,107,53,15,55,13,119,14,27,4,1,12,0,12,42,43,63,89,174,92,69,57,15,52,21,6,0,0,0,69,0,39,25,134,77,97,27,14,0,0,1,2,0,10,17,36,15,15,1,0,10,10,1,32,31,79,56,45,113,117,22,194,19,59,15,36,53,0,58,0,34,91,37,120,107,26,29,82,0,18,0,29,46,82,83,90,78,82,21,1,0,50,5,40,60,15,71,12,87,73,48,13,5,41,11,18,9,42,34,15,10,52,2,120,115,8,86,26,41,61,7,0,23,2,14,41,4,16,89,71,67,17,35,32,2,132,11,21,118,10,13,18,65,34,83,90,54,163,58,60,102,68,120,9,76,63,3,49,66,0,1,98,21,0,72,52,96,0,36,2,79,12,62,71,134,106,43,0,19,49,49,0,128,124,53,131,32,26,144

Radius of gyration: 25.88 Å; Cα contacts (8 Å, |Δi|>4): 1136; chains: 2; bounding box: 72×62×61 Å

Secondary structure (DSSP, 8-state):
----HHHHHHHHT--S--SS-HHHHHHHHHHHHHHS-EE-HHHHHT-----SHHHHIIIIIIT---B-HHHHHHHHHHHHHHTT-EEEEEEEEE-TT----PPP--EEEEEEEETTEEEEE-S--SSS---S-EE--TT-EE--SSS-EEEEEETTEEEEEEEETTEEEEEEEE----B-HHHHHHHHHHHHH-TT-GGGTS-EEEEEETTEEEEEETTEEEEEETTS-EEEEE--SHHHHHHHHHTTT----S-HHHHHHHHHHTTS--/----HHHHHHHHT--S--SS-HHHHHHHHHHHHHHS-EE-HHHHHT-----SHHHHIIIIIIT---B-HHHHHHHHHHHHHHTT-EEEEEEEEE-----PPP--EEEEEEEETTEEEEE-S--SSS---S-EE--TT-EE--SSS-EEEEEETTEEEEEEEETTEEEEEEEE----B-HHHHHHHHHHHHH-TT-GGGTS-EEEEEETTEEEEEETTEEEEEETTS-EEEEE--SHHHHHHHHHTTT----S-HHHHHHHHHHTT---